Protein AF-0000000067925156 (afdb_homodimer)

Organism: Mesorhizobium plurifarium (NCBI:txid69974)

Radius of gyration: 29.64 Å; Cα contacts (8 Å, |Δi|>4): 1744; chains: 2; bounding box: 59×95×61 Å

Structure (mmCIF, N/CA/C/O backbone):
data_AF-0000000067925156-model_v1
#
loop_
_entity.id
_entity.type
_entity.pdbx_description
1 polymer 'Putative Oxidoreductase domain protein'
#
loop_
_atom_site.group_PDB
_atom_site.id
_atom_site.type_symbol
_atom_site.label_atom_id
_atom_site.label_alt_id
_atom_site.label_comp_id
_atom_site.label_asym_id
_atom_site.label_entity_id
_atom_site.label_seq_id
_atom_site.pdbx_PDB_ins_code
_atom_site.Cartn_x
_atom_site.Cartn_y
_atom_site.Cartn_z
_atom_site.occupancy
_atom_site.B_iso_or_equiv
_atom_site.auth_seq_id
_atom_site.auth_comp_id
_atom_site.auth_asym_id
_atom_site.auth_atom_id
_atom_site.pdbx_PDB_model_num
ATOM 1 N N . MET A 1 1 ? -15.758 -47.75 -10.289 1 57.78 1 MET A N 1
ATOM 2 C CA . MET A 1 1 ? -15.742 -46.688 -11.273 1 57.78 1 MET A CA 1
ATOM 3 C C . MET A 1 1 ? -14.352 -46.531 -11.883 1 57.78 1 MET A C 1
ATOM 5 O O . MET A 1 1 ? -13.352 -46.844 -11.25 1 57.78 1 MET A O 1
ATOM 9 N N . LYS A 1 2 ? -14.164 -46.344 -13.141 1 86 2 LYS A N 1
ATOM 10 C CA . LYS A 1 2 ? -12.875 -46.281 -13.828 1 86 2 LYS A CA 1
ATOM 11 C C . LYS A 1 2 ? -12.062 -45.094 -13.367 1 86 2 LYS A C 1
ATOM 13 O O . LYS A 1 2 ? -12.578 -43.969 -13.297 1 86 2 LYS A O 1
ATOM 18 N N . LYS A 1 3 ? -10.859 -45.344 -12.914 1 93.25 3 LYS A N 1
ATOM 19 C CA . LYS A 1 3 ? -9.984 -44.281 -12.398 1 93.25 3 LYS A CA 1
ATOM 20 C C . LYS A 1 3 ? -9.531 -43.344 -13.516 1 93.25 3 LYS A C 1
ATOM 22 O O . LYS A 1 3 ? -9.375 -43.781 -14.664 1 93.25 3 LYS A O 1
ATOM 27 N N . LEU A 1 4 ? -9.43 -42.125 -13.188 1 96 4 LEU A N 1
ATOM 28 C CA . LEU A 1 4 ? -8.805 -41.188 -14.094 1 96 4 LEU A CA 1
ATOM 29 C C . LEU A 1 4 ? -7.301 -41.438 -14.188 1 96 4 LEU A C 1
ATOM 31 O O . LEU A 1 4 ? -6.613 -41.5 -13.164 1 96 4 LEU A O 1
ATOM 35 N N . LYS A 1 5 ? -6.848 -41.625 -15.375 1 97.88 5 LYS A N 1
ATOM 36 C CA . LYS A 1 5 ? -5.414 -41.781 -15.602 1 97.88 5 LYS A CA 1
ATOM 37 C C . LYS A 1 5 ? -4.766 -40.438 -15.922 1 97.88 5 LYS A C 1
ATOM 39 O O . LYS A 1 5 ? -5.199 -39.719 -16.844 1 97.88 5 LYS A O 1
ATOM 44 N N . VAL A 1 6 ? -3.717 -40.094 -15.148 1 98.62 6 VAL A N 1
ATOM 45 C CA . VAL A 1 6 ? -3.109 -38.75 -15.258 1 98.62 6 VAL A CA 1
ATOM 46 C C . VAL A 1 6 ? -1.61 -38.906 -15.508 1 98.62 6 VAL A C 1
ATOM 48 O O . VAL A 1 6 ? -0.948 -39.75 -14.906 1 98.62 6 VAL A O 1
ATOM 51 N N . ALA A 1 7 ? -1.086 -38.125 -16.406 1 98.81 7 ALA A N 1
ATOM 52 C CA . ALA A 1 7 ? 0.358 -37.938 -16.547 1 98.81 7 ALA A CA 1
ATOM 53 C C . ALA A 1 7 ? 0.836 -36.688 -15.852 1 98.81 7 ALA A C 1
ATOM 55 O O . ALA A 1 7 ? 0.1 -35.688 -15.773 1 98.81 7 ALA A O 1
ATOM 56 N N . VAL A 1 8 ? 2.098 -36.719 -15.359 1 98.81 8 VAL A N 1
ATOM 57 C CA . VAL A 1 8 ? 2.693 -35.562 -14.695 1 98.81 8 VAL A CA 1
ATOM 58 C C . VAL A 1 8 ? 3.961 -35.125 -15.438 1 98.81 8 VAL A C 1
ATOM 60 O O . VAL A 1 8 ? 4.871 -35.938 -15.641 1 98.81 8 VAL A O 1
ATOM 63 N N . LEU A 1 9 ? 3.969 -33.906 -15.906 1 98.81 9 LEU A N 1
ATOM 64 C CA . LEU A 1 9 ? 5.137 -33.312 -16.562 1 98.81 9 LEU A CA 1
ATOM 65 C C . LEU A 1 9 ? 5.879 -32.375 -15.633 1 98.81 9 LEU A C 1
ATOM 67 O O . LEU A 1 9 ? 5.406 -31.266 -15.359 1 98.81 9 LEU A O 1
ATOM 71 N N . GLY A 1 10 ? 7.07 -32.75 -15.25 1 98.19 10 GLY A N 1
ATOM 72 C CA . GLY A 1 10 ? 7.867 -32 -14.297 1 98.19 10 GLY A CA 1
ATOM 73 C C . GLY A 1 10 ? 8.297 -32.812 -13.094 1 98.19 10 GLY A C 1
ATOM 74 O O . GLY A 1 10 ? 7.625 -33.781 -12.719 1 98.19 10 GLY A O 1
ATOM 75 N N . THR A 1 11 ? 9.406 -32.406 -12.508 1 96.56 11 THR A N 1
ATOM 76 C CA . THR A 1 11 ? 9.945 -33.156 -11.359 1 96.56 11 THR A CA 1
ATOM 77 C C . THR A 1 11 ? 10.359 -32.188 -10.25 1 96.56 11 THR A C 1
ATOM 79 O O . THR A 1 11 ? 11.133 -32.531 -9.359 1 96.56 11 THR A O 1
ATOM 82 N N . GLY A 1 12 ? 9.906 -30.953 -10.32 1 93.19 12 GLY A N 1
ATOM 83 C CA . GLY A 1 12 ? 10.297 -29.938 -9.359 1 93.19 12 GLY A CA 1
ATOM 84 C C . GLY A 1 12 ? 9.594 -30.078 -8.023 1 93.19 12 GLY A C 1
ATOM 85 O O . GLY A 1 12 ? 8.867 -31.047 -7.793 1 93.19 12 GLY A O 1
ATOM 86 N N . MET A 1 13 ? 9.805 -29.172 -7.184 1 90.75 13 MET A N 1
ATOM 87 C CA . MET A 1 13 ? 9.336 -29.188 -5.801 1 90.75 13 MET A CA 1
ATOM 88 C C . MET A 1 13 ? 7.816 -29.297 -5.746 1 90.75 13 MET A C 1
ATOM 90 O O . MET A 1 13 ? 7.277 -30.062 -4.938 1 90.75 13 MET A O 1
ATOM 94 N N . ILE A 1 14 ? 7.117 -28.562 -6.582 1 94.62 14 ILE A N 1
ATOM 95 C CA . ILE A 1 14 ? 5.66 -28.531 -6.535 1 94.62 14 ILE A CA 1
ATOM 96 C C . ILE A 1 14 ? 5.102 -29.891 -6.914 1 94.62 14 ILE A C 1
ATOM 98 O O . ILE A 1 14 ? 4.035 -30.297 -6.434 1 94.62 14 ILE A O 1
ATOM 102 N N . VAL A 1 15 ? 5.805 -30.594 -7.785 1 97.12 15 VAL A N 1
ATOM 103 C CA . VAL A 1 15 ? 5.391 -31.938 -8.172 1 97.12 15 VAL A CA 1
ATOM 104 C C . VAL A 1 15 ? 5.57 -32.906 -6.992 1 97.12 15 VAL A C 1
ATOM 106 O O . VAL A 1 15 ? 4.648 -33.625 -6.637 1 97.12 15 VAL A O 1
ATOM 109 N N . ARG A 1 16 ? 6.703 -32.781 -6.395 1 94.81 16 ARG A N 1
ATOM 110 C CA . ARG A 1 16 ? 7.051 -33.656 -5.293 1 94.81 16 ARG A CA 1
ATOM 111 C C . ARG A 1 16 ? 6.168 -33.406 -4.078 1 94.81 16 ARG A C 1
ATOM 113 O O . ARG A 1 16 ? 5.746 -34.344 -3.398 1 94.81 16 ARG A O 1
ATOM 120 N N . ARG A 1 17 ? 5.852 -32.156 -3.885 1 94.31 17 ARG A N 1
ATOM 121 C CA . ARG A 1 17 ? 5.215 -31.812 -2.619 1 94.31 17 ARG A CA 1
ATOM 122 C C . ARG A 1 17 ? 3.701 -31.719 -2.771 1 94.31 17 ARG A C 1
ATOM 124 O O . ARG A 1 17 ? 2.965 -31.844 -1.79 1 94.31 17 ARG A O 1
ATOM 131 N N . ALA A 1 18 ? 3.23 -31.516 -4 1 96.19 18 ALA A N 1
ATOM 132 C CA . ALA A 1 18 ? 1.804 -31.234 -4.129 1 96.19 18 ALA A CA 1
ATOM 133 C C . ALA A 1 18 ? 1.153 -32.125 -5.176 1 96.19 18 ALA A C 1
ATOM 135 O O . ALA A 1 18 ? 0.299 -32.969 -4.848 1 96.19 18 ALA A O 1
ATOM 136 N N . HIS A 1 19 ? 1.65 -32.094 -6.391 1 98.12 19 HIS A N 1
ATOM 137 C CA . HIS A 1 19 ? 0.967 -32.812 -7.469 1 98.12 19 HIS A CA 1
ATOM 138 C C . HIS A 1 19 ? 0.882 -34.312 -7.184 1 98.12 19 HIS A C 1
ATOM 140 O O . HIS A 1 19 ? -0.214 -34.844 -7.074 1 98.12 19 HIS A O 1
ATOM 146 N N . LEU A 1 20 ? 2.008 -34.938 -6.938 1 98.19 20 LEU A N 1
ATOM 147 C CA . LEU A 1 20 ? 2.033 -36.375 -6.801 1 98.19 20 LEU A CA 1
ATOM 148 C C . LEU A 1 20 ? 1.308 -36.812 -5.531 1 98.19 20 LEU A C 1
ATOM 150 O O . LEU A 1 20 ? 0.43 -37.688 -5.582 1 98.19 20 LEU A O 1
ATOM 154 N N . PRO A 1 21 ? 1.577 -36.156 -4.395 1 97.44 21 PRO A N 1
ATOM 155 C CA . PRO A 1 21 ? 0.846 -36.562 -3.191 1 97.44 21 PRO A CA 1
ATOM 156 C C . PRO A 1 21 ? -0.666 -36.406 -3.336 1 97.44 21 PRO A C 1
ATOM 158 O O . PRO A 1 21 ? -1.43 -37.25 -2.879 1 97.44 21 PRO A O 1
ATOM 161 N N . ALA A 1 22 ? -1.112 -35.375 -3.943 1 97.62 22 ALA A N 1
ATOM 162 C CA . ALA A 1 22 ? -2.545 -35.125 -4.105 1 97.62 22 ALA A CA 1
ATOM 163 C C . ALA A 1 22 ? -3.168 -36.156 -5.059 1 97.62 22 ALA A C 1
ATOM 165 O O . ALA A 1 22 ? -4.23 -36.719 -4.773 1 97.62 22 ALA A O 1
ATOM 166 N N . LEU A 1 23 ? -2.533 -36.438 -6.152 1 98.06 23 LEU A N 1
ATOM 167 C CA . LEU A 1 23 ? -3.057 -37.312 -7.172 1 98.06 23 LEU A CA 1
ATOM 168 C C . LEU A 1 23 ? -3.057 -38.781 -6.672 1 98.06 23 LEU A C 1
ATOM 170 O O . LEU A 1 23 ? -4.059 -39.469 -6.797 1 98.06 23 LEU A O 1
ATOM 174 N N . LEU A 1 24 ? -1.973 -39.125 -6.074 1 97.31 24 LEU A N 1
ATOM 175 C CA . LEU A 1 24 ? -1.824 -40.531 -5.633 1 97.31 24 LEU A CA 1
ATOM 176 C C . LEU A 1 24 ? -2.662 -40.781 -4.387 1 97.31 24 LEU A C 1
ATOM 178 O O . LEU A 1 24 ? -3.021 -41.938 -4.105 1 97.31 24 LEU A O 1
ATOM 182 N N . GLY A 1 25 ? -2.941 -39.75 -3.66 1 96.25 25 GLY A N 1
ATOM 183 C CA . GLY A 1 25 ? -3.781 -39.875 -2.479 1 96.25 25 GLY A CA 1
ATOM 184 C C . GLY A 1 25 ? -5.262 -39.938 -2.803 1 96.25 25 GLY A C 1
ATOM 185 O O . GLY A 1 25 ? -6.082 -40.219 -1.926 1 96.25 25 GLY A O 1
ATOM 186 N N . ASP A 1 26 ? -5.594 -39.656 -4.008 1 96.44 26 ASP A N 1
ATOM 187 C CA . ASP A 1 26 ? -6.98 -39.688 -4.465 1 96.44 26 ASP A CA 1
ATOM 188 C C . ASP A 1 26 ? -7.324 -41.062 -5.062 1 96.44 26 ASP A C 1
ATOM 190 O O . ASP A 1 26 ? -6.746 -41.469 -6.074 1 96.44 26 ASP A O 1
ATOM 194 N N . ALA A 1 27 ? -8.344 -41.688 -4.535 1 94.88 27 ALA A N 1
ATOM 195 C CA . ALA A 1 27 ? -8.703 -43.031 -4.949 1 94.88 27 ALA A CA 1
ATOM 196 C C . ALA A 1 27 ? -9.25 -43.062 -6.371 1 94.88 27 ALA A C 1
ATOM 198 O O . ALA A 1 27 ? -9.305 -44.094 -7.02 1 94.88 27 ALA A O 1
ATOM 199 N N . ARG A 1 28 ? -9.609 -41.969 -6.812 1 94.56 28 ARG A N 1
ATOM 200 C CA . ARG A 1 28 ? -10.203 -41.875 -8.141 1 94.56 28 ARG A CA 1
ATOM 201 C C . ARG A 1 28 ? -9.133 -41.75 -9.219 1 94.56 28 ARG A C 1
ATOM 203 O O . ARG A 1 28 ? -9.438 -41.75 -10.406 1 94.56 28 ARG A O 1
ATOM 210 N N . VAL A 1 29 ? -7.789 -41.75 -8.852 1 97.5 29 VAL A N 1
ATOM 211 C CA . VAL A 1 29 ? -6.77 -41.344 -9.812 1 97.5 29 VAL A CA 1
ATOM 212 C C . VAL A 1 29 ? -5.66 -42.375 -9.844 1 97.5 29 VAL A C 1
ATOM 214 O O . VAL A 1 29 ? -5.285 -42.938 -8.812 1 97.5 29 VAL A O 1
ATOM 217 N N . ASP A 1 30 ? -5.184 -42.625 -11.023 1 97.31 30 ASP A N 1
ATOM 218 C CA . ASP A 1 30 ? -3.934 -43.344 -11.258 1 97.31 30 ASP A CA 1
ATOM 219 C C . ASP A 1 30 ? -2.936 -42.469 -12.008 1 97.31 30 ASP A C 1
ATOM 221 O O . ASP A 1 30 ? -3.266 -41.875 -13.055 1 97.31 30 ASP A O 1
ATOM 225 N N . VAL A 1 31 ? -1.711 -42.375 -11.492 1 98.56 31 VAL A N 1
ATOM 226 C CA . VAL A 1 31 ? -0.661 -41.688 -12.227 1 98.56 31 VAL A CA 1
ATOM 227 C C . VAL A 1 31 ? 0.074 -42.656 -13.133 1 98.56 31 VAL A C 1
ATOM 229 O O . VAL A 1 31 ? 0.767 -43.562 -12.656 1 98.56 31 VAL A O 1
ATOM 232 N N . ALA A 1 32 ? 0.016 -42.375 -14.398 1 98.38 32 ALA A N 1
ATOM 233 C CA . ALA A 1 32 ? 0.432 -43.406 -15.359 1 98.38 32 ALA A CA 1
ATOM 234 C C . ALA A 1 32 ? 1.836 -43.125 -15.883 1 98.38 32 ALA A C 1
ATOM 236 O O . ALA A 1 32 ? 2.531 -44.031 -16.328 1 98.38 32 ALA A O 1
ATOM 237 N N . ALA A 1 33 ? 2.17 -41.875 -15.844 1 98.62 33 ALA A N 1
ATOM 238 C CA . ALA A 1 33 ? 3.457 -41.5 -16.438 1 98.62 33 ALA A CA 1
ATOM 239 C C . ALA A 1 33 ? 4 -40.219 -15.82 1 98.62 33 ALA A C 1
ATOM 241 O O . ALA A 1 33 ? 3.24 -39.406 -15.297 1 98.62 33 ALA A O 1
ATOM 242 N N . ILE A 1 34 ? 5.336 -40.125 -15.883 1 98.69 34 ILE A N 1
ATOM 243 C CA . ILE A 1 34 ? 6.02 -38.906 -15.469 1 98.69 34 ILE A CA 1
ATOM 244 C C . ILE A 1 34 ? 7.105 -38.531 -16.484 1 98.69 34 ILE A C 1
ATOM 246 O O . ILE A 1 34 ? 7.719 -39.438 -17.078 1 98.69 34 ILE A O 1
ATOM 250 N N . TYR A 1 35 ? 7.254 -37.281 -16.719 1 98.5 35 TYR A N 1
ATOM 251 C CA . TYR A 1 35 ? 8.328 -36.75 -17.562 1 98.5 35 TYR A CA 1
ATOM 252 C C . TYR A 1 35 ? 9.086 -35.625 -16.828 1 98.5 35 TYR A C 1
ATOM 254 O O . TYR A 1 35 ? 8.484 -34.812 -16.141 1 98.5 35 TYR A O 1
ATOM 262 N N . GLY A 1 36 ? 10.391 -35.656 -16.969 1 97.19 36 GLY A N 1
ATOM 263 C CA . GLY A 1 36 ? 11.266 -34.562 -16.547 1 97.19 36 GLY A CA 1
ATOM 264 C C . GLY A 1 36 ? 12.445 -34.375 -17.484 1 97.19 36 GLY A C 1
ATOM 265 O O . GLY A 1 36 ? 12.898 -35.312 -18.141 1 97.19 36 GLY A O 1
ATOM 266 N N . ARG A 1 37 ? 12.906 -33.156 -17.516 1 92 37 ARG A N 1
ATOM 267 C CA . ARG A 1 37 ? 14.031 -32.844 -18.406 1 92 37 ARG A CA 1
ATOM 268 C C . ARG A 1 37 ? 15.25 -33.688 -18.031 1 92 37 ARG A C 1
ATOM 270 O O . ARG A 1 37 ? 16.047 -34.062 -18.906 1 92 37 ARG A O 1
ATOM 277 N N . ASN A 1 38 ? 15.359 -33.906 -16.75 1 93.44 38 ASN A N 1
ATOM 278 C CA . ASN A 1 38 ? 16.391 -34.812 -16.25 1 93.44 38 ASN A CA 1
ATOM 279 C C . ASN A 1 38 ? 15.852 -36.219 -16 1 93.44 38 ASN A C 1
ATOM 281 O O . ASN A 1 38 ? 15.125 -36.438 -15.039 1 93.44 38 ASN A O 1
ATOM 285 N N . LYS A 1 39 ? 16.297 -37.125 -16.781 1 94.88 39 LYS A N 1
ATOM 286 C CA . LYS A 1 39 ? 15.758 -38.469 -16.719 1 94.88 39 LYS A CA 1
ATOM 287 C C . LYS A 1 39 ? 16.047 -39.125 -15.383 1 94.88 39 LYS A C 1
ATOM 289 O O . LYS A 1 39 ? 15.227 -39.906 -14.867 1 94.88 39 LYS A O 1
ATOM 294 N N . GLU A 1 40 ? 17.188 -38.844 -14.891 1 96.25 40 GLU A N 1
ATOM 295 C CA . GLU A 1 40 ? 17.562 -39.438 -13.609 1 96.25 40 GLU A CA 1
ATOM 296 C C . GLU A 1 40 ? 16.625 -38.969 -12.492 1 96.25 40 GLU A C 1
ATOM 298 O O . GLU A 1 40 ? 16.141 -39.812 -11.711 1 96.25 40 GLU A O 1
ATOM 303 N N . THR A 1 41 ? 16.375 -37.719 -12.5 1 95.44 41 THR A N 1
ATOM 304 C CA . THR A 1 41 ? 15.477 -37.188 -11.484 1 95.44 41 THR A CA 1
ATOM 305 C C . THR A 1 41 ? 14.07 -37.75 -11.664 1 95.44 41 THR A C 1
ATOM 307 O O . THR A 1 41 ? 13.398 -38.094 -10.688 1 95.44 41 THR A O 1
ATOM 310 N N . ALA A 1 42 ? 13.609 -37.875 -12.898 1 97.75 42 ALA A N 1
ATOM 311 C CA . ALA A 1 42 ? 12.289 -38.438 -13.188 1 97.75 42 ALA A CA 1
ATOM 312 C C . ALA A 1 42 ? 12.188 -39.875 -12.75 1 97.75 42 ALA A C 1
ATOM 314 O O . ALA A 1 42 ? 11.18 -40.312 -12.172 1 97.75 42 ALA A O 1
ATOM 315 N N . SER A 1 43 ? 13.234 -40.594 -12.961 1 97.94 43 SER A N 1
ATOM 316 C CA . SER A 1 43 ? 13.273 -42 -12.578 1 97.94 43 SER A CA 1
ATOM 317 C C . SER A 1 43 ? 13.242 -42.156 -11.07 1 97.94 43 SER A C 1
ATOM 319 O O . SER A 1 43 ? 12.57 -43.062 -10.555 1 97.94 43 SER A O 1
ATOM 321 N N . GLU A 1 44 ? 13.953 -41.344 -10.43 1 97.44 44 GLU A N 1
ATOM 322 C CA . GLU A 1 44 ? 13.969 -41.375 -8.977 1 97.44 44 GLU A CA 1
ATOM 323 C C . GLU A 1 44 ? 12.578 -41.125 -8.398 1 97.44 44 GLU A C 1
ATOM 325 O O . GLU A 1 44 ? 12.125 -41.812 -7.5 1 97.44 44 GLU A O 1
ATOM 330 N N . LEU A 1 45 ? 11.945 -40.156 -8.969 1 97.56 45 LEU A N 1
ATOM 331 C CA . LEU A 1 45 ? 10.602 -39.812 -8.5 1 97.56 45 LEU A CA 1
ATOM 332 C C . LEU A 1 45 ? 9.609 -40.906 -8.836 1 97.56 45 LEU A C 1
ATOM 334 O O . LEU A 1 45 ? 8.734 -41.25 -8.031 1 97.56 45 LEU A O 1
ATOM 338 N N . ALA A 1 46 ? 9.734 -41.469 -9.961 1 98.12 46 ALA A N 1
ATOM 339 C CA . ALA A 1 46 ? 8.867 -42.562 -10.375 1 98.12 46 ALA A CA 1
ATOM 340 C C . ALA A 1 46 ? 8.992 -43.75 -9.422 1 98.12 46 ALA A C 1
ATOM 342 O O . ALA A 1 46 ? 7.988 -44.344 -9.023 1 98.12 46 ALA A O 1
ATOM 343 N N . ALA A 1 47 ? 10.195 -44.031 -9.055 1 97.88 47 ALA A N 1
ATOM 344 C CA . ALA A 1 47 ? 10.445 -45.125 -8.133 1 97.88 47 ALA A CA 1
ATOM 345 C C . ALA A 1 47 ? 9.875 -44.844 -6.75 1 97.88 47 ALA A C 1
ATOM 347 O O . ALA A 1 47 ? 9.234 -45.688 -6.137 1 97.88 47 ALA A O 1
ATOM 348 N N . GLU A 1 48 ? 10.133 -43.688 -6.332 1 97.69 48 GLU A N 1
ATOM 349 C CA . GLU A 1 48 ? 9.688 -43.281 -5.012 1 97.69 48 GLU A CA 1
ATOM 350 C C . GLU A 1 48 ? 8.164 -43.312 -4.902 1 97.69 48 GLU A C 1
ATOM 352 O O . GLU A 1 48 ? 7.625 -43.719 -3.867 1 97.69 48 GLU A O 1
ATOM 357 N N . PHE A 1 49 ? 7.461 -43 -6.027 1 98 49 PHE A N 1
ATOM 358 C CA . PHE A 1 49 ? 6.016 -42.812 -5.945 1 98 49 PHE A CA 1
ATOM 359 C C . PHE A 1 49 ? 5.293 -43.938 -6.668 1 98 49 PHE A C 1
ATOM 361 O O . PHE A 1 49 ? 4.062 -43.938 -6.75 1 98 49 PHE A O 1
ATOM 368 N N . GLY A 1 50 ? 5.992 -44.844 -7.203 1 97.56 50 GLY A N 1
ATOM 369 C CA . GLY A 1 50 ? 5.41 -46 -7.852 1 97.56 50 GLY A CA 1
ATOM 370 C C . GLY A 1 50 ? 4.742 -45.688 -9.172 1 97.56 50 GLY A C 1
ATOM 371 O O . GLY A 1 50 ? 3.65 -46.156 -9.469 1 97.56 50 GLY A O 1
ATOM 372 N N . ILE A 1 51 ? 5.344 -44.844 -9.984 1 98.31 51 ILE A N 1
ATOM 373 C CA . ILE A 1 51 ? 4.816 -44.5 -11.297 1 98.31 51 ILE A CA 1
ATOM 374 C C . ILE A 1 51 ? 5.387 -45.438 -12.359 1 98.31 51 ILE A C 1
ATOM 376 O O . ILE A 1 51 ? 6.605 -45.562 -12.508 1 98.31 51 ILE A O 1
ATOM 380 N N . PRO A 1 52 ? 4.602 -46.062 -13.094 1 97.69 52 PRO A N 1
ATOM 381 C CA . PRO A 1 52 ? 5.051 -47.156 -13.922 1 97.69 52 PRO A CA 1
ATOM 382 C C . PRO A 1 52 ? 5.855 -46.719 -15.141 1 97.69 52 PRO A C 1
ATOM 384 O O . PRO A 1 52 ? 6.66 -47.469 -15.672 1 97.69 52 PRO A O 1
ATOM 387 N N . THR A 1 53 ? 5.637 -45.469 -15.68 1 98 53 THR A N 1
ATOM 388 C CA . THR A 1 53 ? 6.262 -45.062 -16.938 1 98 53 THR A CA 1
ATOM 389 C C . THR A 1 53 ? 7.035 -43.781 -16.766 1 98 53 THR A C 1
ATOM 391 O O . THR A 1 53 ? 6.48 -42.75 -16.312 1 98 53 THR A O 1
ATOM 394 N N . VAL A 1 54 ? 8.312 -43.844 -17.062 1 98.5 54 VAL A N 1
ATOM 395 C CA . VAL A 1 54 ? 9.125 -42.625 -17.203 1 98.5 54 VAL A CA 1
ATOM 396 C C . VAL A 1 54 ? 9.297 -42.281 -18.688 1 98.5 54 VAL A C 1
ATOM 398 O O . VAL A 1 54 ? 9.992 -43 -19.406 1 98.5 54 VAL A O 1
ATOM 401 N N . ALA A 1 55 ? 8.641 -41.281 -19.125 1 98.31 55 ALA A N 1
ATOM 402 C CA . ALA A 1 55 ? 8.656 -40.906 -20.531 1 98.31 55 ALA A CA 1
ATOM 403 C C . ALA A 1 55 ? 9.938 -40.125 -20.875 1 98.31 55 ALA A C 1
ATOM 405 O O . ALA A 1 55 ? 10.5 -39.438 -20.031 1 98.31 55 ALA A O 1
ATOM 406 N N . GLY A 1 56 ? 10.305 -40.188 -22.109 1 97.62 56 GLY A N 1
ATOM 407 C CA . GLY A 1 56 ? 11.5 -39.5 -22.578 1 97.62 56 GLY A CA 1
ATOM 408 C C . GLY A 1 56 ? 11.211 -38.156 -23.156 1 97.62 56 GLY A C 1
ATOM 409 O O . GLY A 1 56 ? 12.109 -37.312 -23.266 1 97.62 56 GLY A O 1
ATOM 410 N N . THR A 1 57 ? 9.977 -38 -23.594 1 98 57 THR A N 1
ATOM 411 C CA . THR A 1 57 ? 9.547 -36.719 -24.156 1 98 57 THR A CA 1
ATOM 412 C C . THR A 1 57 ? 8.148 -36.344 -23.641 1 98 57 THR A C 1
ATOM 414 O O . THR A 1 57 ? 7.457 -37.188 -23.062 1 98 57 THR A O 1
ATOM 417 N N . ILE A 1 58 ? 7.852 -35.094 -23.906 1 98.56 58 ILE A N 1
ATOM 418 C CA . ILE A 1 58 ? 6.52 -34.594 -23.562 1 98.56 58 ILE A CA 1
ATOM 419 C C . ILE A 1 58 ? 5.465 -35.375 -24.344 1 98.56 58 ILE A C 1
ATOM 421 O O . ILE A 1 58 ? 4.457 -35.812 -23.781 1 98.56 58 ILE A O 1
ATOM 425 N N . GLU A 1 59 ? 5.707 -35.656 -25.578 1 98 59 GLU A N 1
ATOM 426 C CA . GLU A 1 59 ? 4.781 -36.375 -26.453 1 98 59 GLU A CA 1
ATOM 427 C C . GLU A 1 59 ? 4.578 -37.812 -26.016 1 98 59 GLU A C 1
ATOM 429 O O . GLU A 1 59 ? 3.461 -38.312 -26.047 1 98 59 GLU A O 1
ATOM 434 N N . GLU A 1 60 ? 5.66 -38.406 -25.547 1 98.12 60 GLU A N 1
ATOM 435 C CA . GLU A 1 60 ? 5.551 -39.75 -25.031 1 98.12 60 GLU A CA 1
ATOM 436 C C . GLU A 1 60 ? 4.695 -39.812 -23.781 1 98.12 60 GLU A C 1
ATOM 438 O O . GLU A 1 60 ? 3.871 -40.719 -23.609 1 98.12 60 GLU A O 1
ATOM 443 N N . ALA A 1 61 ? 4.895 -38.875 -22.953 1 98.56 61 ALA A N 1
ATOM 444 C CA . ALA A 1 61 ? 4.145 -38.812 -21.688 1 98.56 61 ALA A CA 1
ATOM 445 C C . ALA A 1 61 ? 2.656 -38.625 -21.953 1 98.56 61 ALA A C 1
ATOM 447 O O . ALA A 1 61 ? 1.812 -39.25 -21.312 1 98.56 61 ALA A O 1
ATOM 448 N N . THR A 1 62 ? 2.309 -37.75 -22.906 1 98.38 62 THR A N 1
ATOM 449 C CA . THR A 1 62 ? 0.917 -37.406 -23.188 1 98.38 62 THR A CA 1
ATOM 450 C C . THR A 1 62 ? 0.286 -38.438 -24.109 1 98.38 62 THR A C 1
ATOM 452 O O . THR A 1 62 ? -0.933 -38.469 -24.297 1 98.38 62 THR A O 1
ATOM 455 N N . GLY A 1 63 ? 1.084 -39.344 -24.609 1 97.56 63 GLY A N 1
ATOM 456 C CA . GLY A 1 63 ? 0.604 -40.344 -25.547 1 97.56 63 GLY A CA 1
ATOM 457 C C . GLY A 1 63 ? 0.317 -41.688 -24.891 1 97.56 63 GLY A C 1
ATOM 458 O O . GLY A 1 63 ? -0.069 -42.656 -25.562 1 97.56 63 GLY A O 1
ATOM 459 N N . VAL A 1 64 ? 0.546 -41.719 -23.609 1 97.31 64 VAL A N 1
ATOM 460 C CA . VAL A 1 64 ? 0.258 -42.938 -22.891 1 97.31 64 VAL A CA 1
ATOM 461 C C . VAL A 1 64 ? -1.209 -43.344 -23.094 1 97.31 64 VAL A C 1
ATOM 463 O O . VAL A 1 64 ? -2.092 -42.469 -23.031 1 97.31 64 VAL A O 1
ATOM 466 N N . ASP A 1 65 ? -1.512 -44.594 -23.219 1 96 65 ASP A N 1
ATOM 467 C CA . ASP A 1 65 ? -2.85 -45.094 -23.531 1 96 65 ASP A CA 1
ATOM 468 C C . ASP A 1 65 ? -3.799 -44.906 -22.344 1 96 65 ASP A C 1
ATOM 470 O O . ASP A 1 65 ? -3.443 -45.188 -21.203 1 96 65 ASP A O 1
ATOM 474 N N . GLY A 1 66 ? -4.938 -44.312 -22.719 1 96.12 66 GLY A N 1
ATOM 475 C CA . GLY A 1 66 ? -6.016 -44.219 -21.734 1 96.12 66 GLY A CA 1
ATOM 476 C C . GLY A 1 66 ? -5.91 -43.031 -20.828 1 96.12 66 GLY A C 1
ATOM 477 O O . GLY A 1 66 ? -6.68 -42.906 -19.859 1 96.12 66 GLY A O 1
ATOM 478 N N . LEU A 1 67 ? -5.051 -42.125 -21.141 1 97.62 67 LEU A N 1
ATOM 479 C CA . LEU A 1 67 ? -4.895 -40.938 -20.312 1 97.62 67 LEU A CA 1
ATOM 480 C C . LEU A 1 67 ? -6.137 -40.031 -20.391 1 97.62 67 LEU A C 1
ATOM 482 O O . LEU A 1 67 ? -6.738 -39.906 -21.453 1 97.62 67 LEU A O 1
ATOM 486 N N . ASN A 1 68 ? -6.438 -39.438 -19.266 1 97.19 68 ASN A N 1
ATOM 487 C CA . ASN A 1 68 ? -7.562 -38.5 -19.203 1 97.19 68 ASN A CA 1
ATOM 488 C C . ASN A 1 68 ? -7.098 -37.062 -19 1 97.19 68 ASN A C 1
ATOM 490 O O . ASN A 1 68 ? -7.785 -36.125 -19.406 1 97.19 68 ASN A O 1
ATOM 494 N N . ALA A 1 69 ? -5.961 -36.906 -18.375 1 98.44 69 ALA A N 1
ATOM 495 C CA . ALA A 1 69 ? -5.512 -35.562 -18 1 98.44 69 ALA A CA 1
ATOM 496 C C . ALA A 1 69 ? -3.99 -35.531 -17.875 1 98.44 69 ALA A C 1
ATOM 498 O O . ALA A 1 69 ? -3.326 -36.562 -17.859 1 98.44 69 ALA A O 1
ATOM 499 N N . VAL A 1 70 ? -3.504 -34.312 -17.828 1 98.81 70 VAL A N 1
ATOM 500 C CA . VAL A 1 70 ? -2.078 -34.094 -17.625 1 98.81 70 VAL A CA 1
ATOM 501 C C . VAL A 1 70 ? -1.875 -32.906 -16.688 1 98.81 70 VAL A C 1
ATOM 503 O O . VAL A 1 70 ? -2.598 -31.906 -16.766 1 98.81 70 VAL A O 1
ATOM 506 N N . ALA A 1 71 ? -0.991 -33.062 -15.734 1 98.81 71 ALA A N 1
ATOM 507 C CA . ALA A 1 71 ? -0.51 -31.969 -14.898 1 98.81 71 ALA A CA 1
ATOM 508 C C . ALA A 1 71 ? 0.848 -31.453 -15.375 1 98.81 71 ALA A C 1
ATOM 510 O O . ALA A 1 71 ? 1.806 -32.219 -15.469 1 98.81 71 ALA A O 1
ATOM 511 N N . VAL A 1 72 ? 0.906 -30.188 -15.641 1 98.75 72 VAL A N 1
ATOM 512 C CA . VAL A 1 72 ? 2.098 -29.641 -16.281 1 98.75 72 VAL A CA 1
ATOM 513 C C . VAL A 1 72 ? 2.799 -28.688 -15.305 1 98.75 72 VAL A C 1
ATOM 515 O O . VAL A 1 72 ? 2.279 -27.609 -14.992 1 98.75 72 VAL A O 1
ATOM 518 N N . ALA A 1 73 ? 3.982 -29.047 -14.875 1 98.19 73 ALA A N 1
ATOM 519 C CA . ALA A 1 73 ? 4.852 -28.25 -14.016 1 98.19 73 ALA A CA 1
ATOM 520 C C . ALA A 1 73 ? 6.27 -28.188 -14.57 1 98.19 73 ALA A C 1
ATOM 522 O O . ALA A 1 73 ? 7.23 -28.531 -13.891 1 98.19 73 ALA A O 1
ATOM 523 N N . LEU A 1 74 ? 6.398 -27.688 -15.773 1 97.94 74 LEU A N 1
ATOM 524 C CA . LEU A 1 74 ? 7.656 -27.547 -16.5 1 97.94 74 LEU A CA 1
ATOM 525 C C . LEU A 1 74 ? 8.133 -26.094 -16.484 1 97.94 74 LEU A C 1
ATOM 527 O O . LEU A 1 74 ? 7.391 -25.203 -16.094 1 97.94 74 LEU A O 1
ATOM 531 N N . PRO A 1 75 ? 9.422 -25.922 -16.891 1 97.12 75 PRO A N 1
ATOM 532 C CA . PRO A 1 75 ? 9.805 -24.516 -17.125 1 97.12 75 PRO A CA 1
ATOM 533 C C . PRO A 1 75 ? 8.852 -23.781 -18.047 1 97.12 75 PRO A C 1
ATOM 535 O O . PRO A 1 75 ? 8.32 -24.375 -19 1 97.12 75 PRO A O 1
ATOM 538 N N . ASN A 1 76 ? 8.703 -22.5 -17.859 1 98 76 ASN A N 1
ATOM 539 C CA . ASN A 1 76 ? 7.66 -21.719 -18.516 1 98 76 ASN A CA 1
ATOM 540 C C . ASN A 1 76 ? 7.734 -21.828 -20.031 1 98 76 ASN A C 1
ATOM 542 O O . ASN A 1 76 ? 6.707 -21.906 -20.703 1 98 76 ASN A O 1
ATOM 546 N N . PHE A 1 77 ? 8.906 -21.891 -20.531 1 97.62 77 PHE A N 1
ATOM 547 C CA . PHE A 1 77 ? 9.102 -21.859 -21.969 1 97.62 77 PHE A CA 1
ATOM 548 C C . PHE A 1 77 ? 8.633 -23.156 -22.625 1 97.62 77 PHE A C 1
ATOM 550 O O . PHE A 1 77 ? 8.508 -23.25 -23.844 1 97.62 77 PHE A O 1
ATOM 557 N N . LEU A 1 78 ? 8.289 -24.156 -21.828 1 98.19 78 LEU A N 1
ATOM 558 C CA . LEU A 1 78 ? 7.848 -25.438 -22.359 1 98.19 78 LEU A CA 1
ATOM 559 C C . LEU A 1 78 ? 6.336 -25.578 -22.234 1 98.19 78 LEU A C 1
ATOM 561 O O . LEU A 1 78 ? 5.766 -26.578 -22.703 1 98.19 78 LEU A O 1
ATOM 565 N N . HIS A 1 79 ? 5.652 -24.609 -21.656 1 98.62 79 HIS A N 1
ATOM 566 C CA . HIS A 1 79 ? 4.223 -24.719 -21.391 1 98.62 79 HIS A CA 1
ATOM 567 C C . HIS A 1 79 ? 3.432 -24.844 -22.688 1 98.62 79 HIS A C 1
ATOM 569 O O . HIS A 1 79 ? 2.512 -25.656 -22.797 1 98.62 79 HIS A O 1
ATOM 575 N N . ARG A 1 80 ? 3.824 -24.078 -23.625 1 98.56 80 ARG A N 1
ATOM 576 C CA . ARG A 1 80 ? 3.117 -24.109 -24.906 1 98.56 80 ARG A CA 1
ATOM 577 C C . ARG A 1 80 ? 3.23 -25.484 -25.547 1 98.56 80 ARG A C 1
ATOM 579 O O . ARG A 1 80 ? 2.234 -26.047 -26.016 1 98.56 80 ARG A O 1
ATOM 586 N N . GLN A 1 81 ? 4.402 -26.016 -25.562 1 98.5 81 GLN A N 1
ATOM 587 C CA . GLN A 1 81 ? 4.633 -27.344 -26.125 1 98.5 81 GLN A CA 1
ATOM 588 C C . GLN A 1 81 ? 3.809 -28.406 -25.406 1 98.5 81 GLN A C 1
ATOM 590 O O . GLN A 1 81 ? 3.191 -29.25 -26.047 1 98.5 81 GLN A O 1
ATOM 595 N N . ALA A 1 82 ? 3.83 -28.328 -24.141 1 98.81 82 ALA A N 1
ATOM 596 C CA . ALA A 1 82 ? 3.072 -29.281 -23.344 1 98.81 82 ALA A CA 1
ATOM 597 C C . ALA A 1 82 ? 1.576 -29.172 -23.625 1 98.81 82 ALA A C 1
ATOM 599 O O . ALA A 1 82 ? 0.888 -30.188 -23.75 1 98.81 82 ALA A O 1
ATOM 600 N N . ALA A 1 83 ? 1.095 -27.969 -23.688 1 98.69 83 ALA A N 1
ATOM 601 C CA . ALA A 1 83 ? -0.323 -27.75 -23.953 1 98.69 83 ALA A CA 1
ATOM 602 C C . ALA A 1 83 ? -0.714 -28.297 -25.328 1 98.69 83 ALA A C 1
ATOM 604 O O . ALA A 1 83 ? -1.749 -28.953 -25.469 1 98.69 83 ALA A O 1
ATOM 605 N N . GLU A 1 84 ? 0.096 -28.031 -26.281 1 98.56 84 GLU A N 1
ATOM 606 C CA . GLU A 1 84 ? -0.179 -28.5 -27.625 1 98.56 84 GLU A CA 1
ATOM 607 C C . GLU A 1 84 ? -0.268 -30.031 -27.672 1 98.56 84 GLU A C 1
ATOM 609 O O . GLU A 1 84 ? -1.191 -30.594 -28.266 1 98.56 84 GLU A O 1
ATOM 614 N N . ALA A 1 85 ? 0.679 -30.656 -27.016 1 98.69 85 ALA A N 1
ATOM 615 C CA . ALA A 1 85 ? 0.689 -32.125 -26.969 1 98.69 85 ALA A CA 1
ATOM 616 C C . ALA A 1 85 ? -0.56 -32.656 -26.266 1 98.69 85 ALA A C 1
ATOM 618 O O . ALA A 1 85 ? -1.171 -33.625 -26.734 1 98.69 85 ALA A O 1
ATOM 619 N N . ALA A 1 86 ? -0.936 -32.062 -25.203 1 98.75 86 ALA A N 1
ATOM 620 C CA . ALA A 1 86 ? -2.105 -32.469 -24.422 1 98.75 86 ALA A CA 1
ATOM 621 C C . ALA A 1 86 ? -3.389 -32.25 -25.234 1 98.75 86 ALA A C 1
ATOM 623 O O . ALA A 1 86 ? -4.277 -33.125 -25.219 1 98.75 86 ALA A O 1
ATOM 624 N N . ILE A 1 87 ? -3.525 -31.172 -25.922 1 98.38 87 ILE A N 1
ATOM 625 C CA . ILE A 1 87 ? -4.707 -30.844 -26.703 1 98.38 87 ILE A CA 1
ATOM 626 C C . ILE A 1 87 ? -4.863 -31.844 -27.844 1 98.38 87 ILE A C 1
ATOM 628 O O . ILE A 1 87 ? -5.965 -32.344 -28.109 1 98.38 87 ILE A O 1
ATOM 632 N N . LYS A 1 88 ? -3.754 -32.125 -28.453 1 97.94 88 LYS A N 1
ATOM 633 C CA . LYS A 1 88 ? -3.773 -33.094 -29.531 1 97.94 88 LYS A CA 1
ATOM 634 C C . LYS A 1 88 ? -4.281 -34.469 -29.016 1 97.94 88 LYS A C 1
ATOM 636 O O . LYS A 1 88 ? -5.012 -35.156 -29.719 1 97.94 88 LYS A O 1
ATOM 641 N N . ALA A 1 89 ? -3.955 -34.75 -27.797 1 98.19 89 ALA A N 1
ATOM 642 C CA . ALA A 1 89 ? -4.34 -36.031 -27.188 1 98.19 89 ALA A CA 1
ATOM 643 C C . ALA A 1 89 ? -5.688 -35.938 -26.484 1 98.19 89 ALA A C 1
ATOM 645 O O . ALA A 1 89 ? -6.176 -36.906 -25.906 1 98.19 89 ALA A O 1
ATOM 646 N N . ARG A 1 90 ? -6.289 -34.719 -26.516 1 97.75 90 ARG A N 1
ATOM 647 C CA . ARG A 1 90 ? -7.586 -34.406 -25.906 1 97.75 90 ARG A CA 1
ATOM 648 C C . ARG A 1 90 ? -7.57 -34.688 -24.406 1 97.75 90 ARG A C 1
ATOM 650 O O . ARG A 1 90 ? -8.5 -35.281 -23.875 1 97.75 90 ARG A O 1
ATOM 657 N N . LEU A 1 91 ? -6.543 -34.312 -23.766 1 98.44 91 LEU A N 1
ATOM 658 C CA . LEU A 1 91 ? -6.387 -34.469 -22.312 1 98.44 91 LEU A CA 1
ATOM 659 C C . LEU A 1 91 ? -6.805 -33.188 -21.594 1 98.44 91 LEU A C 1
ATOM 661 O O . LEU A 1 91 ? -6.508 -32.062 -22.062 1 98.44 91 LEU A O 1
ATOM 665 N N . HIS A 1 92 ? -7.516 -33.281 -20.438 1 98.06 92 HIS A N 1
ATOM 666 C CA . HIS A 1 92 ? -7.668 -32.156 -19.547 1 98.06 92 HIS A CA 1
ATOM 667 C C . HIS A 1 92 ? -6.32 -31.672 -19.016 1 98.06 92 HIS A C 1
ATOM 669 O O . HIS A 1 92 ? -5.41 -32.5 -18.812 1 98.06 92 HIS A O 1
ATOM 675 N N . ILE A 1 93 ? -6.199 -30.391 -18.781 1 98.69 93 ILE A N 1
ATOM 676 C CA . ILE A 1 93 ? -4.887 -29.859 -18.453 1 98.69 93 ILE A CA 1
ATOM 677 C C . ILE A 1 93 ? -4.957 -29.109 -17.125 1 98.69 93 ILE A C 1
ATOM 679 O O . ILE A 1 93 ? -5.816 -28.25 -16.922 1 98.69 93 ILE A O 1
ATOM 683 N N . LEU A 1 94 ? -4.09 -29.453 -16.188 1 98.5 94 LEU A N 1
ATOM 684 C CA . LEU A 1 94 ? -3.713 -28.609 -15.062 1 98.5 94 LEU A CA 1
ATOM 685 C C . LEU A 1 94 ? -2.346 -27.969 -15.289 1 98.5 94 LEU A C 1
ATOM 687 O O . LEU A 1 94 ? -1.319 -28.656 -15.219 1 98.5 94 LEU A O 1
ATOM 691 N N . MET A 1 95 ? -2.344 -26.703 -15.531 1 98.38 95 MET A N 1
ATOM 692 C CA . MET A 1 95 ? -1.135 -25.969 -15.898 1 98.38 95 MET A CA 1
ATOM 693 C C . MET A 1 95 ? -0.611 -25.156 -14.711 1 98.38 95 MET A C 1
ATOM 695 O O . MET A 1 95 ? -1.382 -24.5 -14.023 1 98.38 95 MET A O 1
ATOM 699 N N . GLU A 1 96 ? 0.649 -25.25 -14.445 1 97.94 96 GLU A N 1
ATOM 700 C CA . GLU A 1 96 ? 1.248 -24.328 -13.484 1 97.94 96 GLU A CA 1
ATOM 701 C C . GLU A 1 96 ? 1.259 -22.906 -14.016 1 97.94 96 GLU A C 1
ATOM 703 O O . GLU A 1 96 ? 1.26 -22.688 -15.227 1 97.94 96 GLU A O 1
ATOM 708 N N . LYS A 1 97 ? 1.24 -22.016 -13.109 1 97.5 97 LYS A N 1
ATOM 709 C CA . LYS A 1 97 ? 1.394 -20.609 -13.469 1 97.5 97 LYS A CA 1
ATOM 710 C C . LYS A 1 97 ? 2.859 -20.266 -13.719 1 97.5 97 LYS A C 1
ATOM 712 O O . LYS A 1 97 ? 3.756 -20.906 -13.164 1 97.5 97 LYS A O 1
ATOM 717 N N . PRO A 1 98 ? 3.15 -19.281 -14.516 1 97.44 98 PRO A N 1
ATOM 718 C CA . PRO A 1 98 ? 2.219 -18.594 -15.406 1 97.44 98 PRO A CA 1
ATOM 719 C C . PRO A 1 98 ? 1.806 -19.453 -16.609 1 97.44 98 PRO A C 1
ATOM 721 O O . PRO A 1 98 ? 2.387 -20.516 -16.828 1 97.44 98 PRO A O 1
ATOM 724 N N . LEU A 1 99 ? 0.811 -18.984 -17.359 1 97.75 99 LEU A N 1
ATOM 725 C CA . LEU A 1 99 ? 0.294 -19.766 -18.484 1 97.75 99 LEU A CA 1
ATOM 726 C C . LEU A 1 99 ? 1.387 -20.031 -19.516 1 97.75 99 LEU A C 1
ATOM 728 O O . LEU A 1 99 ? 1.546 -21.156 -19.984 1 97.75 99 LEU A O 1
ATOM 732 N N . ALA A 1 100 ? 2.074 -18.984 -19.891 1 97.69 100 ALA A N 1
ATOM 733 C CA . ALA A 1 100 ? 3.117 -19.047 -20.906 1 97.69 100 ALA A CA 1
ATOM 734 C C . ALA A 1 100 ? 4.07 -17.859 -20.781 1 97.69 100 ALA A C 1
ATOM 736 O O . ALA A 1 100 ? 3.896 -17 -19.906 1 97.69 100 ALA A O 1
ATOM 737 N N . THR A 1 101 ? 5.109 -17.844 -21.672 1 97.38 101 THR A N 1
ATOM 738 C CA . THR A 1 101 ? 6.07 -16.75 -21.625 1 97.38 101 THR A CA 1
ATOM 739 C C . THR A 1 101 ? 5.57 -15.562 -22.438 1 97.38 101 THR A C 1
ATOM 741 O O . THR A 1 101 ? 6.137 -14.469 -22.375 1 97.38 101 THR A O 1
ATOM 744 N N . SER A 1 102 ? 4.438 -15.781 -23.203 1 97.12 102 SER A N 1
ATOM 745 C CA . SER A 1 102 ? 3.852 -14.703 -23.984 1 97.12 102 SER A CA 1
ATOM 746 C C . SER A 1 102 ? 2.328 -14.734 -23.922 1 97.12 102 SER A C 1
ATOM 748 O O . SER A 1 102 ? 1.731 -15.797 -23.734 1 97.12 102 SER A O 1
ATOM 750 N N . LEU A 1 103 ? 1.796 -13.555 -24.141 1 97.94 103 LEU A N 1
ATOM 751 C CA . LEU A 1 103 ? 0.34 -13.461 -24.125 1 97.94 103 LEU A CA 1
ATOM 752 C C . LEU A 1 103 ? -0.265 -14.219 -25.297 1 97.94 103 LEU A C 1
ATOM 754 O O . LEU A 1 103 ? -1.317 -14.844 -25.172 1 97.94 103 LEU A O 1
ATOM 758 N N . ASP A 1 104 ? 0.352 -14.156 -26.438 1 98.19 104 ASP A N 1
ATOM 759 C CA . ASP A 1 104 ? -0.14 -14.867 -27.625 1 98.19 104 ASP A CA 1
ATOM 760 C C . ASP A 1 104 ? -0.226 -16.375 -27.359 1 98.19 104 ASP A C 1
ATOM 762 O O . ASP A 1 104 ? -1.238 -17 -27.672 1 98.19 104 ASP A O 1
ATOM 766 N N . ASP A 1 105 ? 0.793 -16.906 -26.781 1 98.44 105 ASP A N 1
ATOM 767 C CA . ASP A 1 105 ? 0.789 -18.328 -26.453 1 98.44 105 ASP A CA 1
ATOM 768 C C . ASP A 1 105 ? -0.283 -18.656 -25.422 1 98.44 105 ASP A C 1
ATOM 770 O O . ASP A 1 105 ? -0.993 -19.656 -25.547 1 98.44 105 ASP A O 1
ATOM 774 N N . ALA A 1 106 ? -0.375 -17.812 -24.422 1 98.56 106 ALA A N 1
ATOM 775 C CA . ALA A 1 106 ? -1.385 -18.016 -23.391 1 98.56 106 ALA A CA 1
ATOM 776 C C . ALA A 1 106 ? -2.787 -18.062 -23.984 1 98.56 106 ALA A C 1
ATOM 778 O O . ALA A 1 106 ? -3.572 -18.953 -23.688 1 98.56 106 ALA A O 1
ATOM 779 N N . ARG A 1 107 ? -3.057 -17.109 -24.828 1 98.5 107 ARG A N 1
ATOM 780 C CA . ARG A 1 107 ? -4.355 -17.047 -25.5 1 98.5 107 ARG A CA 1
ATOM 781 C C . ARG A 1 107 ? -4.605 -18.281 -26.344 1 98.5 107 ARG A C 1
ATOM 783 O O . ARG A 1 107 ? -5.695 -18.859 -26.297 1 98.5 107 ARG A O 1
ATOM 790 N N . ALA A 1 108 ? -3.639 -18.641 -27.078 1 98.5 108 ALA A N 1
ATOM 791 C CA . ALA A 1 108 ? -3.77 -19.812 -27.953 1 98.5 108 ALA A CA 1
ATOM 792 C C . ALA A 1 108 ? -4.062 -21.062 -27.141 1 98.5 108 ALA A C 1
ATOM 794 O O . ALA A 1 108 ? -4.941 -21.859 -27.5 1 98.5 108 ALA A O 1
ATOM 795 N N . MET A 1 109 ? -3.355 -21.266 -26.078 1 98.5 109 MET A N 1
ATOM 796 C CA . MET A 1 109 ? -3.516 -22.453 -25.234 1 98.5 109 MET A CA 1
ATOM 797 C C . MET A 1 109 ? -4.941 -22.547 -24.703 1 98.5 109 MET A C 1
ATOM 799 O O . MET A 1 109 ? -5.578 -23.594 -24.812 1 98.5 109 MET A O 1
ATOM 803 N N . VAL A 1 110 ? -5.449 -21.469 -24.172 1 98.31 110 VAL A N 1
ATOM 804 C CA . VAL A 1 110 ? -6.777 -21.453 -23.562 1 98.31 110 VAL A CA 1
ATOM 805 C C . VAL A 1 110 ? -7.844 -21.641 -24.641 1 98.31 110 VAL A C 1
ATOM 807 O O . VAL A 1 110 ? -8.758 -22.438 -24.5 1 98.31 110 VAL A O 1
ATOM 810 N N . ASN A 1 111 ? -7.68 -20.938 -25.75 1 98.06 111 ASN A N 1
ATOM 811 C CA . ASN A 1 111 ? -8.656 -20.984 -26.828 1 98.06 111 ASN A CA 1
ATOM 812 C C . ASN A 1 111 ? -8.695 -22.359 -27.484 1 98.06 111 ASN A C 1
ATOM 814 O O . ASN A 1 111 ? -9.773 -22.891 -27.781 1 98.06 111 ASN A O 1
ATOM 818 N N . GLU A 1 112 ? -7.562 -22.922 -27.719 1 98.38 112 GLU A N 1
ATOM 819 C CA . GLU A 1 112 ? -7.488 -24.234 -28.359 1 98.38 112 GLU A CA 1
ATOM 820 C C . GLU A 1 112 ? -8.062 -25.328 -27.469 1 98.38 112 GLU A C 1
ATOM 822 O O . GLU A 1 112 ? -8.727 -26.25 -27.953 1 98.38 112 GLU A O 1
ATOM 827 N N . ALA A 1 113 ? -7.789 -25.234 -26.172 1 98.19 113 ALA A N 1
ATOM 828 C CA . ALA A 1 113 ? -8.375 -26.188 -25.234 1 98.19 113 ALA A CA 1
ATOM 829 C C . ALA A 1 113 ? -9.898 -26.094 -25.234 1 98.19 113 ALA A C 1
ATOM 831 O O . ALA A 1 113 ? -10.586 -27.125 -25.281 1 98.19 113 ALA A O 1
ATOM 832 N N . SER A 1 114 ? -10.367 -24.891 -25.203 1 97 114 SER A N 1
ATOM 833 C CA . SER A 1 114 ? -11.805 -24.672 -25.25 1 97 114 SER A CA 1
ATOM 834 C C . SER A 1 114 ? -12.414 -25.234 -26.531 1 97 114 SER A C 1
ATOM 836 O O . SER A 1 114 ? -13.43 -25.938 -26.484 1 97 114 SER A O 1
ATOM 838 N N . ALA A 1 115 ? -11.805 -25.016 -27.625 1 97.19 115 ALA A N 1
ATOM 839 C CA . ALA A 1 115 ? -12.281 -25.5 -28.922 1 97.19 115 ALA A CA 1
ATOM 840 C C . ALA A 1 115 ? -12.289 -27.016 -28.969 1 97.19 115 ALA A C 1
ATOM 842 O O . ALA A 1 115 ? -13.156 -27.625 -29.609 1 97.19 115 ALA A O 1
ATOM 843 N N . ALA A 1 116 ? -11.367 -27.641 -28.281 1 97.31 116 ALA A N 1
ATOM 844 C CA . ALA A 1 116 ? -11.242 -29.094 -28.25 1 97.31 116 ALA A CA 1
ATOM 845 C C . ALA A 1 116 ? -12.195 -29.719 -27.234 1 97.31 116 ALA A C 1
ATOM 847 O O . ALA A 1 116 ? -12.305 -30.938 -27.141 1 97.31 116 ALA A O 1
ATOM 848 N N . GLY A 1 117 ? -12.836 -28.859 -26.422 1 95.25 117 GLY A N 1
ATOM 849 C CA . GLY A 1 117 ? -13.781 -29.344 -25.422 1 95.25 117 GLY A CA 1
ATOM 850 C C . GLY A 1 117 ? -13.109 -29.984 -24.219 1 95.25 117 GLY A C 1
ATOM 851 O O . GLY A 1 117 ? -13.68 -30.875 -23.594 1 95.25 117 GLY A O 1
ATOM 852 N N . ILE A 1 118 ? -11.922 -29.656 -23.938 1 95.69 118 ILE A N 1
ATOM 853 C CA . ILE A 1 118 ? -11.234 -30.234 -22.781 1 95.69 118 ILE A CA 1
ATOM 854 C C . ILE A 1 118 ? -11.133 -29.188 -21.672 1 95.69 118 ILE A C 1
ATOM 856 O O . ILE A 1 118 ? -11.195 -27.984 -21.938 1 95.69 118 ILE A O 1
ATOM 860 N N . GLY A 1 119 ? -10.984 -29.641 -20.422 1 96.75 119 GLY A N 1
ATOM 861 C CA . GLY A 1 119 ? -10.797 -28.766 -19.281 1 96.75 119 GLY A CA 1
ATOM 862 C C . GLY A 1 119 ? -9.398 -28.188 -19.203 1 96.75 119 GLY A C 1
ATOM 863 O O . GLY A 1 119 ? -8.414 -28.875 -19.5 1 96.75 119 GLY A O 1
ATOM 864 N N . PHE A 1 120 ? -9.344 -26.938 -18.844 1 98.06 120 PHE A N 1
ATOM 865 C CA . PHE A 1 120 ? -8.078 -26.234 -18.672 1 98.06 120 PHE A CA 1
ATOM 866 C C . PHE A 1 120 ? -8.07 -25.453 -17.359 1 98.06 120 PHE A C 1
ATOM 868 O O . PHE A 1 120 ? -8.797 -24.453 -17.219 1 98.06 120 PHE A O 1
ATOM 875 N N . ALA A 1 121 ? -7.238 -25.906 -16.438 1 97.19 121 ALA A N 1
ATOM 876 C CA . ALA A 1 121 ? -7.102 -25.219 -15.156 1 97.19 121 ALA A CA 1
ATOM 877 C C . ALA A 1 121 ? -5.668 -24.75 -14.938 1 97.19 121 ALA A C 1
ATOM 879 O O . ALA A 1 121 ? -4.727 -25.328 -15.492 1 97.19 121 ALA A O 1
ATOM 880 N N . VAL A 1 122 ? -5.543 -23.688 -14.227 1 97.12 122 VAL A N 1
ATOM 881 C CA . VAL A 1 122 ? -4.234 -23.203 -13.805 1 97.12 122 VAL A CA 1
ATOM 882 C C . VAL A 1 122 ? -4.094 -23.328 -12.289 1 97.12 122 VAL A C 1
ATOM 884 O O . VAL A 1 122 ? -5.039 -23.047 -11.547 1 97.12 122 VAL A O 1
ATOM 887 N N . ASN A 1 123 ? -2.965 -23.766 -11.867 1 96 123 ASN A N 1
ATOM 888 C CA . ASN A 1 123 ? -2.719 -24 -10.445 1 96 123 ASN A CA 1
ATOM 889 C C . ASN A 1 123 ? -2.502 -22.688 -9.703 1 96 123 ASN A C 1
ATOM 891 O O . ASN A 1 123 ? -1.381 -22.172 -9.641 1 96 123 ASN A O 1
ATOM 895 N N . LEU A 1 124 ? -3.529 -22.203 -9.109 1 96.19 124 LEU A N 1
ATOM 896 C CA . LEU A 1 124 ? -3.549 -21 -8.281 1 96.19 124 LEU A CA 1
ATOM 897 C C . LEU A 1 124 ? -4.035 -21.328 -6.871 1 96.19 124 LEU A C 1
ATOM 899 O O . LEU A 1 124 ? -5.188 -21.062 -6.531 1 96.19 124 LEU A O 1
ATOM 903 N N . PRO A 1 125 ? -3.154 -21.766 -6.055 1 95.69 125 PRO A N 1
ATOM 904 C CA . PRO A 1 125 ? -3.549 -22.422 -4.812 1 95.69 125 PRO A CA 1
ATOM 905 C C . PRO A 1 125 ? -3.918 -21.438 -3.707 1 95.69 125 PRO A C 1
ATOM 907 O O . PRO A 1 125 ? -4.477 -21.828 -2.68 1 95.69 125 PRO A O 1
ATOM 910 N N . GLN A 1 126 ? -3.695 -20.156 -3.934 1 96.19 126 GLN A N 1
ATOM 911 C CA . GLN A 1 126 ? -3.908 -19.188 -2.863 1 96.19 126 GLN A CA 1
ATOM 912 C C . GLN A 1 126 ? -5.375 -19.141 -2.449 1 96.19 126 GLN A C 1
ATOM 914 O O . GLN A 1 126 ? -5.688 -18.906 -1.279 1 96.19 126 GLN A O 1
ATOM 919 N N . ARG A 1 127 ? -6.273 -19.406 -3.367 1 95.75 127 ARG A N 1
ATOM 920 C CA . ARG A 1 127 ? -7.707 -19.375 -3.102 1 95.75 127 ARG A CA 1
ATOM 921 C C . ARG A 1 127 ? -8.117 -20.453 -2.111 1 95.75 127 ARG A C 1
ATOM 923 O O . ARG A 1 127 ? -9.18 -20.375 -1.5 1 95.75 127 ARG A O 1
ATOM 930 N N . HIS A 1 128 ? -7.266 -21.453 -2.006 1 95 128 HIS A N 1
ATOM 931 C CA . HIS A 1 128 ? -7.633 -22.609 -1.194 1 95 128 HIS A CA 1
ATOM 932 C C . HIS A 1 128 ? -7.086 -22.484 0.224 1 95 128 HIS A C 1
ATOM 934 O O . HIS A 1 128 ? -7.344 -23.344 1.071 1 95 128 HIS A O 1
ATOM 940 N N . ARG A 1 129 ? -6.344 -21.453 0.505 1 95.06 129 ARG A N 1
ATOM 941 C CA . ARG A 1 129 ? -5.879 -21.219 1.867 1 95.06 129 ARG A CA 1
ATOM 942 C C . ARG A 1 129 ? -7.043 -20.906 2.803 1 95.06 129 ARG A C 1
ATOM 944 O O . ARG A 1 129 ? -7.922 -20.109 2.469 1 95.06 129 ARG A O 1
ATOM 951 N N . PRO A 1 130 ? -7.031 -21.469 3.969 1 92.88 130 PRO A N 1
ATOM 952 C CA . PRO A 1 130 ? -8.164 -21.281 4.883 1 92.88 130 PRO A CA 1
ATOM 953 C C . PRO A 1 130 ? -8.461 -19.812 5.16 1 92.88 130 PRO A C 1
ATOM 955 O O . PRO A 1 130 ? -9.625 -19.406 5.18 1 92.88 130 PRO A O 1
ATOM 958 N N . ALA A 1 131 ? -7.473 -19 5.359 1 93.44 131 ALA A N 1
ATOM 959 C CA . ALA A 1 131 ? -7.676 -17.578 5.648 1 93.44 131 ALA A CA 1
ATOM 960 C C . ALA A 1 131 ? -8.312 -16.859 4.461 1 93.44 131 ALA A C 1
ATOM 962 O O . ALA A 1 131 ? -9.172 -15.992 4.641 1 93.44 131 ALA A O 1
ATOM 963 N N . MET A 1 132 ? -7.891 -17.219 3.23 1 96.25 132 MET A N 1
ATOM 964 C CA . MET A 1 132 ? -8.453 -16.594 2.035 1 96.25 132 MET A CA 1
ATOM 965 C C . MET A 1 132 ? -9.906 -17.016 1.835 1 96.25 132 MET A C 1
ATOM 967 O O . MET A 1 132 ? -10.742 -16.203 1.454 1 96.25 132 MET A O 1
ATOM 971 N N . ARG A 1 133 ? -10.195 -18.25 2.107 1 95 133 ARG A N 1
ATOM 972 C CA . ARG A 1 133 ? -11.57 -18.719 2.031 1 95 133 ARG A CA 1
ATOM 973 C C . ARG A 1 133 ? -12.453 -18 3.043 1 95 133 ARG A C 1
ATOM 975 O O . ARG A 1 133 ? -13.594 -17.625 2.732 1 95 133 ARG A O 1
ATOM 982 N N . PHE A 1 134 ? -11.914 -17.828 4.203 1 94.31 134 PHE A N 1
ATOM 983 C CA . PHE A 1 134 ? -12.664 -17.109 5.223 1 94.31 134 PHE A CA 1
ATOM 984 C C . PHE A 1 134 ? -12.977 -15.688 4.758 1 94.31 134 PHE A C 1
ATOM 986 O O . PHE A 1 134 ? -14.109 -15.219 4.902 1 94.31 134 PHE A O 1
ATOM 993 N N . ILE A 1 135 ? -12.016 -15.031 4.23 1 97.25 135 ILE A N 1
ATOM 994 C CA . ILE A 1 135 ? -12.203 -13.672 3.727 1 97.25 135 ILE A CA 1
ATOM 995 C C . ILE A 1 135 ? -13.281 -13.672 2.648 1 97.25 135 ILE A C 1
ATOM 997 O O . ILE A 1 135 ? -14.195 -12.844 2.68 1 97.25 135 ILE A O 1
ATOM 1001 N N . ARG A 1 136 ? -13.172 -14.602 1.732 1 97.62 136 ARG A N 1
ATOM 1002 C CA . ARG A 1 136 ? -14.148 -14.695 0.656 1 97.62 136 ARG A CA 1
ATOM 1003 C C . ARG A 1 136 ? -15.547 -14.93 1.212 1 97.62 136 ARG A C 1
ATOM 1005 O O . ARG A 1 136 ? -16.5 -14.281 0.791 1 97.62 136 ARG A O 1
ATOM 1012 N N . ASP A 1 137 ? -15.68 -15.805 2.174 1 96.44 137 ASP A N 1
ATOM 1013 C CA . ASP A 1 137 ? -16.969 -16.109 2.791 1 96.44 137 ASP A CA 1
ATOM 1014 C C . ASP A 1 137 ? -17.547 -14.875 3.48 1 96.44 137 ASP A C 1
ATOM 1016 O O . ASP A 1 137 ? -18.75 -14.617 3.398 1 96.44 137 ASP A O 1
ATOM 1020 N N . ALA A 1 138 ? -16.703 -14.141 4.156 1 96.12 138 ALA A N 1
ATOM 1021 C CA . ALA A 1 138 ? -17.141 -12.922 4.828 1 96.12 138 ALA A CA 1
ATOM 1022 C C . ALA A 1 138 ? -17.672 -11.906 3.826 1 96.12 138 ALA A C 1
ATOM 1024 O O . ALA A 1 138 ? -18.688 -11.234 4.082 1 96.12 138 ALA A O 1
ATOM 1025 N N . ILE A 1 139 ? -17.047 -11.75 2.705 1 97.75 139 ILE A N 1
ATOM 1026 C CA . ILE A 1 139 ? -17.469 -10.844 1.645 1 97.75 139 ILE A CA 1
ATOM 1027 C C . ILE A 1 139 ? -18.828 -11.281 1.103 1 97.75 139 ILE A C 1
ATOM 1029 O O . ILE A 1 139 ? -19.75 -10.477 0.989 1 97.75 139 ILE A O 1
ATOM 1033 N N . GLU A 1 140 ? -18.953 -12.547 0.814 1 97.44 140 GLU A N 1
ATOM 1034 C CA . GLU A 1 140 ? -20.172 -13.086 0.234 1 97.44 140 GLU A CA 1
ATOM 1035 C C . GLU A 1 140 ? -21.344 -12.984 1.211 1 97.44 140 GLU A C 1
ATOM 1037 O O . GLU A 1 140 ? -22.484 -12.805 0.796 1 97.44 140 GLU A O 1
ATOM 1042 N N . ALA A 1 141 ? -21.031 -13.031 2.465 1 97.06 141 ALA A N 1
ATOM 1043 C CA . ALA A 1 141 ? -22.047 -12.938 3.508 1 97.06 141 ALA A CA 1
ATOM 1044 C C . ALA A 1 141 ? -22.453 -11.484 3.754 1 97.06 141 ALA A C 1
ATOM 1046 O O . ALA A 1 141 ? -23.344 -11.211 4.566 1 97.06 141 ALA A O 1
ATOM 1047 N N . GLY A 1 142 ? -21.766 -10.555 3.145 1 96.44 142 GLY A N 1
ATOM 1048 C CA . GLY A 1 142 ? -22.109 -9.148 3.268 1 96.44 142 GLY A CA 1
ATOM 1049 C C . GLY A 1 142 ? -21.5 -8.492 4.492 1 96.44 142 GLY A C 1
ATOM 1050 O O . GLY A 1 142 ? -21.812 -7.34 4.801 1 96.44 142 GLY A O 1
ATOM 1051 N N . ARG A 1 143 ? -20.594 -9.164 5.16 1 95.12 143 ARG A N 1
ATOM 1052 C CA . ARG A 1 143 ? -20.016 -8.656 6.402 1 95.12 143 ARG A CA 1
ATOM 1053 C C . ARG A 1 143 ? -19.094 -7.469 6.133 1 95.12 143 ARG A C 1
ATOM 1055 O O . ARG A 1 143 ? -18.844 -6.66 7.027 1 95.12 143 ARG A O 1
ATOM 1062 N N . ILE A 1 144 ? -18.641 -7.332 4.934 1 95.69 144 ILE A N 1
ATOM 1063 C CA . ILE A 1 144 ? -17.672 -6.297 4.582 1 95.69 144 ILE A CA 1
ATOM 1064 C C . ILE A 1 144 ? -18.375 -5.164 3.84 1 95.69 144 ILE A C 1
ATOM 1066 O O . ILE A 1 144 ? -17.797 -4.09 3.641 1 95.69 144 ILE A O 1
ATOM 1070 N N . GLY A 1 145 ? -19.656 -5.301 3.451 1 96.69 145 GLY A N 1
ATOM 1071 C CA . GLY A 1 145 ? -20.328 -4.336 2.602 1 96.69 145 GLY A CA 1
ATOM 1072 C C . GLY A 1 145 ? -19.75 -4.254 1.205 1 96.69 145 GLY A C 1
ATOM 1073 O O . GLY A 1 145 ? -19.375 -5.277 0.622 1 96.69 145 GLY A O 1
ATOM 1074 N N . ASN A 1 146 ? -19.781 -3.037 0.681 1 96.5 146 ASN A N 1
ATOM 1075 C CA . ASN A 1 146 ? -19.125 -2.82 -0.608 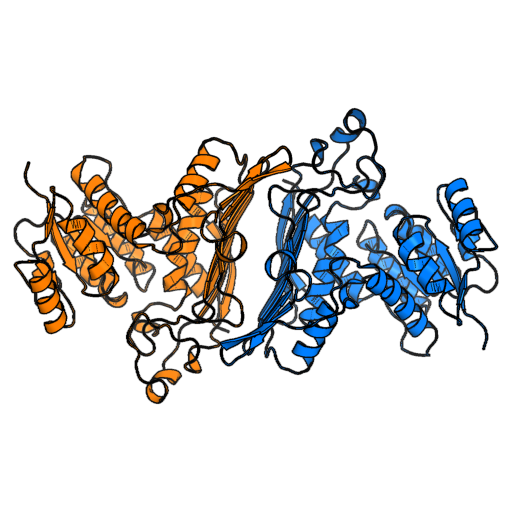1 96.5 146 ASN A CA 1
ATOM 1076 C C . ASN A 1 146 ? -17.609 -2.807 -0.475 1 96.5 146 ASN A C 1
ATOM 1078 O O . ASN A 1 146 ? -17.047 -1.979 0.247 1 96.5 146 ASN A O 1
ATOM 1082 N N . VAL A 1 147 ? -16.938 -3.711 -1.175 1 97.94 147 VAL A N 1
ATOM 1083 C CA . VAL A 1 147 ? -15.477 -3.756 -1.149 1 97.94 147 VAL A CA 1
ATOM 1084 C C . VAL A 1 147 ? -14.906 -2.496 -1.8 1 97.94 147 VAL A C 1
ATOM 1086 O O . VAL A 1 147 ? -15.258 -2.162 -2.934 1 97.94 147 VAL A O 1
ATOM 1089 N N . GLN A 1 148 ? -14.047 -1.839 -1.078 1 97.5 148 GLN A N 1
ATOM 1090 C CA . GLN A 1 148 ? -13.461 -0.589 -1.555 1 97.5 148 GLN A CA 1
ATOM 1091 C C . GLN A 1 148 ? -12.031 -0.798 -2.043 1 97.5 148 GLN A C 1
ATOM 1093 O O . GLN A 1 148 ? -11.672 -0.35 -3.133 1 97.5 148 GLN A O 1
ATOM 1098 N N . THR A 1 149 ? -11.25 -1.463 -1.252 1 98.31 149 THR A N 1
ATOM 1099 C CA . THR A 1 149 ? -9.859 -1.696 -1.616 1 98.31 149 THR A CA 1
ATOM 1100 C C . THR A 1 149 ? -9.453 -3.133 -1.304 1 98.31 149 THR A C 1
ATOM 1102 O O . THR A 1 149 ? -9.922 -3.719 -0.327 1 98.31 149 THR A O 1
ATOM 1105 N N . VAL A 1 150 ? -8.633 -3.701 -2.115 1 98.81 150 VAL A N 1
ATOM 1106 C CA . VAL A 1 150 ? -7.938 -4.961 -1.877 1 98.81 150 VAL A CA 1
ATOM 1107 C C . VAL A 1 150 ? -6.434 -4.762 -2.049 1 98.81 150 VAL A C 1
ATOM 1109 O O . VAL A 1 150 ? -5.98 -4.25 -3.076 1 98.81 150 VAL A O 1
ATOM 1112 N N . GLU A 1 151 ? -5.707 -5.07 -1.064 1 98.62 151 GLU A N 1
ATOM 1113 C CA . GLU A 1 151 ? -4.25 -5.039 -1.102 1 98.62 151 GLU A CA 1
ATOM 1114 C C . GLU A 1 151 ? -3.66 -6.43 -0.885 1 98.62 151 GLU A C 1
ATOM 1116 O O . GLU A 1 151 ? -4.008 -7.113 0.079 1 98.62 151 GLU A O 1
ATOM 1121 N N . VAL A 1 152 ? -2.83 -6.828 -1.754 1 98.75 152 VAL A N 1
ATOM 1122 C CA . VAL A 1 152 ? -2.146 -8.109 -1.625 1 98.75 152 VAL A CA 1
ATOM 1123 C C . VAL A 1 152 ? -0.642 -7.914 -1.792 1 98.75 152 VAL A C 1
ATOM 1125 O O . VAL A 1 152 ? -0.188 -7.395 -2.814 1 98.75 152 VAL A O 1
ATOM 1128 N N . ARG A 1 153 ? 0.101 -8.344 -0.814 1 98.25 153 ARG A N 1
ATOM 1129 C CA . ARG A 1 153 ? 1.557 -8.242 -0.842 1 98.25 153 ARG A CA 1
ATOM 1130 C C . ARG A 1 153 ? 2.201 -9.609 -0.637 1 98.25 153 ARG A C 1
ATOM 1132 O O . ARG A 1 153 ? 1.795 -10.367 0.246 1 98.25 153 ARG A O 1
ATOM 1139 N N . MET A 1 154 ? 3.051 -9.961 -1.444 1 97.94 154 MET A N 1
ATOM 1140 C CA . MET A 1 154 ? 3.967 -11.094 -1.293 1 97.94 154 MET A CA 1
ATOM 1141 C C . MET A 1 154 ? 5.41 -10.656 -1.522 1 97.94 154 MET A C 1
ATOM 1143 O O . MET A 1 154 ? 5.941 -10.812 -2.623 1 97.94 154 MET A O 1
ATOM 1147 N N . SER A 1 155 ? 6.023 -10.148 -0.519 1 97.56 155 SER A N 1
ATOM 1148 C CA . SER A 1 155 ? 7.363 -9.578 -0.613 1 97.56 155 SER A CA 1
ATOM 1149 C C . SER A 1 155 ? 8.328 -10.273 0.333 1 97.56 155 SER A C 1
ATOM 1151 O O . SER A 1 155 ? 8.047 -10.43 1.521 1 97.56 155 SER A O 1
ATOM 1153 N N . ARG A 1 156 ? 9.398 -10.695 -0.232 1 96.44 156 ARG A N 1
ATOM 1154 C CA . ARG A 1 156 ? 10.469 -11.32 0.543 1 96.44 156 ARG A CA 1
ATOM 1155 C C . ARG A 1 156 ? 11.688 -10.406 0.621 1 96.44 156 ARG A C 1
ATOM 1157 O O . ARG A 1 156 ? 12.047 -9.758 -0.364 1 96.44 156 ARG A O 1
ATOM 1164 N N . ARG A 1 157 ? 12.25 -10.391 1.758 1 96.06 157 ARG A N 1
ATOM 1165 C CA . ARG A 1 157 ? 13.523 -9.695 1.889 1 96.06 157 ARG A CA 1
ATOM 1166 C C . ARG A 1 157 ? 14.602 -10.367 1.037 1 96.06 157 ARG A C 1
ATOM 1168 O O . ARG A 1 157 ? 15.383 -9.688 0.375 1 96.06 157 ARG A O 1
ATOM 1175 N N . ALA A 1 158 ? 14.617 -11.648 1.104 1 95.75 158 ALA A N 1
ATOM 1176 C CA . ALA A 1 158 ? 15.516 -12.492 0.327 1 95.75 158 ALA A CA 1
ATOM 1177 C C . ALA A 1 158 ? 14.852 -13.82 -0.03 1 95.75 158 ALA A C 1
ATOM 1179 O O . ALA A 1 158 ? 14.32 -14.508 0.843 1 95.75 158 ALA A O 1
ATOM 1180 N N . GLY A 1 159 ? 14.891 -14.117 -1.332 1 96.88 159 GLY A N 1
ATOM 1181 C CA . GLY A 1 159 ? 14.289 -15.367 -1.758 1 96.88 159 GLY A CA 1
ATOM 1182 C C . GLY A 1 159 ? 14.227 -15.516 -3.266 1 96.88 159 GLY A C 1
ATOM 1183 O O . GLY A 1 159 ? 13.234 -16.016 -3.805 1 96.88 159 GLY A O 1
ATOM 1184 N N . ILE A 1 160 ? 15.211 -15.039 -3.994 1 96.88 160 ILE A N 1
ATOM 1185 C CA . ILE A 1 160 ? 15.281 -15.227 -5.438 1 96.88 160 ILE A CA 1
ATOM 1186 C C . ILE A 1 160 ? 15.414 -16.719 -5.762 1 96.88 160 ILE A C 1
ATOM 1188 O O . ILE A 1 160 ? 16.344 -17.375 -5.301 1 96.88 160 ILE A O 1
ATOM 1192 N N . PRO A 1 161 ? 14.555 -17.188 -6.551 1 96.12 161 PRO A N 1
ATOM 1193 C CA . PRO A 1 161 ? 14.617 -18.609 -6.863 1 96.12 161 PRO A CA 1
ATOM 1194 C C . PRO A 1 161 ? 15.477 -18.922 -8.086 1 96.12 161 PRO A C 1
ATOM 1196 O O . PRO A 1 161 ? 15.508 -18.125 -9.031 1 96.12 161 PRO A O 1
ATOM 1199 N N . GLY A 1 162 ? 16.156 -20.062 -8.055 1 94.75 162 GLY A N 1
ATOM 1200 C CA . GLY A 1 162 ? 16.797 -20.609 -9.234 1 94.75 162 GLY A CA 1
ATOM 1201 C C . GLY A 1 162 ? 17.75 -19.641 -9.914 1 94.75 162 GLY A C 1
ATOM 1202 O O . GLY A 1 162 ? 17.688 -19.453 -11.133 1 94.75 162 GLY A O 1
ATOM 1203 N N . PHE A 1 163 ? 18.531 -19 -9.148 1 95.81 163 PHE A N 1
ATOM 1204 C CA . PHE A 1 163 ? 19.453 -17.984 -9.672 1 95.81 163 PHE A CA 1
ATOM 1205 C C . PHE A 1 163 ? 20.359 -18.594 -10.727 1 95.81 163 PHE A C 1
ATOM 1207 O O . PHE A 1 163 ? 21 -19.625 -10.492 1 95.81 163 PHE A O 1
ATOM 1214 N N . GLY A 1 164 ? 20.375 -17.938 -11.844 1 95.25 164 GLY A N 1
ATOM 1215 C CA . GLY A 1 164 ? 21.25 -18.359 -12.922 1 95.25 164 GLY A CA 1
ATOM 1216 C C . GLY A 1 164 ? 20.656 -19.469 -13.773 1 95.25 164 GLY A C 1
ATOM 1217 O O . GLY A 1 164 ? 21.266 -19.875 -14.766 1 95.25 164 GLY A O 1
ATOM 1218 N N . THR A 1 165 ? 19.5 -19.906 -13.453 1 94.44 165 THR A N 1
ATOM 1219 C CA . THR A 1 165 ? 18.812 -20.922 -14.227 1 94.44 165 THR A CA 1
ATOM 1220 C C . THR A 1 165 ? 17.781 -20.312 -15.164 1 94.44 165 THR A C 1
ATOM 1222 O O . THR A 1 165 ? 17.766 -19.094 -15.352 1 94.44 165 THR A O 1
ATOM 1225 N N . TRP A 1 166 ? 16.938 -21.125 -15.75 1 94.06 166 TRP A N 1
ATOM 1226 C CA . TRP A 1 166 ? 15.898 -20.656 -16.656 1 94.06 166 TRP A CA 1
ATOM 1227 C C . TRP A 1 166 ? 14.977 -19.656 -15.961 1 94.06 166 TRP A C 1
ATOM 1229 O O . TRP A 1 166 ? 14.352 -18.812 -16.609 1 94.06 166 TRP A O 1
ATOM 1239 N N . PHE A 1 167 ? 14.961 -19.734 -14.648 1 95.31 167 PHE A N 1
ATOM 1240 C CA . PHE A 1 167 ? 13.977 -19.062 -13.812 1 95.31 167 PHE A CA 1
ATOM 1241 C C . PHE A 1 167 ? 14.266 -17.562 -13.742 1 95.31 167 PHE A C 1
ATOM 1243 O O . PHE A 1 167 ? 13.375 -16.766 -13.461 1 95.31 167 PHE A O 1
ATOM 1250 N N . THR A 1 168 ? 15.539 -17.188 -13.984 1 96.88 168 THR A N 1
ATOM 1251 C CA . THR A 1 168 ? 15.906 -15.781 -13.805 1 96.88 168 THR A CA 1
ATOM 1252 C C . THR A 1 168 ? 16.391 -15.18 -15.117 1 96.88 168 THR A C 1
ATOM 1254 O O . THR A 1 168 ? 17.219 -14.266 -15.125 1 96.88 168 THR A O 1
ATOM 1257 N N . ARG A 1 169 ? 15.852 -15.773 -16.219 1 95.69 169 ARG A N 1
ATOM 1258 C CA . ARG A 1 169 ? 16.125 -15.273 -17.562 1 95.69 169 ARG A CA 1
ATOM 1259 C C . ARG A 1 169 ? 14.828 -14.93 -18.297 1 95.69 169 ARG A C 1
ATOM 1261 O O . ARG A 1 169 ? 13.898 -15.734 -18.344 1 95.69 169 ARG A O 1
ATOM 1268 N N . LYS A 1 170 ? 14.875 -13.766 -18.906 1 95.38 170 LYS A N 1
ATOM 1269 C CA . LYS A 1 170 ? 13.664 -13.281 -19.562 1 95.38 170 LYS A CA 1
ATOM 1270 C C . LYS A 1 170 ? 13.234 -14.203 -20.703 1 95.38 170 LYS A C 1
ATOM 1272 O O . LYS A 1 170 ? 12.055 -14.516 -20.844 1 95.38 170 LYS A O 1
ATOM 1277 N N . GLN A 1 171 ? 14.102 -14.703 -21.406 1 94.94 171 GLN A N 1
ATOM 1278 C CA . GLN A 1 171 ? 13.828 -15.531 -22.594 1 94.94 171 GLN A CA 1
ATOM 1279 C C . GLN A 1 171 ? 13.125 -16.828 -22.203 1 94.94 171 GLN A C 1
ATOM 1281 O O . GLN A 1 171 ? 12.258 -17.312 -22.922 1 94.94 171 GLN A O 1
ATOM 1286 N N . THR A 1 172 ? 13.461 -17.328 -21.062 1 96.31 172 THR A N 1
ATOM 1287 C CA . THR A 1 172 ? 12.953 -18.641 -20.703 1 96.31 172 THR A CA 1
ATOM 1288 C C . THR A 1 172 ? 11.836 -18.531 -19.672 1 96.31 172 THR A C 1
A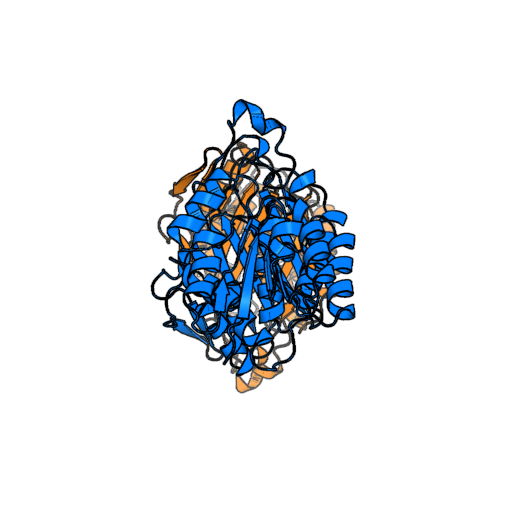TOM 1290 O O . THR A 1 172 ? 10.906 -19.328 -19.656 1 96.31 172 THR A O 1
ATOM 1293 N N . ALA A 1 173 ? 11.914 -17.5 -18.859 1 96.81 173 ALA A N 1
ATOM 1294 C CA . ALA A 1 173 ? 10.93 -17.375 -17.781 1 96.81 173 ALA A CA 1
ATOM 1295 C C . ALA A 1 173 ? 9.781 -16.453 -18.188 1 96.81 173 ALA A C 1
ATOM 1297 O O . ALA A 1 173 ? 8.695 -16.531 -17.625 1 96.81 173 ALA A O 1
ATOM 1298 N N . GLY A 1 174 ? 10.016 -15.586 -19.109 1 96.38 174 GLY A N 1
ATOM 1299 C CA . GLY A 1 174 ? 9.016 -14.617 -19.516 1 96.38 174 GLY A CA 1
ATOM 1300 C C . GLY A 1 174 ? 8.992 -13.375 -18.641 1 96.38 174 GLY A C 1
ATOM 1301 O O . GLY A 1 174 ? 8.352 -12.383 -18.984 1 96.38 174 GLY A O 1
ATOM 1302 N N . GLY A 1 175 ? 9.672 -13.391 -17.531 1 96.88 175 GLY A N 1
ATOM 1303 C CA . GLY A 1 175 ? 9.75 -12.305 -16.578 1 96.88 175 GLY A CA 1
ATOM 1304 C C . GLY A 1 175 ? 10.344 -12.719 -15.25 1 96.88 175 GLY A C 1
ATOM 1305 O O . GLY A 1 175 ? 10.836 -13.844 -15.102 1 96.88 175 GLY A O 1
ATOM 1306 N N . GLY A 1 176 ? 10.398 -11.797 -14.352 1 97.62 176 GLY A N 1
ATOM 1307 C CA . GLY A 1 176 ? 10.938 -12.062 -13.031 1 97.62 176 GLY A CA 1
ATOM 1308 C C . GLY A 1 176 ? 9.859 -12.328 -11.992 1 97.62 176 GLY A C 1
ATOM 1309 O O . GLY A 1 176 ? 9.008 -13.195 -12.188 1 97.62 176 GLY A O 1
ATOM 1310 N N . VAL A 1 177 ? 9.953 -11.594 -10.93 1 98.44 177 VAL A N 1
ATOM 1311 C CA . VAL A 1 177 ? 9.062 -11.828 -9.797 1 98.44 177 VAL A CA 1
ATOM 1312 C C . VAL A 1 177 ? 7.617 -11.578 -10.211 1 98.44 177 VAL A C 1
ATOM 1314 O O . VAL A 1 177 ? 6.703 -12.25 -9.742 1 98.44 177 VAL A O 1
ATOM 1317 N N . LEU A 1 178 ? 7.348 -10.633 -11.07 1 98.38 178 LEU A N 1
ATOM 1318 C CA . LEU A 1 178 ? 5.984 -10.344 -11.508 1 98.38 178 LEU A CA 1
ATOM 1319 C C . LEU A 1 178 ? 5.398 -11.539 -12.258 1 98.38 178 LEU A C 1
ATOM 1321 O O . LEU A 1 178 ? 4.242 -11.906 -12.039 1 98.38 178 LEU A O 1
ATOM 1325 N N . ALA A 1 179 ? 6.18 -12.141 -13.086 1 97.88 179 ALA A N 1
ATOM 1326 C CA . ALA A 1 179 ? 5.719 -13.328 -13.789 1 97.88 179 ALA A CA 1
ATOM 1327 C C . ALA A 1 179 ? 5.539 -14.5 -12.82 1 97.88 179 ALA A C 1
ATOM 1329 O O . ALA A 1 179 ? 4.664 -15.352 -13.023 1 97.88 179 ALA A O 1
ATOM 1330 N N . ASP A 1 180 ? 6.309 -14.508 -11.836 1 98 180 ASP A N 1
ATOM 1331 C CA . ASP A 1 180 ? 6.328 -15.625 -10.898 1 98 180 ASP A CA 1
ATOM 1332 C C . ASP A 1 180 ? 5.254 -15.461 -9.828 1 98 180 ASP A C 1
ATOM 1334 O O . ASP A 1 180 ? 4.375 -16.312 -9.688 1 98 180 ASP A O 1
ATOM 1338 N N . LEU A 1 181 ? 5.285 -14.359 -9.141 1 98.44 181 LEU A N 1
ATOM 1339 C CA . LEU A 1 181 ? 4.391 -14.164 -8.008 1 98.44 181 LEU A CA 1
ATOM 1340 C C . LEU A 1 181 ? 3.182 -13.328 -8.414 1 98.44 181 LEU A C 1
ATOM 1342 O O . LEU A 1 181 ? 2.152 -13.344 -7.734 1 98.44 181 LEU A O 1
ATOM 1346 N N . GLY A 1 182 ? 3.25 -12.625 -9.469 1 98.5 182 GLY A N 1
ATOM 1347 C CA . GLY A 1 182 ? 2.162 -11.789 -9.953 1 98.5 182 GLY A CA 1
ATOM 1348 C C . GLY A 1 182 ? 0.861 -12.547 -10.133 1 98.5 182 GLY A C 1
ATOM 1349 O O . GLY A 1 182 ? -0.189 -12.109 -9.656 1 98.5 182 GLY A O 1
ATOM 1350 N N . PRO A 1 183 ? 0.932 -13.672 -10.781 1 98.62 183 PRO A N 1
ATOM 1351 C CA . PRO A 1 183 ? -0.303 -14.438 -10.961 1 98.62 183 PRO A CA 1
ATOM 1352 C C . PRO A 1 183 ? -0.999 -14.742 -9.633 1 98.62 183 PRO A C 1
ATOM 1354 O O . PRO A 1 183 ? -2.23 -14.734 -9.562 1 98.62 183 PRO A O 1
ATOM 1357 N N . HIS A 1 184 ? -0.246 -14.992 -8.594 1 98.25 184 HIS A N 1
ATOM 1358 C CA . HIS A 1 184 ? -0.831 -15.305 -7.297 1 98.25 184 HIS A CA 1
ATOM 1359 C C . HIS A 1 184 ? -1.562 -14.102 -6.719 1 98.25 184 HIS A C 1
ATOM 1361 O O . HIS A 1 184 ? -2.73 -14.203 -6.332 1 98.25 184 HIS A O 1
ATOM 1367 N N . VAL A 1 185 ? -0.942 -12.984 -6.742 1 98.75 185 VAL A N 1
ATOM 1368 C CA . VAL A 1 185 ? -1.484 -11.844 -6.008 1 98.75 185 VAL A CA 1
ATOM 1369 C C . VAL A 1 185 ? -2.598 -11.188 -6.824 1 98.75 185 VAL A C 1
ATOM 1371 O O . VAL A 1 185 ? -3.598 -10.734 -6.266 1 98.75 185 VAL A O 1
ATOM 1374 N N . ILE A 1 186 ? -2.451 -11.141 -8.117 1 98.81 186 ILE A N 1
ATOM 1375 C CA . ILE A 1 186 ? -3.465 -10.516 -8.961 1 98.81 186 ILE A CA 1
ATOM 1376 C C . ILE A 1 186 ? -4.707 -11.406 -9.023 1 98.81 186 ILE A C 1
ATOM 1378 O O . ILE A 1 186 ? -5.832 -10.914 -8.938 1 98.81 186 ILE A O 1
ATOM 1382 N N . ASP A 1 187 ? -4.504 -12.672 -9.125 1 98.62 187 ASP A N 1
ATOM 1383 C CA . ASP A 1 187 ? -5.633 -13.602 -9.102 1 98.62 187 ASP A CA 1
ATOM 1384 C C . ASP A 1 187 ? -6.418 -13.469 -7.797 1 98.62 187 ASP A C 1
ATOM 1386 O O . ASP A 1 187 ? -7.645 -13.383 -7.812 1 98.62 187 ASP A O 1
ATOM 1390 N N . LEU A 1 188 ? -5.664 -13.492 -6.742 1 98.56 188 LEU A N 1
ATOM 1391 C CA . LEU A 1 188 ? -6.297 -13.398 -5.434 1 98.56 188 LEU A CA 1
ATOM 1392 C C . LEU A 1 188 ? -7.074 -12.086 -5.297 1 98.56 188 LEU A C 1
ATOM 1394 O O . LEU A 1 188 ? -8.203 -12.078 -4.801 1 98.56 188 LEU A O 1
ATOM 1398 N N . ALA A 1 189 ? -6.508 -11.055 -5.73 1 98.81 189 ALA A N 1
ATOM 1399 C CA . ALA A 1 189 ? -7.145 -9.75 -5.633 1 98.81 189 ALA A CA 1
ATOM 1400 C C . ALA A 1 189 ? -8.438 -9.703 -6.449 1 98.81 189 ALA A C 1
ATOM 1402 O O . ALA A 1 189 ? -9.453 -9.195 -5.977 1 98.81 189 ALA A O 1
ATOM 1403 N N . LEU A 1 190 ? -8.383 -10.18 -7.664 1 98.62 190 LEU A N 1
ATOM 1404 C CA . LEU A 1 190 ? -9.578 -10.211 -8.5 1 98.62 190 LEU A CA 1
ATOM 1405 C C . LEU A 1 190 ? -10.656 -11.086 -7.883 1 98.62 190 LEU A C 1
ATOM 1407 O O . LEU A 1 190 ? -11.828 -10.711 -7.848 1 98.62 190 LEU A O 1
ATOM 1411 N N . TRP A 1 191 ? -10.234 -12.195 -7.367 1 98.38 191 TRP A N 1
ATOM 1412 C CA . TRP A 1 191 ? -11.156 -13.148 -6.754 1 98.38 191 TRP A CA 1
ATOM 1413 C C . TRP A 1 191 ? -11.836 -12.539 -5.535 1 98.38 191 TRP A C 1
ATOM 1415 O O . TRP A 1 191 ? -13.055 -12.633 -5.383 1 98.38 191 TRP A O 1
ATOM 1425 N N . LEU A 1 192 ? -11.086 -11.859 -4.719 1 98.5 192 LEU A N 1
ATOM 1426 C CA . LEU A 1 192 ? -11.609 -11.273 -3.494 1 98.5 192 LEU A CA 1
ATOM 1427 C C . LEU A 1 192 ? -12.484 -10.062 -3.811 1 98.5 192 LEU A C 1
ATOM 1429 O O . LEU A 1 192 ? -13.453 -9.789 -3.098 1 98.5 192 LEU A O 1
ATOM 1433 N N . SER A 1 193 ? -12.195 -9.383 -4.863 1 97.56 193 SER A N 1
ATOM 1434 C CA . SER A 1 193 ? -12.984 -8.211 -5.238 1 97.56 193 SER A CA 1
ATOM 1435 C C . SER A 1 193 ? -14.203 -8.609 -6.059 1 97.56 193 SER A C 1
ATOM 1437 O O . SER A 1 193 ? -15.023 -7.758 -6.41 1 97.56 193 SER A O 1
ATOM 1439 N N . GLY A 1 194 ? -14.305 -9.891 -6.391 1 96.69 194 GLY A N 1
ATOM 1440 C CA . GLY A 1 194 ? -15.398 -10.352 -7.23 1 96.69 194 GLY A CA 1
ATOM 1441 C C . GLY A 1 194 ? -15.32 -9.828 -8.648 1 96.69 194 GLY A C 1
ATOM 1442 O O . GLY A 1 194 ? -16.344 -9.586 -9.281 1 96.69 194 GLY A O 1
ATOM 1443 N N . SER A 1 195 ? -14.141 -9.609 -9.109 1 97.56 195 SER A N 1
ATOM 1444 C CA . SER A 1 195 ? -13.93 -8.969 -10.406 1 97.56 195 SER A CA 1
ATOM 1445 C C . SER A 1 195 ? -13.391 -9.961 -11.43 1 97.56 195 SER A C 1
ATOM 1447 O O . SER A 1 195 ? -12.742 -10.945 -11.07 1 97.56 195 SER A O 1
ATOM 1449 N N . ALA A 1 196 ? -13.648 -9.68 -12.711 1 97 196 ALA A N 1
ATOM 1450 C CA . ALA A 1 196 ? -13.203 -10.547 -13.805 1 97 196 ALA A CA 1
ATOM 1451 C C . ALA A 1 196 ? -11.953 -9.984 -14.469 1 97 196 ALA A C 1
ATOM 1453 O O . ALA A 1 196 ? -11.203 -10.719 -15.117 1 97 196 ALA A O 1
ATOM 1454 N N . SER A 1 197 ? -11.789 -8.703 -14.367 1 97.81 197 SER A N 1
ATOM 1455 C CA . SER A 1 197 ? -10.672 -8.008 -14.992 1 97.81 197 SER A CA 1
ATOM 1456 C C . SER A 1 197 ? -10.336 -6.723 -14.242 1 97.81 197 SER A C 1
ATOM 1458 O O . SER A 1 197 ? -11 -6.371 -13.273 1 97.81 197 SER A O 1
ATOM 1460 N N . ALA A 1 198 ? -9.242 -6.113 -14.688 1 98.44 198 ALA A N 1
ATOM 1461 C CA . ALA A 1 198 ? -8.844 -4.832 -14.109 1 98.44 198 ALA A CA 1
ATOM 1462 C C . ALA A 1 198 ? -7.973 -4.043 -15.086 1 98.44 198 ALA A C 1
ATOM 1464 O O . ALA A 1 198 ? -7.262 -4.625 -15.906 1 98.44 198 ALA A O 1
ATOM 1465 N N . ALA A 1 199 ? -8.07 -2.771 -15.008 1 97.94 199 ALA A N 1
ATOM 1466 C CA . ALA A 1 199 ? -7.18 -1.882 -15.75 1 97.94 199 ALA A CA 1
ATOM 1467 C C . ALA A 1 199 ? -5.926 -1.559 -14.945 1 97.94 199 ALA A C 1
ATOM 1469 O O . ALA A 1 199 ? -5.996 -1.354 -13.727 1 97.94 199 ALA A O 1
ATOM 1470 N N . VAL A 1 200 ? -4.793 -1.568 -15.633 1 97.81 200 VAL A N 1
ATOM 1471 C CA . VAL A 1 200 ? -3.551 -1.153 -14.992 1 97.81 200 VAL A CA 1
ATOM 1472 C C . VAL A 1 200 ? -3.504 0.37 -14.891 1 97.81 200 VAL A C 1
ATOM 1474 O O . VAL A 1 200 ? -3.506 1.066 -15.906 1 97.81 200 VAL A O 1
ATOM 1477 N N . ILE A 1 201 ? -3.43 0.854 -13.695 1 96 201 ILE A N 1
ATOM 1478 C CA . ILE A 1 201 ? -3.408 2.295 -13.469 1 96 201 ILE A CA 1
ATOM 1479 C C . ILE A 1 201 ? -1.964 2.783 -13.383 1 96 201 ILE A C 1
ATOM 1481 O O . ILE A 1 201 ? -1.612 3.811 -13.969 1 96 201 ILE A O 1
ATOM 1485 N N . GLU A 1 202 ? -1.182 2.068 -12.633 1 94 202 GLU A N 1
ATOM 1486 C CA . GLU A 1 202 ? 0.25 2.318 -12.484 1 94 202 GLU A CA 1
ATOM 1487 C C . GLU A 1 202 ? 1.009 1.028 -12.188 1 94 202 GLU A C 1
ATOM 1489 O O . GLU A 1 202 ? 0.458 0.102 -11.594 1 94 202 GLU A O 1
ATOM 1494 N N . SER A 1 203 ? 2.203 1.015 -12.68 1 95.62 203 SER A N 1
ATOM 1495 C CA . SER A 1 203 ? 3.07 -0.122 -12.383 1 95.62 203 SER A CA 1
ATOM 1496 C C . SER A 1 203 ? 4.539 0.279 -12.43 1 95.62 203 SER A C 1
ATOM 1498 O O . SER A 1 203 ? 4.918 1.188 -13.172 1 95.62 203 SER A O 1
ATOM 1500 N N . ARG A 1 204 ? 5.281 -0.359 -11.562 1 95.56 204 ARG A N 1
ATOM 1501 C CA . ARG A 1 204 ? 6.73 -0.202 -11.539 1 95.56 204 ARG A CA 1
ATOM 1502 C C . ARG A 1 204 ? 7.422 -1.541 -11.312 1 95.56 204 ARG A C 1
ATOM 1504 O O . ARG A 1 204 ? 6.941 -2.369 -10.539 1 95.56 204 ARG A O 1
ATOM 1511 N N . ILE A 1 205 ? 8.523 -1.681 -11.977 1 97.19 205 ILE A N 1
ATOM 1512 C CA . ILE A 1 205 ? 9.344 -2.875 -11.828 1 97.19 205 ILE A CA 1
ATOM 1513 C C . ILE A 1 205 ? 10.797 -2.473 -11.57 1 97.19 205 ILE A C 1
ATOM 1515 O O . ILE A 1 205 ? 11.289 -1.506 -12.156 1 97.19 205 ILE A O 1
ATOM 1519 N N . TRP A 1 206 ? 11.445 -3.186 -10.648 1 97.31 206 TRP A N 1
ATOM 1520 C CA . TRP A 1 206 ? 12.82 -2.875 -10.289 1 97.31 206 TRP A CA 1
ATOM 1521 C C . TRP A 1 206 ? 13.695 -4.125 -10.352 1 97.31 206 TRP A C 1
ATOM 1523 O O . TRP A 1 206 ? 13.203 -5.242 -10.172 1 97.31 206 TRP A O 1
ATOM 1533 N N . ARG A 1 207 ? 14.914 -3.945 -10.664 1 96.38 207 ARG A N 1
ATOM 1534 C CA . ARG A 1 207 ? 15.992 -4.926 -10.609 1 96.38 207 ARG A CA 1
ATOM 1535 C C . ARG A 1 207 ? 17.172 -4.391 -9.812 1 96.38 207 ARG A C 1
ATOM 1537 O O . ARG A 1 207 ? 18 -3.637 -10.336 1 96.38 207 ARG A O 1
ATOM 1544 N N . SER A 1 208 ? 17.234 -4.816 -8.555 1 94.94 208 SER A N 1
ATOM 1545 C CA . SER A 1 208 ? 18.203 -4.168 -7.688 1 94.94 208 SER A CA 1
ATOM 1546 C C . SER A 1 208 ? 19.188 -5.18 -7.105 1 94.94 208 SER A C 1
ATOM 1548 O O . SER A 1 208 ? 20.391 -4.957 -7.117 1 94.94 208 SER A O 1
ATOM 1550 N N . PHE A 1 209 ? 18.719 -6.336 -6.727 1 95.25 209 PHE A N 1
ATOM 1551 C CA . PHE A 1 209 ? 19.547 -7.254 -5.949 1 95.25 209 PHE A CA 1
ATOM 1552 C C . PHE A 1 209 ? 20 -8.43 -6.801 1 95.25 209 PHE A C 1
ATOM 1554 O O . PHE A 1 209 ? 21.109 -8.93 -6.637 1 95.25 209 PHE A O 1
ATOM 1561 N N . GLY A 1 210 ? 19.188 -8.797 -7.711 1 94.56 210 GLY A N 1
ATOM 1562 C CA . GLY A 1 210 ? 19.469 -9.93 -8.57 1 94.56 210 GLY A CA 1
ATOM 1563 C C . GLY A 1 210 ? 20.781 -9.805 -9.312 1 94.56 210 GLY A C 1
ATOM 1564 O O . GLY A 1 210 ? 21.641 -10.688 -9.219 1 94.56 210 GLY A O 1
ATOM 1565 N N . PRO A 1 211 ? 21 -8.703 -9.945 1 94.56 211 PRO A N 1
ATOM 1566 C CA . PRO A 1 211 ? 22.234 -8.547 -10.711 1 94.56 211 PRO A CA 1
ATOM 1567 C C . PRO A 1 211 ? 23.5 -8.586 -9.844 1 94.56 211 PRO A C 1
ATOM 1569 O O . PRO A 1 211 ? 24.609 -8.742 -10.352 1 94.56 211 PRO A O 1
ATOM 1572 N N . LEU A 1 212 ? 23.297 -8.453 -8.523 1 93.12 212 LEU A N 1
ATOM 1573 C CA . LEU A 1 212 ? 24.422 -8.453 -7.594 1 93.12 212 LEU A CA 1
ATOM 1574 C C . LEU A 1 212 ? 24.594 -9.828 -6.957 1 93.12 212 LEU A C 1
ATOM 1576 O O . LEU A 1 212 ? 25.5 -10.023 -6.145 1 93.12 212 LEU A O 1
ATOM 1580 N N . GLY A 1 213 ? 23.75 -10.711 -7.312 1 93.94 213 GLY A N 1
ATOM 1581 C CA . GLY A 1 213 ? 23.797 -12.031 -6.703 1 93.94 213 GLY A CA 1
ATOM 1582 C C . GLY A 1 213 ? 23.391 -12.023 -5.242 1 93.94 213 GLY A C 1
ATOM 1583 O O . GLY A 1 213 ? 23.875 -12.844 -4.457 1 93.94 213 GLY A O 1
ATOM 1584 N N . LYS A 1 214 ? 22.594 -11.078 -4.828 1 93.94 214 LYS A N 1
ATOM 1585 C CA . LYS A 1 214 ? 22.156 -10.945 -3.441 1 93.94 214 LYS A CA 1
ATOM 1586 C C . LYS A 1 214 ? 20.672 -11.32 -3.297 1 93.94 214 LYS A C 1
ATOM 1588 O O . LYS A 1 214 ? 19.891 -11.109 -4.219 1 93.94 214 LYS A O 1
ATOM 1593 N N . GLY A 1 215 ? 20.328 -11.82 -2.17 1 95 215 GLY A N 1
ATOM 1594 C CA . GLY A 1 215 ? 18.938 -12.125 -1.863 1 95 215 GLY A CA 1
ATOM 1595 C C . GLY A 1 215 ? 18.484 -13.461 -2.404 1 95 215 GLY A C 1
ATOM 1596 O O . GLY A 1 215 ? 17.312 -13.641 -2.738 1 95 215 GLY A O 1
ATOM 1597 N N . LEU A 1 216 ? 19.312 -14.398 -2.486 1 95.12 216 LEU A N 1
ATOM 1598 C CA . LEU A 1 216 ? 19.016 -15.719 -3.041 1 95.12 216 LEU A CA 1
ATOM 1599 C C . LEU A 1 216 ? 18.203 -16.547 -2.055 1 95.12 216 LEU A C 1
ATOM 1601 O O . LEU A 1 216 ? 18.453 -16.516 -0.848 1 95.12 216 LEU A O 1
ATOM 1605 N N . GLY A 1 217 ? 17.219 -17.25 -2.611 1 92.19 217 GLY A N 1
ATOM 1606 C CA . GLY A 1 217 ? 16.438 -18.172 -1.794 1 92.19 217 GLY A CA 1
ATOM 1607 C C . GLY A 1 217 ? 17.141 -19.5 -1.57 1 92.19 217 GLY A C 1
ATOM 1608 O O . GLY A 1 217 ? 18.125 -19.812 -2.234 1 92.19 217 GLY A O 1
ATOM 1609 N N . ASP A 1 218 ? 16.531 -20.312 -0.647 1 88.06 218 ASP A N 1
ATOM 1610 C CA . ASP A 1 218 ? 17.203 -21.562 -0.301 1 88.06 218 ASP A CA 1
ATOM 1611 C C . ASP A 1 218 ? 16.359 -22.766 -0.719 1 88.06 218 ASP A C 1
ATOM 1613 O O . ASP A 1 218 ? 16.641 -23.891 -0.315 1 88.06 218 ASP A O 1
ATOM 1617 N N . TRP A 1 219 ? 15.445 -22.641 -1.522 1 81.81 219 TRP A N 1
ATOM 1618 C CA . TRP A 1 219 ? 14.523 -23.734 -1.786 1 81.81 219 TRP A CA 1
ATOM 1619 C C . TRP A 1 219 ? 14.742 -24.312 -3.178 1 81.81 219 TRP A C 1
ATOM 1621 O O . TRP A 1 219 ? 14.07 -25.266 -3.578 1 81.81 219 TRP A O 1
ATOM 1631 N N . SER A 1 220 ? 15.656 -23.719 -3.963 1 82.56 220 SER A N 1
ATOM 1632 C CA . SER A 1 220 ? 16 -24.219 -5.289 1 82.56 220 SER A CA 1
ATOM 1633 C C . SER A 1 220 ? 17.484 -24.094 -5.562 1 82.56 220 SER A C 1
ATOM 1635 O O . SER A 1 220 ? 18.156 -23.234 -4.973 1 82.56 220 SER A O 1
ATOM 1637 N N . PRO A 1 221 ? 17.969 -24.906 -6.402 1 86.12 221 PRO A N 1
ATOM 1638 C CA . PRO A 1 221 ? 19.391 -24.797 -6.727 1 86.12 221 PRO A CA 1
ATOM 1639 C C . PRO A 1 221 ? 19.719 -23.531 -7.512 1 86.12 221 PRO A C 1
ATOM 1641 O O . PRO A 1 221 ? 18.875 -23.031 -8.273 1 86.12 221 PRO A O 1
ATOM 1644 N N . HIS A 1 222 ? 20.984 -23.062 -7.262 1 91.19 222 HIS A N 1
ATOM 1645 C CA . HIS A 1 222 ? 21.469 -21.875 -7.957 1 91.19 222 HIS A CA 1
ATOM 1646 C C . HIS A 1 222 ? 22.719 -22.188 -8.766 1 91.19 222 HIS A C 1
ATOM 1648 O O . HIS A 1 222 ? 23.484 -23.109 -8.414 1 91.19 222 HIS A O 1
ATOM 1654 N N . GLN A 1 223 ? 22.828 -21.422 -9.758 1 91.88 223 GLN A N 1
ATOM 1655 C CA . GLN A 1 223 ? 24.141 -21.391 -10.406 1 91.88 223 GLN A CA 1
ATOM 1656 C C . GLN A 1 223 ? 25.094 -20.453 -9.68 1 91.88 223 GLN A C 1
ATOM 1658 O O . GLN A 1 223 ? 24.672 -19.594 -8.914 1 91.88 223 GLN A O 1
ATOM 1663 N N . PRO A 1 224 ? 26.391 -20.688 -9.922 1 92.38 224 PRO A N 1
ATOM 1664 C CA . PRO A 1 224 ? 27.359 -19.812 -9.242 1 92.38 224 PRO A CA 1
ATOM 1665 C C . PRO A 1 224 ? 27.141 -18.328 -9.555 1 92.38 224 PRO A C 1
ATOM 1667 O O . PRO A 1 224 ? 26.938 -17.969 -10.719 1 92.38 224 PRO A O 1
ATOM 1670 N N . VAL A 1 225 ? 27.234 -17.594 -8.578 1 89.12 225 VAL A N 1
ATOM 1671 C CA . VAL A 1 225 ? 26.922 -16.172 -8.672 1 89.12 225 VAL A CA 1
ATOM 1672 C C . VAL A 1 225 ? 27.875 -15.492 -9.656 1 89.12 225 VAL A C 1
ATOM 1674 O O . VAL A 1 225 ? 27.453 -14.727 -10.523 1 89.12 225 VAL A O 1
ATOM 1677 N N . GLU A 1 226 ? 29.109 -15.688 -9.539 1 87.81 226 GLU A N 1
ATOM 1678 C CA . GLU A 1 226 ? 30.141 -15.039 -10.352 1 87.81 226 GLU A CA 1
ATOM 1679 C C . GLU A 1 226 ? 29.891 -15.266 -11.836 1 87.81 226 GLU A C 1
ATOM 1681 O O . GLU A 1 226 ? 30.125 -14.383 -12.656 1 87.81 226 GLU A O 1
ATOM 1686 N N . ALA A 1 227 ? 29.266 -16.312 -12.148 1 83.31 227 ALA A N 1
ATOM 1687 C CA . ALA A 1 227 ? 29.109 -16.703 -13.547 1 83.31 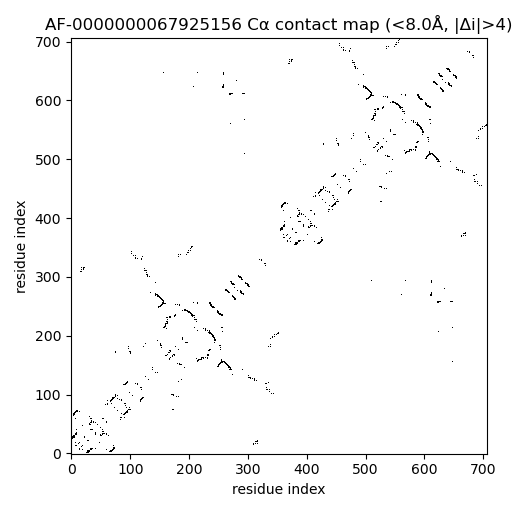227 ALA A CA 1
ATOM 1688 C C . ALA A 1 227 ? 27.75 -16.234 -14.086 1 83.31 227 ALA A C 1
ATOM 1690 O O . ALA A 1 227 ? 27.562 -16.141 -15.305 1 83.31 227 ALA A O 1
ATOM 1691 N N . SER A 1 228 ? 26.906 -15.906 -13.148 1 85.81 228 SER A N 1
ATOM 1692 C CA . SER A 1 228 ? 25.516 -15.812 -13.617 1 85.81 228 SER A CA 1
ATOM 1693 C C . SER A 1 228 ? 24.922 -14.438 -13.328 1 85.81 228 SER A C 1
ATOM 1695 O O . SER A 1 228 ? 23.891 -14.078 -13.883 1 85.81 228 SER A O 1
ATOM 1697 N N . ALA A 1 229 ? 25.625 -13.695 -12.555 1 82.25 229 ALA A N 1
ATOM 1698 C CA . ALA A 1 229 ? 25.047 -12.43 -12.109 1 82.25 229 ALA A CA 1
ATOM 1699 C C . ALA A 1 229 ? 24.781 -11.508 -13.297 1 82.25 229 ALA A C 1
ATOM 1701 O O . ALA A 1 229 ? 23.734 -10.852 -13.352 1 82.25 229 ALA A O 1
ATOM 1702 N N . THR A 1 230 ? 25.578 -11.578 -14.25 1 82.06 230 THR A N 1
ATOM 1703 C CA . THR A 1 230 ? 25.469 -10.68 -15.391 1 82.06 230 THR A CA 1
ATOM 1704 C C . THR A 1 230 ? 24.328 -11.117 -16.312 1 82.06 230 THR A C 1
ATOM 1706 O O . THR A 1 230 ? 23.906 -10.352 -17.188 1 82.06 230 THR A O 1
ATOM 1709 N N . GLN A 1 231 ? 23.891 -12.305 -16.016 1 89.75 231 GLN A N 1
ATOM 1710 C CA . GLN A 1 231 ? 22.844 -12.828 -16.891 1 89.75 231 GLN A CA 1
ATOM 1711 C C . GLN A 1 231 ? 21.469 -12.648 -16.266 1 89.75 231 GLN A C 1
ATOM 1713 O O . GLN A 1 231 ? 20.453 -12.961 -16.891 1 89.75 231 GLN A O 1
ATOM 1718 N N . PHE A 1 232 ? 21.422 -12.164 -15.102 1 95.62 232 PHE A N 1
ATOM 1719 C CA . PHE A 1 232 ? 20.141 -11.867 -14.461 1 95.62 232 PHE A CA 1
ATOM 1720 C C . PHE A 1 232 ? 19.469 -10.672 -15.125 1 95.62 232 PHE A C 1
ATOM 1722 O O . PHE A 1 232 ? 19.828 -9.523 -14.867 1 95.62 232 PHE A O 1
ATOM 1729 N N . ASP A 1 233 ? 18.406 -10.914 -15.992 1 95.75 233 ASP A N 1
ATOM 1730 C CA . ASP A 1 233 ? 17.875 -9.812 -16.781 1 95.75 233 ASP A CA 1
ATOM 1731 C C . ASP A 1 233 ? 16.375 -9.641 -16.531 1 95.75 233 ASP A C 1
ATOM 1733 O O . ASP A 1 233 ? 15.656 -9.109 -17.391 1 95.75 233 ASP A O 1
ATOM 1737 N N . VAL A 1 234 ? 15.898 -10.102 -15.398 1 97 234 VAL A N 1
ATOM 1738 C CA . VAL A 1 234 ? 14.5 -9.938 -15.008 1 97 234 VAL A CA 1
ATOM 1739 C C . VAL A 1 234 ? 14.414 -9.086 -13.75 1 97 234 VAL A C 1
ATOM 1741 O O . VAL A 1 234 ? 15.43 -8.742 -13.148 1 97 234 VAL A O 1
ATOM 1744 N N . GLU A 1 235 ? 13.227 -8.711 -13.391 1 97.62 235 GLU A N 1
ATOM 1745 C CA . GLU A 1 235 ? 13.031 -7.859 -12.227 1 97.62 235 GLU A CA 1
ATOM 1746 C C . GLU A 1 235 ? 12.938 -8.688 -10.945 1 97.62 235 GLU A C 1
ATOM 1748 O O . GLU A 1 235 ? 12.516 -9.844 -10.977 1 97.62 235 GLU A O 1
ATOM 1753 N N . ASP A 1 236 ? 13.281 -8.07 -9.82 1 97.31 236 ASP A N 1
ATOM 1754 C CA . ASP A 1 236 ? 13.172 -8.773 -8.539 1 97.31 236 ASP A CA 1
ATOM 1755 C C . ASP A 1 236 ? 12.125 -8.125 -7.641 1 97.31 236 ASP A C 1
ATOM 1757 O O . ASP A 1 236 ? 11.836 -8.625 -6.555 1 97.31 236 ASP A O 1
ATOM 1761 N N . ARG A 1 237 ? 11.531 -7.023 -8.125 1 98 237 ARG A N 1
ATOM 1762 C CA . ARG A 1 237 ? 10.445 -6.367 -7.406 1 98 237 ARG A CA 1
ATOM 1763 C C . ARG A 1 237 ? 9.477 -5.695 -8.375 1 98 237 ARG A C 1
ATOM 1765 O O . ARG A 1 237 ? 9.883 -5.199 -9.43 1 98 237 ARG A O 1
ATOM 1772 N N . ALA A 1 238 ? 8.219 -5.676 -8.008 1 98.38 238 ALA A N 1
ATOM 1773 C CA . ALA A 1 238 ? 7.207 -4.996 -8.812 1 98.38 238 ALA A CA 1
ATOM 1774 C C . ALA A 1 238 ? 6.082 -4.457 -7.938 1 98.38 238 ALA A C 1
ATOM 1776 O O . ALA A 1 238 ? 5.742 -5.051 -6.914 1 98.38 238 ALA A O 1
ATOM 1777 N N . SER A 1 239 ? 5.59 -3.342 -8.281 1 97.62 239 SER A N 1
ATOM 1778 C CA . SER A 1 239 ? 4.398 -2.725 -7.711 1 97.62 239 SER A CA 1
ATOM 1779 C C . SER A 1 239 ? 3.357 -2.434 -8.789 1 97.62 239 SER A C 1
ATOM 1781 O O . SER A 1 239 ? 3.682 -1.868 -9.836 1 97.62 239 SER A O 1
ATOM 1783 N N . VAL A 1 240 ? 2.107 -2.84 -8.516 1 97.88 240 VAL A N 1
ATOM 1784 C CA . VAL A 1 240 ? 1.061 -2.695 -9.523 1 97.88 240 VAL A CA 1
ATOM 1785 C C . VAL A 1 240 ? -0.204 -2.133 -8.875 1 97.88 240 VAL A C 1
ATOM 1787 O O . VAL A 1 240 ? -0.674 -2.654 -7.863 1 97.88 240 VAL A O 1
ATOM 1790 N N . SER A 1 241 ? -0.722 -1.084 -9.406 1 97 241 SER A N 1
ATOM 1791 C CA . SER A 1 241 ? -2.02 -0.521 -9.039 1 97 241 SER A CA 1
ATOM 1792 C C . SER A 1 241 ? -3.057 -0.774 -10.133 1 97 241 SER A C 1
ATOM 1794 O O . SER A 1 241 ? -2.834 -0.445 -11.297 1 97 241 SER A O 1
ATOM 1796 N N . LEU A 1 242 ? -4.141 -1.35 -9.672 1 98.19 242 LEU A N 1
ATOM 1797 C CA . LEU A 1 242 ? -5.195 -1.716 -10.609 1 98.19 242 LEU A CA 1
ATOM 1798 C C . LEU A 1 242 ? -6.527 -1.101 -10.195 1 98.19 242 LEU A C 1
ATOM 1800 O O . LEU A 1 242 ? -6.73 -0.775 -9.023 1 98.19 242 LEU A O 1
ATOM 1804 N N . ARG A 1 243 ? -7.383 -0.996 -11.164 1 97.12 243 ARG A N 1
ATOM 1805 C CA . ARG A 1 243 ? -8.805 -0.748 -10.969 1 97.12 243 ARG A CA 1
ATOM 1806 C C . ARG A 1 243 ? -9.648 -1.87 -11.562 1 97.12 243 ARG A C 1
ATOM 1808 O O . ARG A 1 243 ? -9.641 -2.076 -12.781 1 97.12 243 ARG A O 1
ATOM 1815 N N . SER A 1 244 ? -10.328 -2.531 -10.695 1 97.75 244 SER A N 1
ATOM 1816 C CA . SER A 1 244 ? -11.094 -3.674 -11.18 1 97.75 244 SER A CA 1
ATOM 1817 C C . SER A 1 244 ? -12.281 -3.223 -12.023 1 97.75 244 SER A C 1
ATOM 1819 O O . SER A 1 244 ? -12.641 -2.043 -12.023 1 97.75 244 SER A O 1
ATOM 1821 N N . ASP A 1 245 ? -12.867 -4.133 -12.734 1 97.62 245 ASP A N 1
ATOM 1822 C CA . ASP A 1 245 ? -14.039 -3.83 -13.555 1 97.62 245 ASP A CA 1
ATOM 1823 C C . ASP A 1 245 ? -15.242 -3.486 -12.688 1 97.62 245 ASP A C 1
ATOM 1825 O O . ASP A 1 245 ? -16.234 -2.951 -13.18 1 97.62 245 ASP A O 1
ATOM 1829 N N . LYS A 1 246 ? -15.172 -3.754 -11.383 1 96 246 LYS A N 1
ATOM 1830 C CA . LYS A 1 246 ? -16.234 -3.408 -10.445 1 96 246 LYS A CA 1
ATOM 1831 C C . LYS A 1 246 ? -15.914 -2.119 -9.695 1 96 246 LYS A C 1
ATOM 1833 O O . LYS A 1 246 ? -16.609 -1.757 -8.742 1 96 246 LYS A O 1
ATOM 1838 N N . GLY A 1 247 ? -14.812 -1.538 -10.047 1 94.5 247 GLY A N 1
ATOM 1839 C CA . GLY A 1 247 ? -14.461 -0.245 -9.484 1 94.5 247 GLY A CA 1
ATOM 1840 C C . GLY A 1 247 ? -13.633 -0.352 -8.219 1 94.5 247 GLY A C 1
ATOM 1841 O O . GLY A 1 247 ? -13.344 0.657 -7.566 1 94.5 247 GLY A O 1
ATOM 1842 N N . VAL A 1 248 ? -13.18 -1.521 -7.824 1 97.25 248 VAL A N 1
ATOM 1843 C CA . VAL A 1 248 ? -12.391 -1.736 -6.621 1 97.25 248 VAL A CA 1
ATOM 1844 C C . VAL A 1 248 ? -10.938 -1.33 -6.879 1 97.25 248 VAL A C 1
ATOM 1846 O O . VAL A 1 248 ? -10.383 -1.636 -7.938 1 97.25 248 VAL A O 1
ATOM 1849 N N . GLU A 1 249 ? -10.375 -0.557 -5.938 1 96.88 249 GLU A N 1
ATOM 1850 C CA . GLU A 1 249 ? -8.945 -0.269 -6 1 96.88 249 GLU A CA 1
ATOM 1851 C C . GLU A 1 249 ? -8.117 -1.468 -5.543 1 96.88 249 GLU A C 1
ATOM 1853 O O . GLU A 1 249 ? -8.289 -1.96 -4.426 1 96.88 249 GLU A O 1
ATOM 1858 N N . ILE A 1 250 ? -7.207 -1.904 -6.391 1 98.44 250 ILE A N 1
ATOM 1859 C CA . ILE A 1 250 ? -6.379 -3.062 -6.082 1 98.44 250 ILE A CA 1
ATOM 1860 C C . ILE A 1 250 ? -4.906 -2.66 -6.094 1 98.44 250 ILE A C 1
ATOM 1862 O O . ILE A 1 250 ? -4.449 -1.976 -7.012 1 98.44 250 ILE A O 1
ATOM 1866 N N . ARG A 1 251 ? -4.238 -3.055 -5.082 1 98.31 251 ARG A N 1
ATOM 1867 C CA . ARG A 1 251 ? -2.795 -2.867 -5.004 1 98.31 251 ARG A CA 1
ATOM 1868 C C . ARG A 1 251 ? -2.08 -4.195 -4.793 1 98.31 251 ARG A C 1
ATOM 1870 O O . ARG A 1 251 ? -2.414 -4.945 -3.871 1 98.31 251 ARG A O 1
ATOM 1877 N N . CYS A 1 252 ? -1.087 -4.422 -5.602 1 98.62 252 CYS A N 1
ATOM 1878 C CA . CYS A 1 252 ? -0.296 -5.645 -5.512 1 98.62 252 CYS A CA 1
ATOM 1879 C C . CYS A 1 252 ? 1.194 -5.328 -5.473 1 98.62 252 CYS A C 1
ATOM 1881 O O . CYS A 1 252 ? 1.698 -4.59 -6.324 1 98.62 252 CYS A O 1
ATOM 1883 N N . ASP A 1 253 ? 1.877 -5.895 -4.52 1 98.56 253 ASP A N 1
ATOM 1884 C CA . ASP A 1 253 ? 3.328 -5.77 -4.41 1 98.56 253 ASP A CA 1
ATOM 1885 C C . ASP A 1 253 ? 3.988 -7.141 -4.285 1 98.56 253 ASP A C 1
ATOM 1887 O O . ASP A 1 253 ? 3.572 -7.965 -3.469 1 98.56 253 ASP A O 1
ATOM 1891 N N . VAL A 1 254 ? 4.977 -7.324 -5.105 1 98.75 254 VAL A N 1
ATOM 1892 C CA . VAL A 1 254 ? 5.73 -8.57 -5.043 1 98.75 254 VAL A CA 1
ATOM 1893 C C . VAL A 1 254 ? 7.227 -8.273 -5.059 1 98.75 254 VAL A C 1
ATOM 1895 O O . VAL A 1 254 ? 7.672 -7.332 -5.715 1 98.75 254 VAL A O 1
ATOM 1898 N N . ALA A 1 255 ? 7.988 -9.117 -4.355 1 98.56 255 ALA A N 1
ATOM 1899 C CA . ALA A 1 255 ? 9.445 -9.008 -4.352 1 98.56 255 ALA A CA 1
ATOM 1900 C C . ALA A 1 255 ? 10.094 -10.352 -4.043 1 98.56 255 ALA A C 1
ATOM 1902 O O . ALA A 1 255 ? 9.672 -11.055 -3.123 1 98.56 255 ALA A O 1
ATOM 1903 N N . TRP A 1 256 ? 11.086 -10.688 -4.832 1 98 256 TRP A N 1
ATOM 1904 C CA . TRP A 1 256 ? 11.984 -11.781 -4.469 1 98 256 TRP A CA 1
ATOM 1905 C C . TRP A 1 256 ? 13.023 -11.32 -3.453 1 98 256 TRP A C 1
ATOM 1907 O O . TRP A 1 256 ? 13.477 -12.102 -2.615 1 98 256 TRP A O 1
ATOM 1917 N N . ALA A 1 257 ? 13.375 -10.086 -3.678 1 97.25 257 ALA A N 1
ATOM 1918 C CA . ALA A 1 257 ? 14.383 -9.438 -2.84 1 97.25 257 ALA A CA 1
ATOM 1919 C C . ALA A 1 257 ? 14.227 -7.922 -2.871 1 97.25 257 ALA A C 1
ATOM 1921 O O . ALA A 1 257 ? 14.008 -7.336 -3.934 1 97.25 257 ALA A O 1
ATOM 1922 N N . TYR A 1 258 ? 14.258 -7.324 -1.742 1 96.94 258 TYR A N 1
ATOM 1923 C CA . TYR A 1 258 ? 14.219 -5.871 -1.644 1 96.94 258 TYR A CA 1
ATOM 1924 C C . TYR A 1 258 ? 14.672 -5.406 -0.262 1 96.94 258 TYR A C 1
ATOM 1926 O O . TYR A 1 258 ? 14.906 -6.227 0.629 1 96.94 258 TYR A O 1
ATOM 1934 N N . ALA A 1 259 ? 14.836 -4.176 -0.087 1 96.88 259 ALA A N 1
ATOM 1935 C CA . ALA A 1 259 ? 15.328 -3.602 1.162 1 96.88 259 ALA A CA 1
ATOM 1936 C C . ALA A 1 259 ? 14.172 -3.293 2.113 1 96.88 259 ALA A C 1
ATOM 1938 O O . ALA A 1 259 ? 14 -2.148 2.543 1 96.88 259 ALA A O 1
ATOM 1939 N N . GLY A 1 260 ? 13.422 -4.285 2.48 1 96.19 260 GLY A N 1
ATOM 1940 C CA . GLY A 1 260 ? 12.305 -4.211 3.408 1 96.19 260 GLY A CA 1
ATOM 1941 C C . GLY A 1 260 ? 11.992 -5.535 4.078 1 96.19 260 GLY A C 1
ATOM 1942 O O . GLY A 1 260 ? 12.703 -6.523 3.871 1 96.19 260 GLY A O 1
ATOM 1943 N N . PRO A 1 261 ? 11.023 -5.527 4.918 1 94.19 261 PRO A N 1
ATOM 1944 C CA . PRO A 1 261 ? 10.672 -6.758 5.637 1 94.19 261 PRO A CA 1
ATOM 1945 C C . PRO A 1 261 ? 9.938 -7.766 4.754 1 94.19 261 PRO A C 1
ATOM 1947 O O . PRO A 1 261 ? 9.367 -7.395 3.727 1 94.19 261 PRO A O 1
ATOM 1950 N N . ASP A 1 262 ? 10.023 -9.023 5.188 1 93.88 262 ASP A N 1
ATOM 1951 C CA . ASP A 1 262 ? 9.07 -9.984 4.633 1 93.88 262 ASP A CA 1
ATOM 1952 C C . ASP A 1 262 ? 7.637 -9.555 4.922 1 93.88 262 ASP A C 1
ATOM 1954 O O . ASP A 1 262 ? 7.301 -9.227 6.062 1 93.88 262 ASP A O 1
ATOM 1958 N N . GLU A 1 263 ? 6.871 -9.547 3.91 1 94.75 263 GLU A N 1
ATOM 1959 C CA . GLU A 1 263 ? 5.473 -9.172 4.094 1 94.75 263 GLU A CA 1
ATOM 1960 C C . GLU A 1 263 ? 4.555 -10.016 3.215 1 94.75 263 GLU A C 1
ATOM 1962 O O . GLU A 1 263 ? 4.566 -9.883 1.989 1 94.75 263 GLU A O 1
ATOM 1967 N N . ASN A 1 264 ? 3.865 -10.867 3.789 1 95 264 ASN A N 1
ATOM 1968 C CA . ASN A 1 264 ? 2.736 -11.578 3.195 1 95 264 ASN A CA 1
ATOM 1969 C C . ASN A 1 264 ? 1.407 -11.102 3.771 1 95 264 ASN A C 1
ATOM 1971 O O . ASN A 1 264 ? 0.97 -11.578 4.82 1 95 264 ASN A O 1
ATOM 1975 N N . ARG A 1 265 ? 0.79 -10.203 3.061 1 96.38 265 ARG A N 1
ATOM 1976 C CA . ARG A 1 265 ? -0.384 -9.523 3.604 1 96.38 265 ARG A CA 1
ATOM 1977 C C . ARG A 1 265 ? -1.523 -9.508 2.592 1 96.38 265 ARG A C 1
ATOM 1979 O O . ARG A 1 265 ? -1.304 -9.266 1.403 1 96.38 265 ARG A O 1
ATOM 1986 N N . VAL A 1 266 ? -2.686 -9.797 3.051 1 97.75 266 VAL A N 1
ATOM 1987 C CA . VAL A 1 266 ? -3.922 -9.617 2.295 1 97.75 266 VAL A CA 1
ATOM 1988 C C . VAL A 1 266 ? -4.91 -8.781 3.107 1 97.75 266 VAL A C 1
ATOM 1990 O O . VAL A 1 266 ? -5.305 -9.18 4.207 1 97.75 266 VAL A O 1
ATOM 1993 N N . ARG A 1 267 ? -5.289 -7.676 2.576 1 98.31 267 ARG A N 1
ATOM 1994 C CA . ARG A 1 267 ? -6.207 -6.777 3.266 1 98.31 267 ARG A CA 1
ATOM 1995 C C . ARG A 1 267 ? -7.387 -6.406 2.371 1 98.31 267 ARG A C 1
ATOM 1997 O O . ARG A 1 267 ? -7.195 -5.992 1.227 1 98.31 267 ARG A O 1
ATOM 2004 N N . VAL A 1 268 ? -8.547 -6.57 2.873 1 98.56 268 VAL A N 1
ATOM 2005 C CA . VAL A 1 268 ? -9.781 -6.152 2.205 1 98.56 268 VAL A CA 1
ATOM 2006 C C . VAL A 1 268 ? -10.547 -5.172 3.094 1 98.56 268 VAL A C 1
ATOM 2008 O O . VAL A 1 268 ? -10.875 -5.488 4.238 1 98.56 268 VAL A O 1
ATOM 2011 N N . ILE A 1 269 ? -10.789 -4.027 2.562 1 98.38 269 ILE A N 1
ATOM 2012 C CA . ILE A 1 269 ? -11.523 -3 3.293 1 98.38 269 ILE A CA 1
ATOM 2013 C C . ILE A 1 269 ? -12.828 -2.678 2.561 1 98.38 269 ILE A C 1
ATOM 2015 O O . ILE A 1 269 ? -12.82 -2.42 1.355 1 98.38 269 ILE A O 1
ATOM 2019 N N . GLY A 1 270 ? -13.906 -2.701 3.256 1 97.62 270 GLY A N 1
ATOM 2020 C CA . GLY A 1 270 ? -15.203 -2.277 2.754 1 97.62 270 GLY A CA 1
ATOM 2021 C C . GLY A 1 270 ? -15.836 -1.183 3.588 1 97.62 270 GLY A C 1
ATOM 2022 O O . GLY A 1 270 ? -15.195 -0.62 4.477 1 97.62 270 GLY A O 1
ATOM 2023 N N . ASP A 1 271 ? -17.094 -0.833 3.26 1 96 271 ASP A N 1
ATOM 2024 C CA . ASP A 1 271 ? -17.766 0.279 3.924 1 96 271 ASP A CA 1
ATOM 2025 C C . ASP A 1 271 ? -18.453 -0.185 5.203 1 96 271 ASP A C 1
ATOM 2027 O O . ASP A 1 271 ? -18.875 0.637 6.016 1 96 271 ASP A O 1
ATOM 2031 N N . LYS A 1 272 ? -18.484 -1.545 5.48 1 95.56 272 LYS A N 1
ATOM 2032 C CA . LYS A 1 272 ? -19.125 -2.045 6.691 1 95.56 272 LYS A CA 1
ATOM 2033 C C . LYS A 1 272 ? -18.156 -2.861 7.535 1 95.56 272 LYS A C 1
ATOM 2035 O O . LYS A 1 272 ? -18.438 -3.166 8.695 1 95.56 272 LYS A O 1
ATOM 2040 N N . GLY A 1 273 ? -17.078 -3.219 6.906 1 97 273 GLY A N 1
ATOM 2041 C CA . GLY A 1 273 ? -16.094 -4.047 7.598 1 97 273 GLY A CA 1
ATOM 2042 C C . GLY A 1 273 ? -14.82 -4.254 6.801 1 97 273 GLY A C 1
ATOM 2043 O O . GLY A 1 273 ? -14.703 -3.781 5.668 1 97 273 GLY A O 1
ATOM 2044 N N . GLY A 1 274 ? -13.844 -4.871 7.457 1 98 274 GLY A N 1
ATOM 2045 C CA . GLY A 1 274 ? -12.57 -5.172 6.82 1 98 274 GLY A CA 1
ATOM 2046 C C . GLY A 1 274 ? -11.875 -6.379 7.422 1 98 274 GLY A C 1
ATOM 2047 O O . GLY A 1 274 ? -12.188 -6.789 8.539 1 98 274 GLY A O 1
ATOM 2048 N N . LEU A 1 275 ? -11.047 -6.973 6.641 1 97.38 275 LEU A N 1
ATOM 2049 C CA . LEU A 1 275 ? -10.227 -8.109 7.059 1 97.38 275 LEU A CA 1
ATOM 2050 C C . LEU A 1 275 ? -8.766 -7.887 6.691 1 97.38 275 LEU A C 1
ATOM 2052 O O . LEU A 1 275 ? -8.461 -7.371 5.609 1 97.38 275 LEU A O 1
ATOM 2056 N N . ASP A 1 276 ? -7.906 -8.25 7.633 1 96.75 276 ASP A N 1
ATOM 2057 C CA . ASP A 1 276 ? -6.469 -8.055 7.473 1 96.75 276 ASP A CA 1
ATOM 2058 C C . ASP A 1 276 ? -5.691 -9.305 7.867 1 96.75 276 ASP A C 1
ATOM 2060 O O . ASP A 1 276 ? -5.477 -9.562 9.055 1 96.75 276 ASP A O 1
ATOM 2064 N N . TYR A 1 277 ? -5.301 -10.07 6.848 1 96.19 277 TYR A N 1
ATOM 2065 C CA . TYR A 1 277 ? -4.406 -11.203 7.047 1 96.19 277 TYR A CA 1
ATOM 2066 C C . TYR A 1 277 ? -2.947 -10.766 6.988 1 96.19 277 TYR A C 1
ATOM 2068 O O . TYR A 1 277 ? -2.461 -10.344 5.934 1 96.19 277 TYR A O 1
ATOM 2076 N N . TRP A 1 278 ? -2.266 -10.938 8.094 1 93.81 278 TRP A N 1
ATOM 2077 C CA . TRP A 1 278 ? -0.882 -10.484 8.195 1 93.81 278 TRP A CA 1
ATOM 2078 C C . TRP A 1 278 ? -0.148 -11.227 9.312 1 93.81 278 TRP A C 1
ATOM 2080 O O . TRP A 1 278 ? 0.096 -10.656 10.383 1 93.81 278 TRP A O 1
ATOM 2090 N N . PRO A 1 279 ? 0.366 -12.344 8.984 1 91.5 279 PRO A N 1
ATOM 2091 C CA . PRO A 1 279 ? 0.972 -13.164 10.031 1 91.5 279 PRO A CA 1
ATOM 2092 C C . PRO A 1 279 ? 2.172 -12.492 10.688 1 91.5 279 PRO A C 1
ATOM 2094 O O . PRO A 1 279 ? 2.4 -12.672 11.891 1 91.5 279 PRO A O 1
ATOM 2097 N N . GLU A 1 280 ? 2.932 -11.75 9.984 1 87.75 280 GLU A N 1
ATOM 2098 C CA . GLU A 1 280 ? 4.133 -11.117 10.516 1 87.75 280 GLU A CA 1
ATOM 2099 C C . GLU A 1 280 ? 3.789 -10.102 11.602 1 87.75 280 GLU A C 1
ATOM 2101 O O . GLU A 1 280 ? 4.562 -9.898 12.539 1 87.75 280 GLU A O 1
ATOM 2106 N N . ALA A 1 281 ? 2.615 -9.5 11.508 1 85.88 281 ALA A N 1
ATOM 2107 C CA . ALA A 1 281 ? 2.217 -8.484 12.469 1 85.88 281 ALA A CA 1
ATOM 2108 C C . ALA A 1 281 ? 1.216 -9.039 13.484 1 85.88 281 ALA A C 1
ATOM 2110 O O . ALA A 1 281 ? 1.28 -8.719 14.672 1 85.88 281 ALA A O 1
ATOM 2111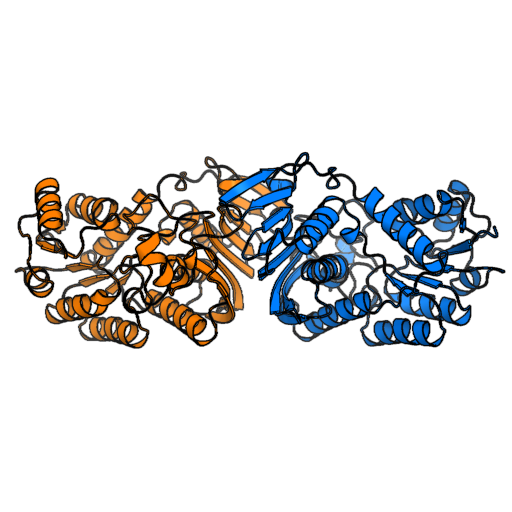 N N . ASN A 1 282 ? 0.259 -9.875 12.961 1 87.56 282 ASN A N 1
ATOM 2112 C CA . ASN A 1 282 ? -0.833 -10.359 13.797 1 87.56 282 ASN A CA 1
ATOM 2113 C C . ASN A 1 282 ? -0.435 -11.617 14.57 1 87.56 282 ASN A C 1
ATOM 2115 O O . ASN A 1 282 ? -1.091 -11.992 15.547 1 87.56 282 ASN A O 1
ATOM 2119 N N . GLY A 1 283 ? 0.598 -12.266 14.094 1 85.25 283 GLY A N 1
ATOM 2120 C CA . GLY A 1 283 ? 1.017 -13.523 14.688 1 85.25 283 GLY A CA 1
ATOM 2121 C C . GLY A 1 283 ? 0.604 -14.742 13.875 1 85.25 283 GLY A C 1
ATOM 2122 O O . GLY A 1 283 ? -0.398 -14.703 13.164 1 85.25 283 GLY A O 1
ATOM 2123 N N . ASP A 1 284 ? 1.229 -15.797 14.055 1 81.19 284 ASP A N 1
ATOM 2124 C CA . ASP A 1 284 ? 1.029 -17.016 13.266 1 81.19 284 ASP A CA 1
ATOM 2125 C C . ASP A 1 284 ? -0.233 -17.75 13.703 1 81.19 284 ASP A C 1
ATOM 2127 O O . ASP A 1 284 ? -0.872 -18.422 12.898 1 81.19 284 ASP A O 1
ATOM 2131 N N . ARG A 1 285 ? -0.653 -17.625 14.953 1 82.19 285 ARG A N 1
ATOM 2132 C CA . ARG A 1 285 ? -1.777 -18.391 15.5 1 82.19 285 ARG A CA 1
ATOM 2133 C C . ARG A 1 285 ? -3.105 -17.75 15.102 1 82.19 285 ARG A C 1
ATOM 2135 O O . ARG A 1 285 ? -4.078 -18.453 14.828 1 82.19 285 ARG A O 1
ATOM 2142 N N . GLN A 1 286 ? -3.078 -16.422 15.008 1 86.94 286 GLN A N 1
ATOM 2143 C CA . GLN A 1 286 ? -4.254 -15.656 14.602 1 86.94 286 GLN A CA 1
ATOM 2144 C C . GLN A 1 286 ? -3.883 -14.586 13.586 1 86.94 286 GLN A C 1
ATOM 2146 O O . GLN A 1 286 ? -3.969 -13.391 13.875 1 86.94 286 GLN A O 1
ATOM 2151 N N . PRO A 1 287 ? -3.59 -15.094 12.438 1 91.69 287 PRO A N 1
ATOM 2152 C CA . PRO A 1 287 ? -3.025 -14.164 11.453 1 91.69 287 PRO A CA 1
ATOM 2153 C C . PRO A 1 287 ? -4.074 -13.234 10.852 1 91.69 287 PRO A C 1
ATOM 2155 O O . PRO A 1 287 ? -3.727 -12.281 10.148 1 91.69 287 PRO A O 1
ATOM 2158 N N . LEU A 1 288 ? -5.348 -13.484 11.062 1 94.25 288 LEU A N 1
ATOM 2159 C CA . LEU A 1 288 ? -6.434 -12.734 10.438 1 94.25 288 LEU A CA 1
ATOM 2160 C C . LEU A 1 288 ? -7.184 -11.898 11.469 1 94.25 288 LEU A C 1
ATOM 2162 O O . LEU A 1 288 ? -7.605 -12.414 12.508 1 94.25 288 LEU A O 1
ATOM 2166 N N . ARG A 1 289 ? -7.32 -10.617 11.203 1 95.19 289 ARG A N 1
ATOM 2167 C CA . ARG A 1 289 ? -8.102 -9.711 12.031 1 95.19 289 ARG A CA 1
ATOM 2168 C C . ARG A 1 289 ? -9.352 -9.227 11.289 1 95.19 289 ARG A C 1
ATOM 2170 O O . ARG A 1 289 ? -9.289 -8.945 10.094 1 95.19 289 ARG A O 1
ATOM 2177 N N . TYR A 1 290 ? -10.445 -9.227 12.016 1 95.81 290 TYR A N 1
ATOM 2178 C CA . TYR A 1 290 ? -11.703 -8.711 11.492 1 95.81 290 TYR A CA 1
ATOM 2179 C C . TYR A 1 290 ? -12.086 -7.402 12.172 1 95.81 290 TYR A C 1
ATOM 2181 O O . TYR A 1 290 ? -12.031 -7.293 13.398 1 95.81 290 TYR A O 1
ATOM 2189 N N . PHE A 1 291 ? -12.414 -6.398 11.359 1 96.81 291 PHE A N 1
ATOM 2190 C CA . PHE A 1 291 ? -12.875 -5.094 11.812 1 96.81 291 PHE A CA 1
ATOM 2191 C C . PHE A 1 291 ? -14.312 -4.848 11.359 1 96.81 291 PHE A C 1
ATOM 2193 O O . PHE A 1 291 ? -14.586 -4.73 10.164 1 96.81 291 PHE A O 1
ATOM 2200 N N . ASP A 1 292 ? -15.172 -4.613 12.305 1 93.81 292 ASP A N 1
ATOM 2201 C CA . ASP A 1 292 ? -16.578 -4.57 11.906 1 93.81 292 ASP A CA 1
ATOM 2202 C C . ASP A 1 292 ? -17.109 -3.139 11.906 1 93.81 292 ASP A C 1
ATOM 2204 O O . ASP A 1 292 ? -16.344 -2.193 12.148 1 93.81 292 ASP A O 1
ATOM 2208 N N . ALA A 1 293 ? -18.344 -3.018 11.664 1 87.19 293 ALA A N 1
ATOM 2209 C CA . ALA A 1 293 ? -18.984 -1.716 11.461 1 87.19 293 ALA A CA 1
ATOM 2210 C C . ALA A 1 293 ? -19.172 -0.993 12.789 1 87.19 293 ALA A C 1
ATOM 2212 O O . ALA A 1 293 ? -19.406 0.219 12.82 1 87.19 293 ALA A O 1
ATOM 2213 N N . ASP A 1 294 ? -19.125 -1.682 13.828 1 87.62 294 ASP A N 1
ATOM 2214 C CA . ASP A 1 294 ? -19.312 -1.091 15.148 1 87.62 294 ASP A CA 1
ATOM 2215 C C . ASP A 1 294 ? -17.984 -0.797 15.828 1 87.62 294 ASP A C 1
ATOM 2217 O O . ASP A 1 294 ? -17.922 -0.643 17.047 1 87.62 294 ASP A O 1
ATOM 2221 N N . LEU A 1 295 ? -16.953 -0.851 15.039 1 84.31 295 LEU A N 1
ATOM 2222 C CA . LEU A 1 295 ? -15.617 -0.435 15.422 1 84.31 295 LEU A CA 1
ATOM 2223 C C . LEU A 1 295 ? -14.977 -1.457 16.359 1 84.31 295 LEU A C 1
ATOM 2225 O O . LEU A 1 295 ? -14.055 -1.129 17.109 1 84.31 295 LEU A O 1
ATOM 2229 N N . ASN A 1 296 ? -15.555 -2.623 16.297 1 88.81 296 ASN A N 1
ATOM 2230 C CA . ASN A 1 296 ? -14.891 -3.721 17 1 88.81 296 ASN A CA 1
ATOM 2231 C C . ASN A 1 296 ? -13.883 -4.426 16.109 1 88.81 296 ASN A C 1
ATOM 2233 O O . ASN A 1 296 ? -13.992 -4.379 14.883 1 88.81 296 ASN A O 1
ATOM 2237 N N . SER A 1 297 ? -12.859 -4.891 16.828 1 89.12 297 SER A N 1
ATOM 2238 C CA . SER A 1 297 ? -11.891 -5.75 16.156 1 89.12 297 SER A CA 1
ATOM 2239 C C . SER A 1 297 ? -11.758 -7.09 16.859 1 89.12 297 SER A C 1
ATOM 2241 O O . SER A 1 297 ? -11.828 -7.156 18.094 1 89.12 297 SER A O 1
ATOM 2243 N N . ARG A 1 298 ? -11.68 -8.156 16.062 1 88.75 298 ARG A N 1
ATOM 2244 C CA . ARG A 1 298 ? -11.508 -9.477 16.656 1 88.75 298 ARG A CA 1
ATOM 2245 C C . ARG A 1 298 ? -10.477 -10.297 15.883 1 88.75 298 ARG A C 1
ATOM 2247 O O . ARG A 1 298 ? -10.336 -10.141 14.664 1 88.75 298 ARG A O 1
ATOM 2254 N N . CYS A 1 299 ? -9.758 -11.031 16.641 1 83.38 299 CYS A N 1
ATOM 2255 C CA . CYS A 1 299 ? -8.883 -12.047 16.047 1 83.38 299 CYS A CA 1
ATOM 2256 C C . CYS A 1 299 ? -9.688 -13.258 15.602 1 83.38 299 CYS A C 1
ATOM 2258 O O . CYS A 1 299 ? -10.531 -13.758 16.344 1 83.38 299 CYS A O 1
ATOM 2260 N N . MET A 1 300 ? -9.398 -13.602 14.375 1 82.75 300 MET A N 1
ATOM 2261 C CA . MET A 1 300 ? -10.117 -14.766 13.883 1 82.75 300 MET A CA 1
ATOM 2262 C C . MET A 1 300 ? -9.25 -16.016 13.961 1 82.75 300 MET A C 1
ATOM 2264 O O . MET A 1 300 ? -8.078 -15.992 13.562 1 82.75 300 MET A O 1
ATOM 2268 N N . ALA A 1 301 ? -9.875 -17.047 14.547 1 74.56 301 ALA A N 1
ATOM 2269 C CA . ALA A 1 301 ? -9.188 -18.344 14.602 1 74.56 301 ALA A CA 1
ATOM 2270 C C . ALA A 1 301 ? -9.305 -19.078 13.273 1 74.56 301 ALA A C 1
ATOM 2272 O O . ALA A 1 301 ? -10.375 -19.562 12.914 1 74.56 301 ALA A O 1
ATOM 2273 N N . VAL A 1 302 ? -8.414 -18.859 12.484 1 76.5 302 VAL A N 1
ATOM 2274 C CA . VAL A 1 302 ? -8.359 -19.609 11.227 1 76.5 302 VAL A CA 1
ATOM 2275 C C . VAL A 1 302 ? -7.145 -20.531 11.234 1 76.5 302 VAL A C 1
ATOM 2277 O O . VAL A 1 302 ? -6.129 -20.234 11.859 1 76.5 302 VAL A O 1
ATOM 2280 N N . ALA A 1 303 ? -7.406 -21.781 10.797 1 64.88 303 ALA A N 1
ATOM 2281 C CA . ALA A 1 303 ? -6.242 -22.656 10.75 1 64.88 303 ALA A CA 1
ATOM 2282 C C . ALA A 1 303 ? -5.047 -21.953 10.109 1 64.88 303 ALA A C 1
ATOM 2284 O O . ALA A 1 303 ? -5.191 -21.281 9.086 1 64.88 303 ALA A O 1
ATOM 2285 N N . GLY A 1 304 ? -4.023 -21.875 10.922 1 62.09 304 GLY A N 1
ATOM 2286 C CA . GLY A 1 304 ? -2.812 -21.234 10.43 1 62.09 304 GLY A CA 1
ATOM 2287 C C . GLY A 1 304 ? -2.178 -21.953 9.258 1 62.09 304 GLY A C 1
ATOM 2288 O O . GLY A 1 304 ? -2.055 -23.172 9.273 1 62.09 304 GLY A O 1
ATOM 2289 N N . ASP A 1 305 ? -2.141 -21.281 8.023 1 65.06 305 ASP A N 1
ATOM 2290 C CA . ASP A 1 305 ? -1.517 -21.891 6.852 1 65.06 305 ASP A CA 1
ATOM 2291 C C . ASP A 1 305 ? -0.223 -21.156 6.488 1 65.06 305 ASP A C 1
ATOM 2293 O O . ASP A 1 305 ? 0.344 -21.391 5.418 1 65.06 305 ASP A O 1
ATOM 2297 N N . HIS A 1 306 ? 0.234 -20.281 7.398 1 67.81 306 HIS A N 1
ATOM 2298 C CA . HIS A 1 306 ? 1.41 -19.484 7.059 1 67.81 306 HIS A CA 1
ATOM 2299 C C . HIS A 1 306 ? 2.67 -20.344 7.043 1 67.81 306 HIS A C 1
ATOM 2301 O O . HIS A 1 306 ? 3.547 -20.156 6.199 1 67.81 306 HIS A O 1
ATOM 2307 N N . ALA A 1 307 ? 2.602 -21.219 7.812 1 69.75 307 ALA A N 1
ATOM 2308 C CA . ALA A 1 307 ? 3.809 -22.016 7.996 1 69.75 307 ALA A CA 1
ATOM 2309 C C . ALA A 1 307 ? 3.916 -23.109 6.93 1 69.75 307 ALA A C 1
ATOM 2311 O O . ALA A 1 307 ? 5.012 -23.578 6.625 1 69.75 307 ALA A O 1
ATOM 2312 N N . ASP A 1 308 ? 2.809 -23.469 6.402 1 83.94 308 ASP A N 1
ATOM 2313 C CA . ASP A 1 308 ? 2.816 -24.562 5.434 1 83.94 308 ASP A CA 1
ATOM 2314 C C . ASP A 1 308 ? 1.69 -24.406 4.414 1 83.94 308 ASP A C 1
ATOM 2316 O O . ASP A 1 308 ? 0.514 -24.547 4.754 1 83.94 308 ASP A O 1
ATOM 2320 N N . LEU A 1 309 ? 2.119 -24.203 3.186 1 89.75 309 LEU A N 1
ATOM 2321 C CA . LEU A 1 309 ? 1.141 -23.969 2.131 1 89.75 309 LEU A CA 1
ATOM 2322 C C . LEU A 1 309 ? 0.771 -25.281 1.432 1 89.75 309 LEU A C 1
ATOM 2324 O O . LEU A 1 309 ? -0.092 -25.281 0.55 1 89.75 309 LEU A O 1
ATOM 2328 N N . THR A 1 310 ? 1.298 -26.391 1.848 1 92.19 310 THR A N 1
ATOM 2329 C CA . THR A 1 310 ? 1.168 -27.656 1.155 1 92.19 310 THR A CA 1
ATOM 2330 C C . THR A 1 310 ? -0.292 -28.094 1.098 1 92.19 310 THR A C 1
ATOM 2332 O O . THR A 1 310 ? -0.767 -28.562 0.057 1 92.19 310 THR A O 1
ATOM 2335 N N . PRO A 1 311 ? -1.015 -27.906 2.152 1 92.56 311 PRO A N 1
ATOM 2336 C CA . PRO A 1 311 ? -2.426 -28.297 2.059 1 92.56 311 PRO A CA 1
ATOM 2337 C C . PRO A 1 311 ? -3.174 -27.531 0.967 1 92.56 311 PRO A C 1
ATOM 2339 O O . PRO A 1 311 ? -3.994 -28.109 0.255 1 92.56 311 PRO A O 1
ATOM 2342 N N . ALA A 1 312 ? -2.908 -26.281 0.799 1 93.69 312 ALA A N 1
ATOM 2343 C CA . ALA A 1 312 ? -3.559 -25.484 -0.24 1 93.69 312 ALA A CA 1
ATOM 2344 C C . ALA A 1 312 ? -3.119 -25.938 -1.631 1 93.69 312 ALA A C 1
ATOM 2346 O O . ALA A 1 312 ? -3.928 -25.969 -2.561 1 93.69 312 ALA A O 1
ATOM 2347 N N . TRP A 1 313 ? -1.859 -26.328 -1.727 1 94.56 313 TRP A N 1
ATOM 2348 C CA . TRP A 1 313 ? -1.34 -26.812 -2.998 1 94.56 313 TRP A CA 1
ATOM 2349 C C . TRP A 1 313 ? -2.033 -28.109 -3.404 1 94.56 313 TRP A C 1
ATOM 2351 O O . TRP A 1 313 ? -2.494 -28.25 -4.539 1 94.56 313 TRP A O 1
ATOM 2361 N N . LYS A 1 314 ? -2.148 -28.953 -2.469 1 95.88 314 LYS A N 1
ATOM 2362 C CA . LYS A 1 314 ? -2.791 -30.25 -2.715 1 95.88 314 LYS A CA 1
ATOM 2363 C C . LYS A 1 314 ? -4.273 -30.062 -3.033 1 95.88 314 LYS A C 1
ATOM 2365 O O . LYS A 1 314 ? -4.805 -30.734 -3.92 1 95.88 314 LYS A O 1
ATOM 2370 N N . ARG A 1 315 ? -4.836 -29.141 -2.377 1 95.12 315 ARG A N 1
ATOM 2371 C CA . ARG A 1 315 ? -6.258 -28.906 -2.59 1 95.12 315 ARG A CA 1
ATOM 2372 C C . ARG A 1 315 ? -6.523 -28.375 -3.996 1 95.12 315 ARG A C 1
ATOM 2374 O O . ARG A 1 315 ? -7.547 -28.703 -4.605 1 95.12 315 ARG A O 1
ATOM 2381 N N . CYS A 1 316 ? -5.68 -27.594 -4.445 1 95.44 316 CYS A N 1
ATOM 2382 C CA . CYS A 1 316 ? -5.84 -27.062 -5.797 1 95.44 316 CYS A CA 1
ATOM 2383 C C . CYS A 1 316 ? -5.812 -28.188 -6.824 1 95.44 316 CYS A C 1
ATOM 2385 O O . CYS A 1 316 ? -6.66 -28.234 -7.719 1 95.44 316 CYS A O 1
ATOM 2387 N N . VAL A 1 317 ? -4.926 -29.109 -6.652 1 96.81 317 VAL A N 1
ATOM 2388 C CA . VAL A 1 317 ? -4.832 -30.266 -7.531 1 96.81 317 VAL A CA 1
ATOM 2389 C C . VAL A 1 317 ? -6.09 -31.125 -7.395 1 96.81 317 VAL A C 1
ATOM 2391 O O . VAL A 1 317 ? -6.684 -31.531 -8.398 1 96.81 317 VAL A O 1
ATOM 2394 N N . ALA A 1 318 ? -6.52 -31.312 -6.199 1 95.5 318 ALA A N 1
ATOM 2395 C CA . ALA A 1 318 ? -7.723 -32.094 -5.938 1 95.5 318 ALA A CA 1
ATOM 2396 C C . ALA A 1 318 ? -8.953 -31.453 -6.57 1 95.5 318 ALA A C 1
ATOM 2398 O O . ALA A 1 318 ? -9.828 -32.156 -7.086 1 95.5 318 ALA A O 1
ATOM 2399 N N . SER A 1 319 ? -8.977 -30.172 -6.504 1 94.88 319 SER A N 1
ATOM 2400 C CA . SER A 1 319 ? -10.109 -29.453 -7.082 1 94.88 319 SER A CA 1
ATOM 2401 C C . SER A 1 319 ? -10.188 -29.672 -8.586 1 94.88 319 SER A C 1
ATOM 2403 O O . SER A 1 319 ? -11.281 -29.766 -9.148 1 94.88 319 SER A O 1
ATOM 2405 N N . PHE A 1 320 ? -9.047 -29.734 -9.211 1 96 320 PHE A N 1
ATOM 2406 C CA . PHE A 1 320 ? -9.008 -30.031 -10.641 1 96 320 PHE A CA 1
ATOM 2407 C C . PHE A 1 320 ? -9.602 -31.406 -10.93 1 96 320 PHE A C 1
ATOM 2409 O O . PHE A 1 320 ? -10.406 -31.562 -11.852 1 96 320 PHE A O 1
ATOM 2416 N N . ILE A 1 321 ? -9.281 -32.375 -10.133 1 95.88 321 ILE A N 1
ATOM 2417 C CA . ILE A 1 321 ? -9.797 -33.719 -10.289 1 95.88 321 ILE A CA 1
ATOM 2418 C C . ILE A 1 321 ? -11.305 -33.75 -10.078 1 95.88 321 ILE A C 1
ATOM 2420 O O . ILE A 1 321 ? -12.047 -34.375 -10.828 1 95.88 321 ILE A O 1
ATOM 2424 N N . ASP A 1 322 ? -11.734 -32.938 -9.07 1 94.69 322 ASP A N 1
ATOM 2425 C CA . ASP A 1 322 ? -13.172 -32.812 -8.844 1 94.69 322 ASP A CA 1
ATOM 2426 C C . ASP A 1 322 ? -13.875 -32.281 -10.094 1 94.69 322 ASP A C 1
ATOM 2428 O O . ASP A 1 322 ? -14.938 -32.75 -10.469 1 94.69 322 ASP A O 1
ATOM 2432 N N . ASP A 1 323 ? -13.328 -31.328 -10.711 1 93.56 323 ASP A N 1
ATOM 2433 C CA . ASP A 1 323 ? -13.938 -30.625 -11.844 1 93.56 323 ASP A CA 1
ATOM 2434 C C . ASP A 1 323 ? -14.031 -31.547 -13.062 1 93.56 323 ASP A C 1
ATOM 2436 O O . ASP A 1 323 ? -15.047 -31.562 -13.766 1 93.56 323 ASP A O 1
ATOM 2440 N N . ILE A 1 324 ? -13.023 -32.312 -13.312 1 92.62 324 ILE A N 1
ATOM 2441 C CA . ILE A 1 324 ? -13 -33.094 -14.547 1 92.62 324 ILE A CA 1
ATOM 2442 C C . ILE A 1 324 ? -13.695 -34.438 -14.328 1 92.62 324 ILE A C 1
ATOM 2444 O O . ILE A 1 324 ? -14.07 -35.094 -15.289 1 92.62 324 ILE A O 1
ATOM 2448 N N . GLY A 1 325 ? -13.953 -34.812 -13.031 1 88.25 325 GLY A N 1
ATOM 2449 C CA . GLY A 1 325 ? -14.602 -36.094 -12.727 1 88.25 325 GLY A CA 1
ATOM 2450 C C . GLY A 1 325 ? -16.094 -35.938 -12.461 1 88.25 325 GLY A C 1
ATOM 2451 O O . GLY A 1 325 ? -16.812 -36.938 -12.461 1 88.25 325 GLY A O 1
ATOM 2452 N N . SER A 1 326 ? -16.656 -34.906 -11.953 1 77.5 326 SER A N 1
ATOM 2453 C CA . SER A 1 326 ? -17.969 -34.75 -11.336 1 77.5 326 SER A CA 1
ATOM 2454 C C . SER A 1 326 ? -19 -34.281 -12.352 1 77.5 326 SER A C 1
ATOM 2456 O O . SER A 1 326 ? -20.172 -34.156 -12.016 1 77.5 326 SER A O 1
ATOM 2458 N N . GLY A 1 327 ? -18.688 -34.219 -13.516 1 75.69 327 GLY A N 1
ATOM 2459 C CA . GLY A 1 327 ? -19.672 -33.719 -14.445 1 75.69 327 GLY A CA 1
ATOM 2460 C C . GLY A 1 327 ? -19.875 -32.219 -14.312 1 75.69 327 GLY A C 1
ATOM 2461 O O . GLY A 1 327 ? -20.719 -31.625 -15 1 75.69 327 GLY A O 1
ATOM 2462 N N . ARG A 1 328 ? -19.297 -31.547 -13.32 1 78.38 328 ARG A N 1
ATOM 2463 C CA . ARG A 1 328 ? -19.297 -30.078 -13.242 1 78.38 328 ARG A CA 1
ATOM 2464 C C . ARG A 1 328 ? -18.719 -29.469 -14.508 1 78.38 328 ARG A C 1
ATOM 2466 O O . ARG A 1 328 ? -18.094 -30.156 -15.312 1 78.38 328 ARG A O 1
ATOM 2473 N N . PRO A 1 329 ? -19.141 -28.203 -14.648 1 85.75 329 PRO A N 1
ATOM 2474 C CA . PRO A 1 329 ? -18.547 -27.531 -15.805 1 85.75 329 PRO A CA 1
ATOM 2475 C C . PRO A 1 329 ? -17.016 -27.562 -15.773 1 85.75 329 PRO A C 1
ATOM 2477 O O . PRO A 1 329 ? -16.406 -27.406 -14.703 1 85.75 329 PRO A O 1
ATOM 2480 N N . LEU A 1 330 ? -16.469 -27.812 -16.875 1 89.62 330 LEU A N 1
ATOM 2481 C CA . LEU A 1 330 ? -15.023 -27.906 -17 1 89.62 330 LEU A CA 1
ATOM 2482 C C . LEU A 1 330 ? -14.359 -26.562 -16.75 1 89.62 330 LEU A C 1
ATOM 2484 O O . LEU A 1 330 ? -14.906 -25.516 -17.141 1 89.62 330 LEU A O 1
ATOM 2488 N N . PRO A 1 331 ? -13.227 -26.578 -16.125 1 93.56 331 PRO A N 1
ATOM 2489 C CA . PRO A 1 331 ? -12.461 -25.328 -16.047 1 93.56 331 PRO A CA 1
ATOM 2490 C C . PRO A 1 331 ? -11.992 -24.844 -17.406 1 93.56 331 PRO A C 1
ATOM 2492 O O . PRO A 1 331 ? -11.625 -25.641 -18.266 1 93.56 331 PRO A O 1
ATOM 2495 N N . ARG A 1 332 ? -12 -23.531 -17.688 1 92.88 332 ARG A N 1
ATOM 2496 C CA . ARG A 1 332 ? -11.758 -23 -19.016 1 92.88 332 ARG A CA 1
ATOM 2497 C C . ARG A 1 332 ? -10.516 -22.109 -19.031 1 92.88 332 ARG A C 1
ATOM 2499 O O . ARG A 1 332 ? -10.062 -21.688 -20.109 1 92.88 332 ARG A O 1
ATOM 2506 N N . GLY A 1 333 ? -9.953 -21.812 -17.984 1 95 333 GLY A N 1
ATOM 2507 C CA . GLY A 1 333 ? -8.703 -21.062 -17.938 1 95 333 GLY A CA 1
ATOM 2508 C C . GLY A 1 333 ? -8.891 -19.578 -18.109 1 95 333 GLY A C 1
ATOM 2509 O O . GLY A 1 333 ? -7.91 -18.828 -18.125 1 95 333 GLY A O 1
ATOM 2510 N N . ASP A 1 334 ? -10.117 -19.047 -18.266 1 94.88 334 ASP A N 1
ATOM 2511 C CA . ASP A 1 334 ? -10.414 -17.656 -18.562 1 94.88 334 ASP A CA 1
ATOM 2512 C C . ASP A 1 334 ? -9.906 -16.734 -17.453 1 94.88 334 ASP A C 1
ATOM 2514 O O . ASP A 1 334 ? -9.383 -15.648 -17.719 1 94.88 334 ASP A O 1
ATOM 2518 N N . GLY A 1 335 ? -10.07 -17.125 -16.266 1 95.81 335 GLY A N 1
ATOM 2519 C CA . GLY A 1 335 ? -9.586 -16.328 -15.148 1 95.81 335 GLY A CA 1
ATOM 2520 C C . GLY A 1 335 ? -8.078 -16.141 -15.164 1 95.81 335 GLY A C 1
ATOM 2521 O O . GLY A 1 335 ? -7.578 -15.039 -14.953 1 95.81 335 GLY A O 1
ATOM 2522 N N . ALA A 1 336 ? -7.41 -17.266 -15.43 1 97.19 336 ALA A N 1
ATOM 2523 C CA . ALA A 1 336 ? -5.953 -17.203 -15.484 1 97.19 336 ALA A CA 1
ATOM 2524 C C . ALA A 1 336 ? -5.484 -16.359 -16.672 1 97.19 336 ALA A C 1
ATOM 2526 O O . ALA A 1 336 ? -4.465 -15.672 -16.594 1 97.19 336 ALA A O 1
ATOM 2527 N N . LEU A 1 337 ? -6.203 -16.438 -17.75 1 98.25 337 LEU A N 1
ATOM 2528 C CA . LEU A 1 337 ? -5.859 -15.641 -18.922 1 98.25 337 LEU A CA 1
ATOM 2529 C C . LEU A 1 337 ? -6.008 -14.148 -18.625 1 98.25 337 LEU A C 1
ATOM 2531 O O . LEU A 1 337 ? -5.168 -13.344 -19.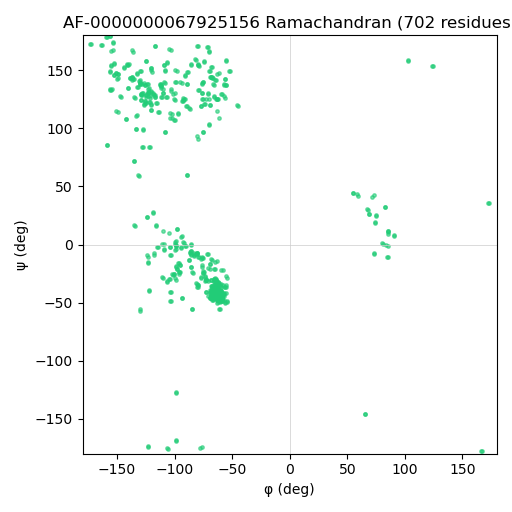016 1 98.25 337 LEU A O 1
ATOM 2535 N N . ALA A 1 338 ? -7.062 -13.797 -17.938 1 98.31 338 ALA A N 1
ATOM 2536 C CA . ALA A 1 338 ? -7.262 -12.406 -17.531 1 98.31 338 ALA A CA 1
ATOM 2537 C C . ALA A 1 338 ? -6.09 -11.898 -16.703 1 98.31 338 ALA A C 1
ATOM 2539 O O . ALA A 1 338 ? -5.621 -10.773 -16.891 1 98.31 338 ALA A O 1
ATOM 2540 N N . VAL A 1 339 ? -5.625 -12.695 -15.82 1 98.56 339 VAL A N 1
ATOM 2541 C CA . VAL A 1 339 ? -4.48 -12.367 -14.984 1 98.56 339 VAL A CA 1
ATOM 2542 C C . VAL A 1 339 ? -3.238 -12.188 -15.852 1 98.56 339 VAL A C 1
ATOM 2544 O O . VAL A 1 339 ? -2.486 -11.219 -15.68 1 98.56 339 VAL A O 1
ATOM 2547 N N . HIS A 1 340 ? -3.043 -13.094 -16.75 1 98.62 340 HIS A N 1
ATOM 2548 C CA . HIS A 1 340 ? -1.902 -13.016 -17.656 1 98.62 340 HIS A CA 1
ATOM 2549 C C . HIS A 1 340 ? -1.949 -11.742 -18.5 1 98.62 340 HIS A C 1
ATOM 2551 O O . HIS A 1 340 ? -0.917 -11.109 -18.734 1 98.62 340 HIS A O 1
ATOM 2557 N N . GLU A 1 341 ? -3.105 -11.352 -18.953 1 98.56 341 GLU A N 1
ATOM 2558 C CA . GLU A 1 341 ? -3.279 -10.125 -19.719 1 98.56 341 GLU A CA 1
ATOM 2559 C C . GLU A 1 341 ? -2.867 -8.898 -18.906 1 98.56 341 GLU A C 1
ATOM 2561 O O . GLU A 1 341 ? -2.221 -7.992 -19.438 1 98.56 341 GLU A O 1
ATOM 2566 N N . ILE A 1 342 ? -3.215 -8.852 -17.688 1 98.62 342 ILE A N 1
ATOM 2567 C CA . ILE A 1 342 ? -2.844 -7.75 -16.812 1 98.62 342 ILE A CA 1
ATOM 2568 C C . ILE A 1 342 ? -1.325 -7.691 -16.656 1 98.62 342 ILE A C 1
ATOM 2570 O O . ILE A 1 342 ? -0.724 -6.621 -16.781 1 98.62 342 ILE A O 1
ATOM 2574 N N . ILE A 1 343 ? -0.725 -8.828 -16.453 1 98.44 343 ILE A N 1
ATOM 2575 C CA . ILE A 1 343 ? 0.722 -8.898 -16.266 1 98.44 343 ILE A CA 1
ATOM 2576 C C . ILE A 1 343 ? 1.42 -8.438 -17.547 1 98.44 343 ILE A C 1
ATOM 2578 O O . ILE A 1 343 ? 2.389 -7.68 -17.5 1 98.44 343 ILE A O 1
ATOM 2582 N N . ASP A 1 344 ? 0.926 -8.898 -18.656 1 97.94 344 ASP A N 1
ATOM 2583 C CA . ASP A 1 344 ? 1.489 -8.484 -19.938 1 97.94 344 ASP A CA 1
ATOM 2584 C C . ASP A 1 344 ? 1.392 -6.969 -20.125 1 97.94 344 ASP A C 1
ATOM 2586 O O . ASP A 1 344 ? 2.334 -6.332 -20.594 1 97.94 344 ASP A O 1
ATOM 2590 N N . ARG A 1 345 ? 0.284 -6.422 -19.781 1 97.69 345 ARG A N 1
ATOM 2591 C CA . ARG A 1 345 ? 0.107 -4.977 -19.859 1 97.69 345 ARG A CA 1
ATOM 2592 C C . ARG A 1 345 ? 1.114 -4.246 -18.984 1 97.69 345 ARG A C 1
ATOM 2594 O O . ARG A 1 345 ? 1.645 -3.201 -19.375 1 97.69 345 ARG A O 1
ATOM 2601 N N . VAL A 1 346 ? 1.372 -4.746 -17.844 1 97.44 346 VAL A N 1
ATOM 2602 C CA . VAL A 1 346 ? 2.369 -4.152 -16.953 1 97.44 346 VAL A CA 1
ATOM 2603 C C . VAL A 1 346 ? 3.736 -4.168 -17.641 1 97.44 346 VAL A C 1
ATOM 2605 O O . VAL A 1 346 ? 4.441 -3.158 -17.656 1 97.44 346 VAL A O 1
ATOM 2608 N N . TYR A 1 347 ? 4.117 -5.316 -18.203 1 96.5 347 TYR A N 1
ATOM 2609 C CA . TYR A 1 347 ? 5.414 -5.426 -18.859 1 96.5 347 TYR A CA 1
ATOM 2610 C C . TYR A 1 347 ? 5.508 -4.473 -20.047 1 96.5 347 TYR A C 1
ATOM 2612 O O . TYR A 1 347 ? 6.578 -3.934 -20.344 1 96.5 347 TYR A O 1
ATOM 2620 N N . GLN A 1 348 ? 4.41 -4.195 -20.734 1 95.12 348 GLN A N 1
ATOM 2621 C CA . GLN A 1 348 ? 4.41 -3.289 -21.875 1 95.12 348 GLN A CA 1
ATOM 2622 C C . GLN A 1 348 ? 4.559 -1.838 -21.438 1 95.12 348 GLN A C 1
ATOM 2624 O O . GLN A 1 348 ? 5.133 -1.019 -22.156 1 95.12 348 GLN A O 1
ATOM 2629 N N . ARG A 1 349 ? 4.066 -1.583 -20.281 1 91.19 349 ARG A N 1
ATOM 2630 C CA . ARG A 1 349 ? 3.984 -0.198 -19.828 1 91.19 349 ARG A CA 1
ATOM 2631 C C . ARG A 1 349 ? 5.188 0.169 -18.969 1 91.19 349 ARG A C 1
ATOM 2633 O O . ARG A 1 349 ? 5.43 1.349 -18.703 1 91.19 349 ARG A O 1
ATOM 2640 N N . SER A 1 350 ? 5.828 -0.852 -18.516 1 84.44 350 SER A N 1
ATOM 2641 C CA . SER A 1 350 ? 6.875 -0.569 -17.547 1 84.44 350 SER A CA 1
ATOM 2642 C C . SER A 1 350 ? 8.258 -0.877 -18.109 1 84.44 350 SER A C 1
ATOM 2644 O O . SER A 1 350 ? 8.422 -1.825 -18.891 1 84.44 350 SER A O 1
ATOM 2646 N N . ARG A 1 351 ? 9.133 0.027 -17.797 1 79.19 351 ARG A N 1
ATOM 2647 C CA . ARG A 1 351 ? 10.547 -0.246 -18.016 1 79.19 351 ARG A CA 1
ATOM 2648 C C . ARG A 1 351 ? 11.227 -0.68 -16.719 1 79.19 351 ARG A C 1
ATOM 2650 O O . ARG A 1 351 ? 10.875 -0.202 -15.633 1 79.19 351 ARG A O 1
ATOM 2657 N N . VAL A 1 352 ? 12.078 -1.65 -16.906 1 80.19 352 VAL A N 1
ATOM 2658 C CA . VAL A 1 352 ? 12.789 -2.105 -15.711 1 80.19 352 VAL A CA 1
ATOM 2659 C C . VAL A 1 352 ? 13.766 -1.027 -15.25 1 80.19 352 VAL A C 1
ATOM 2661 O O . VAL A 1 352 ? 14.609 -0.574 -16.031 1 80.19 352 VAL A O 1
ATOM 2664 N N . ASN A 1 353 ? 13.594 -0.554 -14.047 1 75.5 353 ASN A N 1
ATOM 2665 C CA . ASN A 1 353 ? 14.484 0.428 -13.445 1 75.5 353 ASN A CA 1
ATOM 2666 C C . ASN A 1 353 ? 15.516 -0.236 -12.539 1 75.5 353 ASN A C 1
ATOM 2668 O O . ASN A 1 353 ? 15.211 -1.227 -11.867 1 75.5 353 ASN A O 1
ATOM 2672 N N . MET B 1 1 ? 19.062 42.188 22.75 1 57.5 1 MET B N 1
ATOM 2673 C CA . MET B 1 1 ? 18.5 42.188 21.406 1 57.5 1 MET B CA 1
ATOM 2674 C C . MET B 1 1 ? 16.984 42.281 21.453 1 57.5 1 MET B C 1
ATOM 2676 O O . MET B 1 1 ? 16.359 41.875 22.422 1 57.5 1 MET B O 1
ATOM 2680 N N . LYS B 1 2 ? 16.328 43.094 20.656 1 85.62 2 LYS B N 1
ATOM 2681 C CA . LYS B 1 2 ? 14.883 43.344 20.688 1 85.62 2 LYS B CA 1
ATOM 2682 C C . LYS B 1 2 ? 14.102 42.062 20.391 1 85.62 2 LYS B C 1
ATOM 2684 O O . LYS B 1 2 ? 14.406 41.375 19.422 1 85.62 2 LYS B O 1
ATOM 2689 N N . LYS B 1 3 ? 13.203 41.688 21.281 1 93.25 3 LYS B N 1
ATOM 2690 C CA . LYS B 1 3 ? 12.406 40.469 21.141 1 93.25 3 LYS B CA 1
ATOM 2691 C C . LYS B 1 3 ? 11.438 40.594 19.969 1 93.25 3 LYS B C 1
ATOM 2693 O O . LYS B 1 3 ? 10.945 41.688 19.656 1 93.25 3 LYS B O 1
ATOM 2698 N N . LEU B 1 4 ? 11.258 39.5 19.328 1 96 4 LEU B N 1
ATOM 2699 C CA . LEU B 1 4 ? 10.195 39.438 18.328 1 96 4 LEU B CA 1
ATOM 2700 C C . LEU B 1 4 ? 8.828 39.406 19 1 96 4 LEU B C 1
ATOM 2702 O O . LEU B 1 4 ? 8.578 38.625 19.906 1 96 4 LEU B O 1
ATOM 2706 N N . LYS B 1 5 ? 8.023 40.344 18.578 1 97.88 5 LYS B N 1
ATOM 2707 C CA . LYS B 1 5 ? 6.645 40.375 19.078 1 97.88 5 LYS B CA 1
ATOM 2708 C C . LYS B 1 5 ? 5.715 39.594 18.156 1 97.88 5 LYS B C 1
ATOM 2710 O O . LYS B 1 5 ? 5.664 39.844 16.953 1 97.88 5 LYS B O 1
ATOM 2715 N N . VAL B 1 6 ? 4.977 38.625 18.734 1 98.62 6 VAL B N 1
ATOM 2716 C CA . VAL B 1 6 ? 4.16 37.719 17.938 1 98.62 6 VAL B CA 1
ATOM 2717 C C . VAL B 1 6 ? 2.715 37.75 18.438 1 98.62 6 VAL B C 1
ATOM 2719 O O . VAL B 1 6 ? 2.465 37.781 19.641 1 98.62 6 VAL B O 1
ATOM 2722 N N . ALA B 1 7 ? 1.789 37.781 17.516 1 98.81 7 ALA B N 1
ATOM 2723 C CA . ALA B 1 7 ? 0.384 37.531 17.844 1 98.81 7 ALA B CA 1
ATOM 2724 C C . ALA B 1 7 ? -0.017 36.125 17.5 1 98.81 7 ALA B C 1
ATOM 2726 O O . ALA B 1 7 ? 0.519 35.5 16.562 1 98.81 7 ALA B O 1
ATOM 2727 N N . VAL B 1 8 ? -0.997 35.562 18.266 1 98.81 8 VAL B N 1
ATOM 2728 C CA . VAL B 1 8 ? -1.498 34.219 18.047 1 98.81 8 VAL B CA 1
ATOM 2729 C C . VAL B 1 8 ? -2.998 34.281 17.766 1 98.81 8 VAL B C 1
ATOM 2731 O O . VAL B 1 8 ? -3.77 34.812 18.562 1 98.81 8 VAL B O 1
ATOM 2734 N N . LEU B 1 9 ? -3.381 33.781 16.594 1 98.81 9 LEU B N 1
ATOM 2735 C CA . LEU B 1 9 ? -4.785 33.688 16.219 1 98.81 9 LEU B CA 1
ATOM 2736 C C . LEU B 1 9 ? -5.285 32.25 16.344 1 98.81 9 LEU B C 1
ATOM 2738 O O . LEU B 1 9 ? -4.941 31.375 15.531 1 98.81 9 LEU B O 1
ATOM 2742 N N . GLY B 1 10 ? -6.176 32.031 17.281 1 98.19 10 GLY B N 1
ATOM 2743 C CA . GLY B 1 10 ? -6.691 30.703 17.578 1 98.19 10 GLY B CA 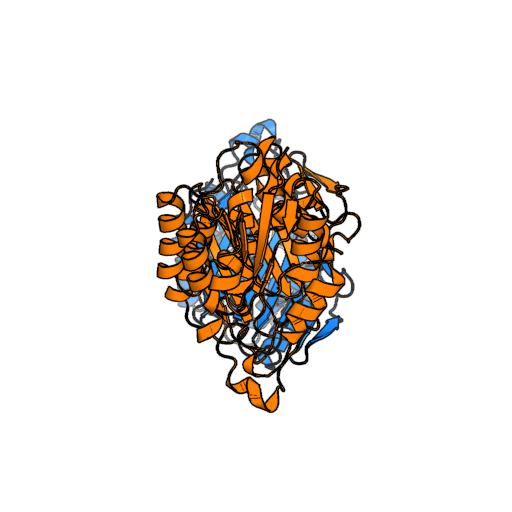1
ATOM 2744 C C . GLY B 1 10 ? -6.516 30.312 19.031 1 98.19 10 GLY B C 1
ATOM 2745 O O . GLY B 1 10 ? -5.602 30.781 19.703 1 98.19 10 GLY B O 1
ATOM 2746 N N . THR B 1 11 ? -7.398 29.422 19.484 1 96.5 11 THR B N 1
ATOM 2747 C CA . THR B 1 11 ? -7.359 29 20.875 1 96.5 11 THR B CA 1
ATOM 2748 C C . THR B 1 11 ? -7.5 27.484 20.984 1 96.5 11 THR B C 1
ATOM 2750 O O . THR B 1 11 ? -7.832 26.953 22.047 1 96.5 11 THR B O 1
ATOM 2753 N N . GLY B 1 12 ? -7.297 26.781 19.906 1 93.12 12 GLY B N 1
ATOM 2754 C CA . GLY B 1 12 ? -7.48 25.344 19.875 1 93.12 12 GLY B CA 1
ATOM 2755 C C . GLY B 1 12 ? -6.328 24.594 20.5 1 93.12 12 GLY B C 1
ATOM 2756 O O . GLY B 1 12 ? -5.418 25.188 21.078 1 93.12 12 GLY B O 1
ATOM 2757 N N . MET B 1 13 ? -6.375 23.328 20.422 1 90.75 13 MET B N 1
ATOM 2758 C CA . MET B 1 13 ? -5.441 22.422 21.062 1 90.75 13 MET B CA 1
ATOM 2759 C C . MET B 1 13 ? -4.008 22.703 20.641 1 90.75 13 MET B C 1
ATOM 2761 O O . MET B 1 13 ? -3.096 22.719 21.469 1 90.75 13 MET B O 1
ATOM 2765 N N . ILE B 1 14 ? -3.795 22.922 19.344 1 94.62 14 ILE B N 1
ATOM 2766 C CA . ILE B 1 14 ? -2.445 23.109 18.828 1 94.62 14 ILE B CA 1
ATOM 2767 C C . ILE B 1 14 ? -1.843 24.391 19.391 1 94.62 14 ILE B C 1
ATOM 2769 O O . ILE B 1 14 ? -0.626 24.484 19.578 1 94.62 14 ILE B O 1
ATOM 2773 N N . VAL B 1 15 ? -2.682 25.391 19.641 1 97.06 15 VAL B N 1
ATOM 2774 C CA . VAL B 1 15 ? -2.219 26.641 20.234 1 97.06 15 VAL B CA 1
ATOM 2775 C C . VAL B 1 15 ? -1.804 26.391 21.688 1 97.06 15 VAL B C 1
ATOM 2777 O O . VAL B 1 15 ? -0.707 26.781 22.094 1 97.06 15 VAL B O 1
ATOM 2780 N N . ARG B 1 16 ? -2.645 25.688 22.359 1 94.88 16 ARG B N 1
ATOM 2781 C CA . ARG B 1 16 ? -2.42 25.438 23.781 1 94.88 16 ARG B CA 1
ATOM 2782 C C . ARG B 1 16 ? -1.216 24.516 23.984 1 94.88 16 ARG B C 1
ATOM 2784 O O . ARG B 1 16 ? -0.424 24.734 24.906 1 94.88 16 ARG B O 1
ATOM 2791 N N . ARG B 1 17 ? -1.065 23.594 23.094 1 94.31 17 ARG B N 1
ATOM 2792 C CA . ARG B 1 17 ? -0.085 22.547 23.359 1 94.31 17 ARG B CA 1
ATOM 2793 C C . ARG B 1 17 ? 1.238 22.844 22.656 1 94.31 17 ARG B C 1
ATOM 2795 O O . ARG B 1 17 ? 2.287 22.344 23.062 1 94.31 17 ARG B O 1
ATOM 2802 N N . ALA B 1 18 ? 1.189 23.672 21.625 1 96.19 18 ALA B N 1
ATOM 2803 C CA . ALA B 1 18 ? 2.408 23.812 20.828 1 96.19 18 ALA B CA 1
ATOM 2804 C C . ALA B 1 18 ? 2.773 25.266 20.609 1 96.19 18 ALA B C 1
ATOM 2806 O O . ALA B 1 18 ? 3.816 25.734 21.094 1 96.19 18 ALA B O 1
ATOM 2807 N N . HIS B 1 19 ? 1.879 26.062 20.062 1 98.19 19 HIS B N 1
ATOM 2808 C CA . HIS B 1 19 ? 2.232 27.422 19.688 1 98.19 19 HIS B CA 1
ATOM 2809 C C . HIS B 1 19 ? 2.662 28.234 20.906 1 98.19 19 HIS B C 1
ATOM 2811 O O . HIS B 1 19 ? 3.797 28.719 20.969 1 98.19 19 HIS B O 1
ATOM 2817 N N . LEU B 1 20 ? 1.826 28.297 21.906 1 98.19 20 LEU B N 1
ATOM 2818 C CA . LEU B 1 20 ? 2.094 29.156 23.047 1 98.19 20 LEU B CA 1
ATOM 2819 C C . LEU B 1 20 ? 3.291 28.656 23.859 1 98.19 20 LEU B C 1
ATOM 2821 O O . LEU B 1 20 ? 4.223 29.422 24.125 1 98.19 20 LEU B O 1
ATOM 2825 N N . PRO B 1 21 ? 3.344 27.344 24.141 1 97.44 21 PRO B N 1
ATOM 2826 C CA . PRO B 1 21 ? 4.516 26.859 24.875 1 97.44 21 PRO B CA 1
ATOM 2827 C C . PRO B 1 21 ? 5.824 27.109 24.125 1 97.44 21 PRO B C 1
ATOM 2829 O O . PRO B 1 21 ? 6.832 27.469 24.734 1 97.44 21 PRO B O 1
ATOM 2832 N N . ALA B 1 22 ? 5.84 26.938 22.875 1 97.62 22 ALA B N 1
ATOM 2833 C CA . ALA B 1 22 ? 7.055 27.125 22.078 1 97.62 22 ALA B CA 1
ATOM 2834 C C . ALA B 1 22 ? 7.453 28.594 22.031 1 97.62 22 ALA B C 1
ATOM 2836 O O . ALA B 1 22 ? 8.625 28.938 22.203 1 97.62 22 ALA B O 1
ATOM 2837 N N . LEU B 1 23 ? 6.523 29.469 21.812 1 98.06 23 LEU B N 1
ATOM 2838 C CA . LEU B 1 23 ? 6.785 30.906 21.672 1 98.06 23 LEU B CA 1
ATOM 2839 C C . LEU B 1 23 ? 7.207 31.5 23.016 1 98.06 23 LEU B C 1
ATOM 2841 O O . LEU B 1 23 ? 8.195 32.219 23.078 1 98.06 23 LEU B O 1
ATOM 2845 N N . LEU B 1 24 ? 6.492 31.141 24.016 1 97.25 24 LEU B N 1
ATOM 2846 C CA . LEU B 1 24 ? 6.75 31.719 25.328 1 97.25 24 LEU B CA 1
ATOM 2847 C C . LEU B 1 24 ? 8.008 31.125 25.953 1 97.25 24 LEU B C 1
ATOM 2849 O O . LEU B 1 24 ? 8.633 31.75 26.812 1 97.25 24 LEU B O 1
ATOM 2853 N N . GLY B 1 25 ? 8.352 29.953 25.531 1 96.31 25 GLY B N 1
ATOM 2854 C CA . GLY B 1 25 ? 9.57 29.312 26 1 96.31 25 GLY B CA 1
ATOM 2855 C C . GLY B 1 25 ? 10.82 29.828 25.328 1 96.31 25 GLY B C 1
ATOM 2856 O O . GLY B 1 25 ? 11.938 29.516 25.734 1 96.31 25 GLY B O 1
ATOM 2857 N N . ASP B 1 26 ? 10.641 30.578 24.312 1 96.5 26 ASP B N 1
ATOM 2858 C CA . ASP B 1 26 ? 11.75 31.156 23.562 1 96.5 26 ASP B CA 1
ATOM 2859 C C . ASP B 1 26 ? 12.078 32.562 24.078 1 96.5 26 ASP B C 1
ATOM 2861 O O . ASP B 1 26 ? 11.242 33.469 23.984 1 96.5 26 ASP B O 1
ATOM 2865 N N . ALA B 1 27 ? 13.312 32.781 24.484 1 94.88 27 ALA B N 1
ATOM 2866 C CA . ALA B 1 27 ? 13.719 34.031 25.094 1 94.88 27 ALA B CA 1
ATOM 2867 C C . ALA B 1 27 ? 13.711 35.188 24.062 1 94.88 27 ALA B C 1
ATOM 2869 O O . ALA B 1 27 ? 13.688 36.344 24.438 1 94.88 27 ALA B O 1
ATOM 2870 N N . ARG B 1 28 ? 13.688 34.812 22.875 1 94.5 28 ARG B N 1
ATOM 2871 C CA . ARG B 1 28 ? 13.742 35.812 21.812 1 94.5 28 ARG B CA 1
ATOM 2872 C C . ARG B 1 28 ? 12.352 36.344 21.484 1 94.5 28 ARG B C 1
ATOM 2874 O O . ARG B 1 28 ? 12.195 37.25 20.672 1 94.5 28 ARG B O 1
ATOM 2881 N N . VAL B 1 29 ? 11.25 35.844 22.172 1 97.5 29 VAL B N 1
ATOM 2882 C CA . VAL B 1 29 ? 9.906 36.125 21.688 1 97.5 29 VAL B CA 1
ATOM 2883 C C . VAL B 1 29 ? 9.039 36.656 22.828 1 97.5 29 VAL B C 1
ATOM 2885 O O . VAL B 1 29 ? 9.156 36.219 23.969 1 97.5 29 VAL B O 1
ATOM 2888 N N . ASP B 1 30 ? 8.219 37.594 22.484 1 97.31 30 ASP B N 1
ATOM 2889 C CA . ASP B 1 30 ? 7.098 38.031 23.297 1 97.31 30 ASP B CA 1
ATOM 2890 C C . ASP B 1 30 ? 5.77 37.812 22.578 1 97.31 30 ASP B C 1
ATOM 2892 O O . ASP B 1 30 ? 5.605 38.25 21.438 1 97.31 30 ASP B O 1
ATOM 2896 N N . VAL B 1 31 ? 4.824 37.188 23.281 1 98.56 31 VAL B N 1
ATOM 2897 C CA . VAL B 1 31 ? 3.48 37.062 22.719 1 98.56 31 VAL B CA 1
ATOM 2898 C C . VAL B 1 31 ? 2.643 38.281 23.156 1 98.56 31 VAL B C 1
ATOM 2900 O O . VAL B 1 31 ? 2.328 38.406 24.344 1 98.56 31 VAL B O 1
ATOM 2903 N N . ALA B 1 32 ? 2.199 39 22.188 1 98.38 32 ALA B N 1
ATOM 2904 C CA . ALA B 1 32 ? 1.645 40.312 22.516 1 98.38 32 ALA B CA 1
ATOM 2905 C C . ALA B 1 32 ? 0.119 40.281 22.5 1 98.38 32 ALA B C 1
ATOM 2907 O O . ALA B 1 32 ? -0.529 41.094 23.156 1 98.38 32 ALA B O 1
ATOM 2908 N N . ALA B 1 33 ? -0.38 39.375 21.766 1 98.62 33 ALA B N 1
ATOM 2909 C CA . ALA B 1 33 ? -1.833 39.344 21.609 1 98.62 33 ALA B CA 1
ATOM 2910 C C . ALA B 1 33 ? -2.324 37.938 21.25 1 98.62 33 ALA B C 1
ATOM 2912 O O . ALA B 1 33 ? -1.574 37.125 20.688 1 98.62 33 ALA B O 1
ATOM 2913 N N . ILE B 1 34 ? -3.598 37.688 21.609 1 98.69 34 ILE B N 1
ATOM 2914 C CA . ILE B 1 34 ? -4.281 36.469 21.219 1 98.69 34 ILE B CA 1
ATOM 2915 C C . ILE B 1 34 ? -5.699 36.781 20.766 1 98.69 34 ILE B C 1
ATOM 2917 O O . ILE B 1 34 ? -6.328 37.719 21.281 1 98.69 34 ILE B O 1
ATOM 2921 N N . TYR B 1 35 ? -6.129 36.094 19.75 1 98.44 35 TYR B N 1
ATOM 2922 C CA . TYR B 1 35 ? -7.504 36.156 19.266 1 98.44 35 TYR B CA 1
ATOM 2923 C C . TYR B 1 35 ? -8.117 34.781 19.172 1 98.44 35 TYR B C 1
ATOM 2925 O O . TYR B 1 35 ? -7.449 33.812 18.781 1 98.44 35 TYR B O 1
ATOM 2933 N N . GLY B 1 36 ? -9.383 34.656 19.562 1 97.12 36 GLY B N 1
ATOM 2934 C CA . GLY B 1 36 ? -10.219 33.5 19.344 1 97.12 36 GLY B CA 1
ATOM 2935 C C . GLY B 1 36 ? -11.672 33.844 19.078 1 97.12 36 GLY B C 1
ATOM 2936 O O . GLY B 1 36 ? -12.164 34.875 19.547 1 97.12 36 GLY B O 1
ATOM 2937 N N . ARG B 1 37 ? -12.297 32.969 18.344 1 91.69 37 ARG B N 1
ATOM 2938 C CA . ARG B 1 37 ? -13.695 33.219 18.016 1 91.69 37 ARG B CA 1
ATOM 2939 C C . ARG B 1 37 ? -14.547 33.312 19.281 1 91.69 37 ARG B C 1
ATOM 2941 O O . ARG B 1 37 ? -15.523 34.062 19.328 1 91.69 37 ARG B O 1
ATOM 2948 N N . ASN B 1 38 ? -14.156 32.5 20.234 1 93.31 38 ASN B N 1
ATOM 2949 C CA . ASN B 1 38 ? -14.781 32.594 21.547 1 93.31 38 ASN B CA 1
ATOM 2950 C C . ASN B 1 38 ? -13.953 33.438 22.516 1 93.31 38 ASN B C 1
ATOM 2952 O O . ASN B 1 38 ? -12.906 33 22.984 1 93.31 38 ASN B O 1
ATOM 2956 N N . LYS B 1 39 ? -14.484 34.531 22.875 1 94.81 39 LYS B N 1
ATOM 2957 C CA . LYS B 1 39 ? -13.75 35.5 23.688 1 94.81 39 LYS B CA 1
ATOM 2958 C C . LYS B 1 39 ? -13.422 34.906 25.062 1 94.81 39 LYS B C 1
ATOM 2960 O O . LYS B 1 39 ? -12.359 35.188 25.625 1 94.81 39 LYS B O 1
ATOM 2965 N N . GLU B 1 40 ? -14.344 34.188 25.562 1 96.25 40 GLU B N 1
ATOM 2966 C CA . GLU B 1 40 ? -14.125 33.594 26.875 1 96.25 40 GLU B CA 1
ATOM 2967 C C . GLU B 1 40 ? -12.93 32.625 26.875 1 96.25 40 GLU B C 1
ATOM 2969 O O . GLU B 1 40 ? -12.07 32.688 27.75 1 96.25 40 GLU B O 1
ATOM 2974 N N . THR B 1 41 ? -12.914 31.828 25.875 1 95.44 41 THR B N 1
ATOM 2975 C CA . THR B 1 41 ? -11.812 30.891 25.75 1 95.44 41 THR B CA 1
ATOM 2976 C C . THR B 1 41 ? -10.492 31.625 25.531 1 95.44 41 THR B C 1
ATOM 2978 O O . THR B 1 41 ? -9.469 31.25 26.109 1 95.44 41 THR B O 1
ATOM 2981 N N . ALA B 1 42 ? -10.5 32.688 24.75 1 97.75 42 ALA B N 1
ATOM 2982 C CA . ALA B 1 42 ? -9.297 33.5 24.484 1 97.75 42 ALA B CA 1
ATOM 2983 C C . ALA B 1 42 ? -8.805 34.156 25.766 1 97.75 42 ALA B C 1
ATOM 2985 O O . ALA B 1 42 ? -7.605 34.188 26.047 1 97.75 42 ALA B O 1
ATOM 2986 N N . SER B 1 43 ? -9.727 34.594 26.531 1 97.88 43 SER B N 1
ATOM 2987 C CA . SER B 1 43 ? -9.391 35.281 27.781 1 97.88 43 SER B CA 1
ATOM 2988 C C . SER B 1 43 ? -8.789 34.281 28.781 1 97.88 43 SER B C 1
ATOM 2990 O O . SER B 1 43 ? -7.836 34.625 29.484 1 97.88 43 SER B O 1
ATOM 2992 N N . GLU B 1 44 ? -9.344 33.156 28.812 1 97.38 44 GLU B N 1
ATOM 2993 C CA . GLU B 1 44 ? -8.82 32.125 29.703 1 97.38 44 GLU B CA 1
ATOM 2994 C C . GLU B 1 44 ? -7.387 31.766 29.344 1 97.38 44 GLU B C 1
ATOM 2996 O O . GLU B 1 44 ? -6.527 31.656 30.219 1 97.38 44 GLU B O 1
ATOM 3001 N N . LEU B 1 45 ? -7.172 31.625 28.094 1 97.5 45 LEU B N 1
ATOM 3002 C CA . LEU B 1 45 ? -5.828 31.281 27.625 1 97.5 45 LEU B CA 1
ATOM 3003 C C . LEU B 1 45 ? -4.855 32.438 27.875 1 97.5 45 LEU B C 1
ATOM 3005 O O . LEU B 1 45 ? -3.709 32.188 28.266 1 97.5 45 LEU B O 1
ATOM 3009 N N . ALA B 1 46 ? -5.281 33.594 27.656 1 98.12 46 ALA B N 1
ATOM 3010 C CA . ALA B 1 46 ? -4.449 34.781 27.891 1 98.12 46 ALA B CA 1
ATOM 3011 C C . ALA B 1 46 ? -4.023 34.875 29.359 1 98.12 46 ALA B C 1
ATOM 3013 O O . ALA B 1 46 ? -2.861 35.156 29.656 1 98.12 46 ALA B O 1
ATOM 3014 N N . ALA B 1 47 ? -4.949 34.594 30.203 1 97.88 47 ALA B N 1
ATOM 3015 C CA . ALA B 1 47 ? -4.664 34.625 31.641 1 97.88 47 ALA B CA 1
ATOM 3016 C C . ALA B 1 47 ? -3.691 33.531 32.031 1 97.88 47 ALA B C 1
ATOM 3018 O O . ALA B 1 47 ? -2.744 33.75 32.781 1 97.88 47 ALA B O 1
ATOM 3019 N N . GLU B 1 48 ? -3.971 32.406 31.547 1 97.69 48 GLU B N 1
ATOM 3020 C CA . GLU B 1 48 ? -3.15 31.234 31.859 1 97.69 48 GLU B CA 1
ATOM 3021 C C . GLU B 1 48 ? -1.706 31.438 31.406 1 97.69 48 GLU B C 1
ATOM 3023 O O . GLU B 1 48 ? -0.771 31.047 32.125 1 97.69 48 GLU B O 1
ATOM 3028 N N . PHE B 1 49 ? -1.525 32.125 30.25 1 98 49 PHE B N 1
ATOM 3029 C CA . PHE B 1 49 ? -0.198 32.188 29.656 1 98 49 PHE B CA 1
ATOM 3030 C C . PHE B 1 49 ? 0.391 33.594 29.781 1 98 49 PHE B C 1
ATOM 3032 O O . PHE B 1 49 ? 1.491 33.875 29.297 1 98 49 PHE B O 1
ATOM 3039 N N . GLY B 1 50 ? -0.292 34.5 30.359 1 97.56 50 GLY B N 1
ATOM 3040 C CA . GLY B 1 50 ? 0.201 35.844 30.625 1 97.56 50 GLY B CA 1
ATOM 3041 C C . GLY B 1 50 ? 0.282 36.688 29.359 1 97.56 50 GLY B C 1
ATOM 3042 O O . GLY B 1 50 ? 1.258 37.406 29.156 1 97.56 50 GLY B O 1
ATOM 3043 N N . ILE B 1 51 ? -0.691 36.625 28.516 1 98.25 51 ILE B N 1
ATOM 3044 C CA . ILE B 1 51 ? -0.737 37.406 27.297 1 98.25 51 ILE B CA 1
ATOM 3045 C C . ILE B 1 51 ? -1.485 38.719 27.547 1 98.25 51 ILE B C 1
ATOM 3047 O O . ILE B 1 51 ? -2.637 38.688 28 1 98.25 51 ILE B O 1
ATOM 3051 N N . PRO B 1 52 ? -0.918 39.781 27.281 1 97.62 52 PRO B N 1
ATOM 3052 C CA . PRO B 1 52 ? -1.444 41.062 27.75 1 97.62 52 PRO B CA 1
ATOM 3053 C C . PRO B 1 52 ? -2.697 41.5 27 1 97.62 52 PRO B C 1
ATOM 3055 O O . PRO B 1 52 ? -3.504 42.281 27.531 1 97.62 52 PRO B O 1
ATOM 3058 N N . THR B 1 53 ? -2.898 41.094 25.719 1 97.94 53 THR B N 1
ATOM 3059 C CA . THR B 1 53 ? -3.992 41.625 24.906 1 97.94 53 THR B CA 1
ATOM 3060 C C . THR B 1 53 ? -4.855 40.5 24.344 1 97.94 53 THR B C 1
ATOM 3062 O O . THR B 1 53 ? -4.352 39.594 23.688 1 97.94 53 THR B O 1
ATOM 3065 N N . VAL B 1 54 ? -6.125 40.562 24.672 1 98.5 54 VAL B N 1
ATOM 3066 C CA . VAL B 1 54 ? -7.125 39.719 24.016 1 98.5 54 VAL B CA 1
ATOM 3067 C C . VAL B 1 54 ? -7.871 40.531 22.969 1 98.5 54 VAL B C 1
ATOM 3069 O O . VAL B 1 54 ? -8.656 41.438 23.297 1 98.5 54 VAL B O 1
ATOM 3072 N N . ALA B 1 55 ? -7.602 40.281 21.734 1 98.31 55 ALA B N 1
ATOM 3073 C CA . ALA B 1 55 ? -8.188 41.031 20.641 1 98.31 55 ALA B CA 1
ATOM 3074 C C . ALA B 1 55 ? -9.617 40.562 20.344 1 98.31 55 ALA B C 1
ATOM 3076 O O . ALA B 1 55 ? -9.945 39.406 20.547 1 98.31 55 ALA B O 1
ATOM 3077 N N . GLY B 1 56 ? -10.375 41.438 19.781 1 97.56 56 GLY B N 1
ATOM 3078 C CA . GLY B 1 56 ? -11.75 41.125 19.453 1 97.56 56 GLY B CA 1
ATOM 3079 C C . GLY B 1 56 ? -11.922 40.688 18 1 97.56 56 GLY B C 1
ATOM 3080 O O . GLY B 1 56 ? -12.93 40.062 17.656 1 97.56 56 GLY B O 1
ATOM 3081 N N . THR B 1 57 ? -10.969 41.125 17.219 1 98 57 THR B N 1
ATOM 3082 C CA . THR B 1 57 ? -10.992 40.75 15.805 1 98 57 THR B CA 1
ATOM 3083 C C . THR B 1 57 ? -9.594 40.344 15.328 1 98 57 THR B C 1
ATOM 3085 O O . THR B 1 57 ? -8.609 40.594 16.031 1 98 57 THR B O 1
ATOM 3088 N N . ILE B 1 58 ? -9.617 39.719 14.156 1 98.56 58 ILE B N 1
ATOM 3089 C CA . ILE B 1 58 ? -8.352 39.375 13.516 1 98.56 58 ILE B CA 1
ATOM 3090 C C . ILE B 1 58 ? -7.535 40.625 13.242 1 98.56 58 ILE B C 1
ATOM 3092 O O . ILE B 1 58 ? -6.336 40.688 13.523 1 98.56 58 ILE B O 1
ATOM 3096 N N . GLU B 1 59 ? -8.164 41.688 12.797 1 98 59 GLU B N 1
ATOM 3097 C CA . GLU B 1 59 ? -7.512 42.938 12.453 1 98 59 GLU B CA 1
ATOM 3098 C C . GLU B 1 59 ? -6.926 43.625 13.688 1 98 59 GLU B C 1
ATOM 3100 O O . GLU B 1 59 ? -5.828 44.188 13.633 1 98 59 GLU B O 1
ATOM 3105 N N . GLU B 1 60 ? -7.66 43.5 14.773 1 98.06 60 GLU B N 1
ATOM 3106 C CA . GLU B 1 60 ? -7.148 44.062 16.016 1 98.06 60 GLU B CA 1
ATOM 3107 C C . GLU B 1 60 ? -5.898 43.312 16.484 1 98.06 60 GLU B C 1
ATOM 3109 O O . GLU B 1 60 ? -4.934 43.938 16.938 1 98.06 60 GLU B O 1
ATOM 3114 N N . ALA B 1 61 ? -5.938 42.062 16.375 1 98.56 61 ALA B N 1
ATOM 3115 C CA . ALA B 1 61 ? -4.805 41.25 16.812 1 98.56 61 ALA B CA 1
ATOM 3116 C C . ALA B 1 61 ? -3.566 41.531 15.969 1 98.56 61 ALA B C 1
ATOM 3118 O O . ALA B 1 61 ? -2.457 41.625 16.5 1 98.56 61 ALA B O 1
ATOM 3119 N N . THR B 1 62 ? -3.734 41.688 14.648 1 98.38 62 THR B N 1
ATOM 3120 C CA . THR B 1 62 ? -2.617 41.906 13.734 1 98.38 62 THR B CA 1
ATOM 3121 C C . THR B 1 62 ? -2.195 43.375 13.727 1 98.38 62 THR B C 1
ATOM 3123 O O . THR B 1 62 ? -1.138 43.719 13.195 1 98.38 62 THR B O 1
ATOM 3126 N N . GLY B 1 63 ? -2.951 44.219 14.367 1 97.56 63 GLY B N 1
ATOM 3127 C CA . GLY B 1 63 ? -2.682 45.625 14.375 1 97.56 63 GLY B CA 1
ATOM 3128 C C . GLY B 1 63 ? -1.961 46.094 15.625 1 97.56 63 GLY B C 1
ATOM 3129 O O . GLY B 1 63 ? -1.688 47.281 15.789 1 97.56 63 GLY B O 1
ATOM 3130 N N . VAL B 1 64 ? -1.715 45.156 16.469 1 97.31 64 VAL B N 1
ATOM 3131 C CA . VAL B 1 64 ? -0.988 45.5 17.688 1 97.31 64 VAL B CA 1
ATOM 3132 C C . VAL B 1 64 ? 0.351 46.156 17.328 1 97.31 64 VAL B C 1
ATOM 3134 O O . VAL B 1 64 ? 1.037 45.688 16.406 1 97.31 64 VAL B O 1
ATOM 3137 N N . ASP B 1 65 ? 0.79 47.125 18.062 1 95.94 65 ASP B N 1
ATOM 3138 C CA . ASP B 1 65 ? 1.986 47.906 17.75 1 95.94 65 ASP B CA 1
ATOM 3139 C C . ASP B 1 65 ? 3.25 47.094 17.953 1 95.94 65 ASP B C 1
ATOM 3141 O O . ASP B 1 65 ? 3.385 46.375 18.953 1 95.94 65 ASP B O 1
ATOM 3145 N N . GLY B 1 66 ? 4.07 47.156 16.891 1 96 66 GLY B N 1
ATOM 3146 C CA . GLY B 1 66 ? 5.398 46.562 17.031 1 96 66 GLY B CA 1
ATOM 3147 C C . GLY B 1 66 ? 5.434 45.062 16.734 1 96 66 GLY B C 1
ATOM 3148 O O . GLY B 1 66 ? 6.461 44.438 16.938 1 96 66 GLY B O 1
ATOM 3149 N N . LEU B 1 67 ? 4.383 44.562 16.188 1 97.56 67 LEU B N 1
ATOM 3150 C CA . LEU B 1 67 ? 4.336 43.125 15.875 1 97.56 67 LEU B CA 1
ATOM 3151 C C . LEU B 1 67 ? 5.301 42.781 14.742 1 97.56 67 LEU B C 1
ATOM 3153 O O . LEU B 1 67 ? 5.441 43.562 13.789 1 97.56 67 LEU B O 1
ATOM 3157 N N . ASN B 1 68 ? 5.883 41.625 14.859 1 97.19 68 ASN B N 1
ATOM 3158 C CA . ASN B 1 68 ? 6.789 41.125 13.82 1 97.19 68 ASN B CA 1
ATOM 3159 C C . ASN B 1 68 ? 6.188 39.938 13.062 1 97.19 68 ASN B C 1
ATOM 3161 O O . ASN B 1 68 ? 6.52 39.719 11.898 1 97.19 68 ASN B O 1
ATOM 3165 N N . ALA B 1 69 ? 5.344 39.188 13.742 1 98.44 69 ALA B N 1
ATOM 3166 C CA . ALA B 1 69 ? 4.844 37.969 13.156 1 98.44 69 ALA B CA 1
ATOM 3167 C C . ALA B 1 69 ? 3.486 37.594 13.734 1 98.44 69 ALA B C 1
ATOM 3169 O O . ALA B 1 69 ? 3.051 38.156 14.734 1 98.44 69 ALA B O 1
ATOM 3170 N N . VAL B 1 70 ? 2.855 36.656 13.062 1 98.81 70 VAL B N 1
ATOM 3171 C CA . VAL B 1 70 ? 1.582 36.125 13.531 1 98.81 70 VAL B CA 1
ATOM 3172 C C . VAL B 1 70 ? 1.541 34.625 13.305 1 98.81 70 VAL B C 1
ATOM 3174 O O . VAL B 1 70 ? 2.014 34.125 12.273 1 98.81 70 VAL B O 1
ATOM 3177 N N . ALA B 1 71 ? 1.097 33.906 14.289 1 98.81 71 ALA B N 1
ATOM 3178 C CA . ALA B 1 71 ? 0.774 32.469 14.164 1 98.81 71 ALA B CA 1
ATOM 3179 C C . ALA B 1 71 ? -0.729 32.281 14.008 1 98.81 71 ALA B C 1
ATOM 3181 O O . ALA B 1 71 ? -1.513 32.688 14.859 1 98.81 71 ALA B O 1
ATOM 3182 N N . VAL B 1 72 ? -1.083 31.609 12.953 1 98.75 72 VAL B N 1
ATOM 3183 C CA . VAL B 1 72 ? -2.498 31.5 12.609 1 98.75 72 VAL B CA 1
ATOM 3184 C C . VAL B 1 72 ? -2.951 30.047 12.75 1 98.75 72 VAL B C 1
ATOM 3186 O O . VAL B 1 72 ? -2.545 29.188 11.961 1 98.75 72 VAL B O 1
ATOM 3189 N N . ALA B 1 73 ? -3.826 29.781 13.688 1 98.12 73 ALA B N 1
ATOM 3190 C CA . ALA B 1 73 ? -4.445 28.469 13.93 1 98.12 73 ALA B CA 1
ATOM 3191 C C . ALA B 1 73 ? -5.961 28.609 14.07 1 98.12 73 ALA B C 1
ATOM 3193 O O . ALA B 1 73 ? -6.535 28.203 15.086 1 98.12 73 ALA B O 1
ATOM 3194 N N . LEU B 1 74 ? -6.586 29.109 13.047 1 97.88 74 LEU B N 1
ATOM 3195 C CA . LEU B 1 74 ? -8.023 29.328 12.984 1 97.88 74 LEU B CA 1
ATOM 3196 C C . LEU B 1 74 ? -8.703 28.281 12.109 1 97.88 74 LEU B C 1
ATOM 3198 O O . LEU B 1 74 ? -8.023 27.516 11.414 1 97.88 74 LEU B O 1
ATOM 3202 N N . PRO B 1 75 ? -10.062 28.25 12.195 1 97.06 75 PRO B N 1
ATOM 3203 C CA . PRO B 1 75 ? -10.734 27.406 11.195 1 97.06 75 PRO B CA 1
ATOM 3204 C C . PRO B 1 75 ? -10.312 27.75 9.766 1 97.06 75 PRO B C 1
ATOM 3206 O O . PRO B 1 75 ? -10.07 28.922 9.453 1 97.06 75 PRO B O 1
ATOM 3209 N N . ASN B 1 76 ? -10.32 26.766 8.898 1 97.94 76 ASN B N 1
ATOM 3210 C CA . ASN B 1 76 ? -9.727 26.875 7.57 1 97.94 76 ASN B CA 1
ATOM 3211 C C . ASN B 1 76 ? -10.328 28.047 6.789 1 97.94 76 ASN B C 1
ATOM 3213 O O . ASN B 1 76 ? -9.609 28.766 6.082 1 97.94 76 ASN B O 1
ATOM 3217 N N . PHE B 1 77 ? -11.562 28.266 6.957 1 97.56 77 PHE B N 1
ATOM 3218 C CA . PHE B 1 77 ? -12.273 29.25 6.156 1 97.56 77 PHE B CA 1
ATOM 3219 C C . PHE B 1 77 ? -11.859 30.672 6.551 1 97.56 77 PHE B C 1
ATOM 3221 O O . PHE B 1 77 ? -12.164 31.625 5.844 1 97.56 77 PHE B O 1
ATOM 3228 N N . LEU B 1 78 ? -11.094 30.812 7.605 1 98.12 78 LEU B N 1
ATOM 3229 C CA . LEU B 1 78 ? -10.664 32.125 8.07 1 98.12 78 LEU B CA 1
ATOM 3230 C C . LEU B 1 78 ? -9.211 32.375 7.703 1 98.12 78 LEU B C 1
ATOM 3232 O O . LEU B 1 78 ? -8.688 33.469 7.941 1 98.12 78 LEU B O 1
ATOM 3236 N N . HIS B 1 79 ? -8.531 31.422 7.094 1 98.62 79 HIS B N 1
ATOM 3237 C CA . HIS B 1 79 ? -7.109 31.547 6.805 1 98.62 79 HIS B CA 1
ATOM 3238 C C . HIS B 1 79 ? -6.832 32.688 5.84 1 98.62 79 HIS B C 1
ATOM 3240 O O . HIS B 1 79 ? -5.891 33.469 6.035 1 98.62 79 HIS B O 1
ATOM 3246 N N . ARG B 1 80 ? -7.652 32.812 4.883 1 98.56 80 ARG B N 1
ATOM 3247 C CA . ARG B 1 80 ? -7.457 33.875 3.904 1 98.56 80 ARG B CA 1
ATOM 3248 C C . ARG B 1 80 ? -7.57 35.25 4.559 1 98.56 80 ARG B C 1
ATOM 3250 O O . ARG B 1 80 ? -6.727 36.094 4.332 1 98.56 80 ARG B O 1
ATOM 3257 N N . GLN B 1 81 ? -8.562 35.406 5.348 1 98.5 81 GLN B N 1
ATOM 3258 C CA . GLN B 1 81 ? -8.758 36.656 6.059 1 98.5 81 GLN B CA 1
ATOM 3259 C C . GLN B 1 81 ? -7.562 37 6.953 1 98.5 81 GLN B C 1
ATOM 3261 O O . GLN B 1 81 ? -7.086 38.125 6.977 1 98.5 81 GLN B O 1
ATOM 3266 N N . ALA B 1 82 ? -7.141 36.031 7.656 1 98.75 82 ALA B N 1
ATOM 3267 C CA . ALA B 1 82 ? -5.996 36.188 8.547 1 98.75 82 ALA B CA 1
ATOM 3268 C C . ALA B 1 82 ? -4.742 36.562 7.762 1 98.75 82 ALA B C 1
ATOM 3270 O O . ALA B 1 82 ? -3.992 37.469 8.164 1 98.75 82 ALA B O 1
ATOM 3271 N N . ALA B 1 83 ? -4.527 35.906 6.676 1 98.69 83 ALA B N 1
ATOM 3272 C CA . ALA B 1 83 ? -3.359 36.188 5.844 1 98.69 83 ALA B CA 1
ATOM 3273 C C . ALA B 1 83 ? -3.402 37.594 5.289 1 98.69 83 ALA B C 1
ATOM 3275 O O . ALA B 1 83 ? -2.395 38.312 5.305 1 98.69 83 ALA B O 1
ATOM 3276 N N . GLU B 1 84 ? -4.52 37.969 4.824 1 98.5 84 GLU B N 1
ATOM 3277 C CA . GLU B 1 84 ? -4.676 39.312 4.277 1 98.5 84 GLU B CA 1
ATOM 3278 C C . GLU B 1 84 ? -4.355 40.375 5.324 1 98.5 84 GLU B C 1
ATOM 3280 O O . GLU B 1 84 ? -3.635 41.344 5.047 1 98.5 84 GLU B O 1
ATOM 3285 N N . ALA B 1 85 ? -4.898 40.188 6.5 1 98.69 85 ALA B N 1
ATOM 3286 C CA . ALA B 1 85 ? -4.648 41.125 7.59 1 98.69 85 ALA B CA 1
ATOM 3287 C C . ALA B 1 85 ? -3.162 41.188 7.934 1 98.69 85 ALA B C 1
ATOM 3289 O O . ALA B 1 85 ? -2.609 42.25 8.141 1 98.69 85 ALA B O 1
ATOM 3290 N N . ALA B 1 86 ? -2.531 40.062 8 1 98.69 86 ALA B N 1
ATOM 3291 C CA . ALA B 1 86 ? -1.11 39.969 8.336 1 98.69 86 ALA B CA 1
ATOM 3292 C C . ALA B 1 86 ? -0.254 40.625 7.254 1 98.69 86 ALA B C 1
ATOM 3294 O O . ALA B 1 86 ? 0.713 41.312 7.559 1 98.69 86 ALA B O 1
ATOM 3295 N N . ILE B 1 87 ? -0.564 40.438 6.016 1 98.38 87 ILE B N 1
ATOM 3296 C CA . ILE B 1 87 ? 0.185 40.969 4.887 1 98.38 87 ILE B CA 1
ATOM 3297 C C . ILE B 1 87 ? 0.084 42.5 4.883 1 98.38 87 ILE B C 1
ATOM 3299 O O . ILE B 1 87 ? 1.084 43.188 4.684 1 98.38 87 ILE B O 1
ATOM 3303 N N . LYS B 1 88 ? -1.106 42.938 5.117 1 97.94 88 LYS B N 1
ATOM 3304 C CA . LYS B 1 88 ? -1.307 44.375 5.199 1 97.94 88 LYS B CA 1
ATOM 3305 C C . LYS B 1 88 ? -0.436 45 6.289 1 97.94 88 LYS B C 1
ATOM 3307 O O . LYS B 1 88 ? 0.1 46.094 6.121 1 97.94 88 LYS B O 1
ATOM 3312 N N . ALA B 1 89 ? -0.248 44.281 7.344 1 98.19 89 ALA B N 1
ATOM 3313 C CA . ALA B 1 89 ? 0.535 44.75 8.484 1 98.19 89 ALA B CA 1
ATOM 3314 C C . ALA B 1 89 ? 2.01 44.375 8.32 1 98.19 89 ALA B C 1
ATOM 3316 O O . ALA B 1 89 ? 2.828 44.688 9.195 1 98.19 89 ALA B O 1
ATOM 3317 N N . ARG B 1 90 ? 2.346 43.688 7.227 1 97.75 90 ARG B N 1
ATOM 3318 C CA . ARG B 1 90 ? 3.703 43.25 6.895 1 97.75 90 ARG B CA 1
ATOM 3319 C C . ARG B 1 90 ? 4.273 42.344 7.973 1 97.75 90 ARG B C 1
ATOM 3321 O O . ARG B 1 90 ? 5.426 42.5 8.383 1 97.75 90 ARG B O 1
ATOM 3328 N N . LEU B 1 91 ? 3.51 41.469 8.469 1 98.44 91 LEU B N 1
ATOM 3329 C CA . LEU B 1 91 ? 3.908 40.469 9.477 1 98.44 91 LEU B CA 1
ATOM 3330 C C . LEU B 1 91 ? 4.332 39.188 8.82 1 98.44 91 LEU B C 1
ATOM 3332 O O . LEU B 1 91 ? 3.711 38.719 7.852 1 98.44 91 LEU B O 1
ATOM 3336 N N . HIS B 1 92 ? 5.422 38.531 9.328 1 98.06 92 HIS B N 1
ATOM 3337 C CA . HIS B 1 92 ? 5.695 37.156 8.969 1 98.06 92 HIS B CA 1
ATOM 3338 C C . HIS B 1 92 ? 4.57 36.219 9.438 1 98.06 92 HIS B C 1
ATOM 3340 O O . HIS B 1 92 ? 3.947 36.469 10.469 1 98.06 92 HIS B O 1
ATOM 3346 N N . ILE B 1 93 ? 4.34 35.188 8.672 1 98.69 93 ILE B N 1
ATOM 3347 C CA . ILE B 1 93 ? 3.168 34.344 8.961 1 98.69 93 ILE B CA 1
ATOM 3348 C C . ILE B 1 93 ? 3.594 32.906 9.188 1 98.69 93 ILE B C 1
ATOM 3350 O O . ILE B 1 93 ? 4.309 32.312 8.367 1 98.69 93 ILE B O 1
ATOM 3354 N N . LEU B 1 94 ? 3.178 32.312 10.289 1 98.5 94 LEU B N 1
ATOM 3355 C CA . LEU B 1 94 ? 3.096 30.875 10.477 1 98.5 94 LEU B CA 1
ATOM 3356 C C . LEU B 1 94 ? 1.652 30.391 10.375 1 98.5 94 LEU B C 1
ATOM 3358 O O . LEU B 1 94 ? 0.849 30.641 11.281 1 98.5 94 LEU B O 1
ATOM 3362 N N . MET B 1 95 ? 1.357 29.719 9.32 1 98.38 95 MET B N 1
ATOM 3363 C CA . MET B 1 95 ? -0.005 29.281 9.016 1 98.38 95 MET B CA 1
ATOM 3364 C C . MET B 1 95 ? -0.192 27.797 9.32 1 98.38 95 MET B C 1
ATOM 3366 O O . MET B 1 95 ? 0.654 26.984 8.961 1 98.38 95 MET B O 1
ATOM 3370 N N . GLU B 1 96 ? -1.247 27.453 9.977 1 97.94 96 GLU B N 1
ATOM 3371 C CA . GLU B 1 96 ? -1.6 26.047 10.102 1 97.94 96 GLU B CA 1
ATOM 3372 C C . GLU B 1 96 ? -2.037 25.469 8.758 1 97.94 96 GLU B C 1
ATOM 3374 O O . GLU B 1 96 ? -2.504 26.203 7.883 1 97.94 96 GLU B O 1
ATOM 3379 N N . LYS B 1 97 ? -1.839 24.219 8.656 1 97.5 97 LYS B N 1
ATOM 3380 C CA . LYS B 1 97 ? -2.34 23.516 7.48 1 97.5 97 LYS B CA 1
ATOM 3381 C C . LYS B 1 97 ? -3.834 23.234 7.609 1 97.5 97 LYS B C 1
ATOM 3383 O O . LYS B 1 97 ? -4.355 23.109 8.719 1 97.5 97 LYS B O 1
ATOM 3388 N N . PRO B 1 98 ? -4.551 23.094 6.539 1 97.38 98 PRO B N 1
ATOM 3389 C CA . PRO B 1 98 ? -4.129 23.438 5.18 1 97.38 98 PRO B CA 1
ATOM 3390 C C . PRO B 1 98 ? -4.035 24.938 4.949 1 97.38 98 PRO B C 1
ATOM 3392 O O . PRO B 1 98 ? -4.477 25.719 5.793 1 97.38 98 PRO B O 1
ATOM 3395 N N . LEU B 1 99 ? -3.471 25.344 3.814 1 97.69 99 LEU B N 1
ATOM 3396 C CA . LEU B 1 99 ? -3.273 26.75 3.533 1 97.69 99 LEU B CA 1
ATOM 3397 C C . LEU B 1 99 ? -4.605 27.5 3.506 1 97.69 99 LEU B C 1
ATOM 3399 O O . LEU B 1 99 ? -4.742 28.562 4.109 1 97.69 99 LEU B O 1
ATOM 3403 N N . ALA B 1 100 ? -5.547 26.953 2.779 1 97.62 100 ALA B N 1
ATOM 3404 C CA . ALA B 1 100 ? -6.863 27.562 2.6 1 97.62 100 ALA B CA 1
ATOM 3405 C C . ALA B 1 100 ? -7.891 26.516 2.164 1 97.62 100 ALA B C 1
ATOM 3407 O O . ALA B 1 100 ? -7.559 25.344 1.999 1 97.62 100 ALA B O 1
ATOM 3408 N N . THR B 1 101 ? -9.164 26.984 1.998 1 97.38 101 THR B N 1
ATOM 3409 C CA . THR B 1 101 ? -10.211 26.062 1.577 1 97.38 101 THR B CA 1
ATOM 3410 C C . THR B 1 101 ? -10.242 25.938 0.057 1 97.38 101 THR B C 1
ATOM 3412 O O . THR B 1 101 ? -10.922 25.062 -0.485 1 97.38 101 THR B O 1
ATOM 3415 N N . SER B 1 102 ? -9.445 26.812 -0.627 1 97.12 102 SER B N 1
ATOM 3416 C CA . SER B 1 102 ? -9.367 26.75 -2.082 1 97.12 102 SER B CA 1
ATOM 3417 C C . SER B 1 102 ? -7.938 26.984 -2.572 1 97.12 102 SER B C 1
ATOM 3419 O O . SER B 1 102 ? -7.148 27.656 -1.907 1 97.12 102 SER B O 1
ATOM 3421 N N . LEU B 1 103 ? -7.73 26.422 -3.756 1 97.94 103 LEU B N 1
ATOM 3422 C CA . LEU B 1 103 ? -6.41 26.594 -4.348 1 97.94 103 LEU B CA 1
ATOM 3423 C C . LEU B 1 103 ? -6.152 28.062 -4.707 1 97.94 103 LEU B C 1
ATOM 3425 O O . LEU B 1 103 ? -5.031 28.547 -4.551 1 97.94 103 LEU B O 1
ATOM 3429 N N . ASP B 1 104 ? -7.137 28.75 -5.191 1 98.19 104 ASP B N 1
ATOM 3430 C CA . ASP B 1 104 ? -6.996 30.156 -5.547 1 98.19 104 ASP B CA 1
ATOM 3431 C C . ASP B 1 104 ? -6.574 30.984 -4.34 1 98.19 104 ASP B C 1
ATOM 3433 O O . ASP B 1 104 ? -5.656 31.797 -4.434 1 98.19 104 ASP B O 1
ATOM 3437 N N . ASP B 1 105 ? -7.199 30.75 -3.238 1 98.44 105 ASP B N 1
ATOM 3438 C CA . ASP B 1 105 ? -6.844 31.484 -2.02 1 98.44 105 ASP B CA 1
ATOM 3439 C C . ASP B 1 105 ? -5.434 31.125 -1.562 1 98.44 105 ASP B C 1
ATOM 3441 O O . ASP B 1 105 ? -4.664 32 -1.169 1 98.44 105 ASP B O 1
ATOM 3445 N N . ALA B 1 106 ? -5.125 29.844 -1.626 1 98.56 106 ALA B N 1
ATOM 3446 C CA . ALA B 1 106 ? -3.791 29.406 -1.232 1 98.56 106 ALA B CA 1
ATOM 3447 C C . ALA B 1 106 ? -2.717 30.094 -2.07 1 98.56 106 ALA B C 1
ATOM 3449 O O . ALA B 1 106 ? -1.74 30.625 -1.529 1 98.56 106 ALA B O 1
ATOM 3450 N N . ARG B 1 107 ? -2.934 30.125 -3.342 1 98.5 107 ARG B N 1
ATOM 3451 C CA . ARG B 1 107 ? -1.996 30.766 -4.258 1 98.5 107 ARG B CA 1
ATOM 3452 C C . ARG B 1 107 ? -1.866 32.25 -3.951 1 98.5 107 ARG B C 1
ATOM 3454 O O . ARG B 1 107 ? -0.756 32.781 -3.902 1 98.5 107 ARG B O 1
ATOM 3461 N N . ALA B 1 108 ? -2.955 32.875 -3.771 1 98.44 108 ALA B N 1
ATOM 3462 C CA . ALA B 1 108 ? -2.959 34.312 -3.488 1 98.44 108 ALA B CA 1
ATOM 3463 C C . ALA B 1 108 ? -2.188 34.625 -2.209 1 98.44 108 ALA B C 1
ATOM 3465 O O . ALA B 1 108 ? -1.38 35.531 -2.174 1 98.44 108 ALA B O 1
ATOM 3466 N N . MET B 1 109 ? -2.416 33.844 -1.178 1 98.5 109 MET B N 1
ATOM 3467 C CA . MET B 1 109 ? -1.768 34.062 0.113 1 98.5 109 MET B CA 1
ATOM 3468 C C . MET B 1 109 ? -0.251 33.969 -0.018 1 98.5 109 MET B C 1
ATOM 3470 O O . MET B 1 109 ? 0.467 34.875 0.44 1 98.5 109 MET B O 1
ATOM 3474 N N . VAL B 1 110 ? 0.228 32.969 -0.663 1 98.25 110 VAL B N 1
ATOM 3475 C CA . VAL B 1 110 ? 1.662 32.719 -0.802 1 98.25 110 VAL B CA 1
ATOM 3476 C C . VAL B 1 110 ? 2.275 33.812 -1.696 1 98.25 110 VAL B C 1
ATOM 3478 O O . VAL B 1 110 ? 3.307 34.375 -1.357 1 98.25 110 VAL B O 1
ATOM 3481 N N . ASN B 1 111 ? 1.624 34.125 -2.789 1 98 111 ASN B N 1
ATOM 3482 C CA . ASN B 1 111 ? 2.139 35.094 -3.746 1 98 111 ASN B CA 1
ATOM 3483 C C . ASN B 1 111 ? 2.162 36.5 -3.154 1 98 111 ASN B C 1
ATOM 3485 O O . ASN B 1 111 ? 3.129 37.25 -3.342 1 98 111 ASN B O 1
ATOM 3489 N N . GLU B 1 112 ? 1.131 36.844 -2.473 1 98.31 112 GLU B N 1
ATOM 3490 C CA . GLU B 1 112 ? 1.045 38.188 -1.878 1 98.31 112 GLU B CA 1
ATOM 3491 C C . GLU B 1 112 ? 2.08 38.375 -0.77 1 98.31 112 GLU B C 1
ATOM 3493 O O . GLU B 1 112 ? 2.666 39.438 -0.625 1 98.31 112 GLU B O 1
ATOM 3498 N N . ALA B 1 113 ? 2.273 37.312 0.027 1 98.19 113 ALA B N 1
ATOM 3499 C CA . ALA B 1 113 ? 3.311 37.375 1.055 1 98.19 113 ALA B CA 1
ATOM 3500 C C . ALA B 1 113 ? 4.688 37.562 0.432 1 98.19 113 ALA B C 1
ATOM 3502 O O . ALA B 1 113 ? 5.477 38.375 0.901 1 98.19 113 ALA B O 1
ATOM 3503 N N . SER B 1 114 ? 4.926 36.812 -0.587 1 96.94 114 SER B N 1
ATOM 3504 C CA . SER B 1 114 ? 6.195 36.938 -1.298 1 96.94 114 SER B CA 1
ATOM 3505 C C . SER B 1 114 ? 6.387 38.344 -1.854 1 96.94 114 SER B C 1
ATOM 3507 O O . SER B 1 114 ? 7.457 38.938 -1.697 1 96.94 114 SER B O 1
ATOM 3509 N N . ALA B 1 115 ? 5.402 38.875 -2.447 1 97.12 115 ALA B N 1
ATOM 3510 C CA . ALA B 1 115 ? 5.453 40.219 -3.035 1 97.12 115 ALA B CA 1
ATOM 3511 C C . ALA B 1 115 ? 5.695 41.281 -1.965 1 97.12 115 ALA B C 1
ATOM 3513 O O . ALA B 1 115 ? 6.363 42.281 -2.219 1 97.12 115 ALA B O 1
ATOM 3514 N N . ALA B 1 116 ? 5.195 41.031 -0.771 1 97.31 116 ALA B N 1
ATOM 3515 C CA . ALA B 1 116 ? 5.332 41.969 0.336 1 97.31 116 ALA B CA 1
ATOM 3516 C C . ALA B 1 116 ? 6.68 41.812 1.035 1 97.31 116 ALA B C 1
ATOM 3518 O O . ALA B 1 116 ? 7.02 42.562 1.938 1 97.31 116 ALA B O 1
ATOM 3519 N N . GLY B 1 117 ? 7.414 40.75 0.68 1 95.19 117 GLY B N 1
ATOM 3520 C CA . GLY B 1 117 ? 8.719 40.5 1.268 1 95.19 117 GLY B CA 1
ATOM 3521 C C . GLY B 1 117 ? 8.641 39.969 2.682 1 95.19 117 GLY B C 1
ATOM 3522 O O . GLY B 1 117 ? 9.539 40.188 3.492 1 95.19 117 GLY B O 1
ATOM 3523 N N . ILE B 1 118 ? 7.605 39.344 3.043 1 95.75 118 ILE B N 1
ATOM 3524 C CA . ILE B 1 118 ? 7.484 38.781 4.383 1 95.75 118 ILE B CA 1
ATOM 3525 C C . ILE B 1 118 ? 7.617 37.25 4.32 1 95.75 118 ILE B C 1
ATOM 3527 O O . ILE B 1 118 ? 7.383 36.656 3.271 1 95.75 118 ILE B O 1
ATOM 3531 N N . GLY B 1 119 ? 8.008 36.625 5.441 1 96.75 119 GLY B N 1
ATOM 3532 C CA . GLY B 1 119 ? 8.102 35.188 5.551 1 96.75 119 GLY B CA 1
ATOM 3533 C C . GLY B 1 119 ? 6.754 34.5 5.691 1 96.75 119 GLY B C 1
ATOM 3534 O O . GLY B 1 119 ? 5.859 35.031 6.363 1 96.75 119 GLY B O 1
ATOM 3535 N N . PHE B 1 120 ? 6.637 33.406 5.023 1 98.06 120 PHE B N 1
ATOM 3536 C CA . PHE B 1 120 ? 5.418 32.594 5.066 1 98.06 120 PHE B CA 1
ATOM 3537 C C . PHE B 1 120 ? 5.746 31.125 5.27 1 98.06 120 PHE B C 1
ATOM 3539 O O . PHE B 1 120 ? 6.301 30.484 4.375 1 98.06 120 PHE B O 1
ATOM 3546 N N . ALA B 1 121 ? 5.391 30.641 6.449 1 97.19 121 ALA B N 1
ATOM 3547 C CA . ALA B 1 121 ? 5.609 29.219 6.766 1 97.19 121 ALA B CA 1
ATOM 3548 C C . ALA B 1 121 ? 4.293 28.516 7.07 1 97.19 121 ALA B C 1
ATOM 3550 O O . ALA B 1 121 ? 3.324 29.156 7.492 1 97.19 121 ALA B O 1
ATOM 3551 N N . VAL B 1 122 ? 4.254 27.266 6.746 1 97.12 122 VAL B N 1
ATOM 3552 C CA . VAL B 1 122 ? 3.125 26.422 7.117 1 97.12 122 VAL B CA 1
ATOM 3553 C C . VAL B 1 122 ? 3.566 25.391 8.156 1 97.12 122 VAL B C 1
ATOM 3555 O O . VAL B 1 122 ? 4.652 24.812 8.047 1 97.12 122 VAL B O 1
ATOM 3558 N N . ASN B 1 123 ? 2.756 25.188 9.133 1 96 123 ASN B N 1
ATOM 3559 C CA . ASN B 1 123 ? 3.078 24.281 10.219 1 96 123 ASN B CA 1
ATOM 3560 C C . ASN B 1 123 ? 2.934 22.812 9.789 1 96 123 ASN B C 1
ATOM 3562 O O . ASN B 1 123 ? 1.843 22.25 9.867 1 96 123 ASN B O 1
ATOM 3566 N N . LEU B 1 124 ? 4.016 22.234 9.43 1 96.12 124 LEU B N 1
ATOM 3567 C CA . LEU B 1 124 ? 4.133 20.828 9.039 1 96.12 124 LEU B CA 1
ATOM 3568 C C . LEU B 1 124 ? 5.145 20.109 9.922 1 96.12 124 LEU B C 1
ATOM 3570 O O . LEU B 1 124 ? 6.281 19.875 9.508 1 96.12 124 LEU B O 1
ATOM 3574 N N . PRO B 1 125 ? 4.707 19.672 11.039 1 95.56 125 PRO B N 1
ATOM 3575 C CA . PRO B 1 125 ? 5.633 19.281 12.102 1 95.56 125 PRO B CA 1
ATOM 3576 C C . PRO B 1 125 ? 6.203 17.891 11.906 1 95.56 125 PRO B C 1
ATOM 3578 O O . PRO B 1 125 ? 7.152 17.5 12.594 1 95.56 125 PRO B O 1
ATOM 3581 N N . GLN B 1 126 ? 5.699 17.156 10.93 1 96 126 GLN B N 1
ATOM 3582 C CA . GLN B 1 126 ? 6.121 15.766 10.789 1 96 126 GLN B CA 1
ATOM 3583 C C . GLN B 1 126 ? 7.609 15.672 10.469 1 96 126 GLN B C 1
ATOM 3585 O O . GLN B 1 126 ? 8.281 14.727 10.875 1 96 126 GLN B O 1
ATOM 3590 N N . ARG B 1 127 ? 8.148 16.656 9.789 1 95.62 127 ARG B N 1
ATOM 3591 C CA . ARG B 1 127 ? 9.555 16.672 9.391 1 95.62 127 ARG B CA 1
ATOM 3592 C C . ARG B 1 127 ? 10.461 16.766 10.617 1 95.62 127 ARG B C 1
ATOM 3594 O O . ARG B 1 127 ? 11.648 16.438 10.531 1 95.62 127 ARG B O 1
ATOM 3601 N N . HIS B 1 128 ? 9.891 17.234 11.711 1 94.88 128 HIS B N 1
ATOM 3602 C CA . HIS B 1 128 ? 10.711 17.484 12.891 1 94.88 128 HIS B CA 1
ATOM 3603 C C . HIS B 1 128 ? 10.695 16.281 13.836 1 94.88 128 HIS B C 1
ATOM 3605 O O . HIS B 1 128 ? 11.375 16.281 14.859 1 94.88 128 HIS B O 1
ATOM 3611 N N . ARG B 1 129 ? 9.945 15.25 13.508 1 94.94 129 ARG B N 1
ATOM 3612 C CA . ARG B 1 129 ? 9.969 14.031 14.312 1 94.94 129 ARG B CA 1
ATOM 3613 C C . ARG B 1 129 ? 11.328 13.352 14.219 1 94.94 129 ARG B C 1
ATOM 3615 O O . ARG B 1 129 ? 11.883 13.203 13.133 1 94.94 129 ARG B O 1
ATOM 3622 N N . PRO B 1 130 ? 11.836 12.875 15.312 1 92.69 130 PRO B N 1
ATOM 3623 C CA . PRO B 1 130 ? 13.172 12.281 15.305 1 92.69 130 PRO B CA 1
ATOM 3624 C C . PRO B 1 130 ? 13.305 11.133 14.305 1 92.69 130 PRO B C 1
ATOM 3626 O O . PRO B 1 130 ? 14.312 11.039 13.602 1 92.69 130 PRO B O 1
ATOM 3629 N N . ALA B 1 131 ? 12.336 10.281 14.195 1 93.25 131 ALA B N 1
ATOM 3630 C CA . ALA B 1 131 ? 12.391 9.156 13.266 1 93.25 131 ALA B CA 1
ATOM 3631 C C . ALA B 1 131 ? 12.438 9.641 11.82 1 93.25 131 ALA B C 1
ATOM 3633 O O . ALA B 1 131 ? 13.148 9.07 10.992 1 93.25 131 ALA B O 1
ATOM 3634 N N . MET B 1 132 ? 11.656 10.68 11.508 1 96.12 132 MET B N 1
ATOM 3635 C CA . MET B 1 132 ? 11.641 11.227 10.148 1 96.12 132 MET B CA 1
ATOM 3636 C C . MET B 1 132 ? 12.969 11.883 9.812 1 96.12 132 MET B C 1
ATOM 3638 O O . MET B 1 132 ? 13.469 11.75 8.695 1 96.12 132 MET B O 1
ATOM 3642 N N . ARG B 1 133 ? 13.539 12.57 10.758 1 94.88 133 ARG B N 1
ATOM 3643 C CA . ARG B 1 133 ? 14.852 13.172 10.555 1 94.88 133 ARG B CA 1
ATOM 3644 C C . ARG B 1 133 ? 15.906 12.094 10.312 1 94.88 133 ARG B C 1
ATOM 3646 O O . ARG B 1 133 ? 16.781 12.258 9.453 1 94.88 133 ARG B O 1
ATOM 3653 N N . PHE B 1 134 ? 15.797 11.055 11.07 1 94.25 134 PHE B N 1
ATOM 3654 C CA . PHE B 1 134 ? 16.734 9.953 10.875 1 94.25 134 PHE B CA 1
ATOM 3655 C C . PHE B 1 134 ? 16.625 9.391 9.461 1 94.25 134 PHE B C 1
ATOM 3657 O O . PHE B 1 134 ? 17.641 9.156 8.805 1 94.25 134 PHE B O 1
ATOM 3664 N N . ILE B 1 135 ? 15.438 9.172 9.023 1 97.19 135 ILE B N 1
ATOM 3665 C CA . ILE B 1 135 ? 15.211 8.656 7.68 1 97.19 135 ILE B CA 1
ATOM 3666 C C . ILE B 1 135 ? 15.805 9.609 6.648 1 97.19 135 ILE B C 1
ATOM 3668 O O . ILE B 1 135 ? 16.531 9.188 5.742 1 97.19 135 ILE B O 1
ATOM 3672 N N . ARG B 1 136 ? 15.523 10.883 6.824 1 97.62 136 ARG B N 1
ATOM 3673 C CA . ARG B 1 136 ? 16.047 11.883 5.91 1 97.62 136 ARG B CA 1
ATOM 3674 C C . ARG B 1 136 ? 17.578 11.875 5.898 1 97.62 136 ARG B C 1
ATOM 3676 O O . ARG B 1 136 ? 18.203 11.898 4.832 1 97.62 136 ARG B O 1
ATOM 3683 N N . ASP B 1 137 ? 18.188 11.789 7.043 1 96.56 137 ASP B N 1
ATOM 3684 C CA . ASP B 1 137 ? 19.641 11.75 7.16 1 96.56 137 ASP B CA 1
ATOM 3685 C C . ASP B 1 137 ? 20.219 10.523 6.469 1 96.56 137 ASP B C 1
ATOM 3687 O O . ASP B 1 137 ? 21.25 10.609 5.801 1 96.56 137 ASP B O 1
ATOM 3691 N N . ALA B 1 138 ? 19.578 9.406 6.645 1 96.19 138 ALA B N 1
ATOM 3692 C CA . ALA B 1 138 ? 20.016 8.172 6.004 1 96.19 138 ALA B CA 1
ATOM 3693 C C . ALA B 1 138 ? 19.969 8.297 4.48 1 96.19 138 ALA B C 1
ATOM 3695 O O . ALA B 1 138 ? 20.875 7.828 3.787 1 96.19 138 ALA B O 1
ATOM 3696 N N . ILE B 1 139 ? 18.969 8.898 3.943 1 97.81 139 ILE B N 1
ATOM 3697 C CA . ILE B 1 139 ? 18.828 9.125 2.51 1 97.81 139 ILE B CA 1
ATOM 3698 C C . ILE B 1 139 ? 19.953 10.039 2.018 1 97.81 139 ILE B C 1
ATOM 3700 O O . ILE B 1 139 ? 20.625 9.727 1.032 1 97.81 139 ILE B O 1
ATOM 3704 N N . GLU B 1 140 ? 20.172 11.117 2.713 1 97.44 140 GLU B N 1
ATOM 3705 C CA . GLU B 1 140 ? 21.172 12.102 2.32 1 97.44 140 GLU B CA 1
ATOM 3706 C C . GLU B 1 140 ? 22.578 11.508 2.398 1 97.44 140 GLU B C 1
ATOM 3708 O O . GLU B 1 140 ? 23.453 11.883 1.616 1 97.44 140 GLU B O 1
ATOM 3713 N N . ALA B 1 141 ? 22.75 10.586 3.285 1 97.12 141 ALA B N 1
ATOM 3714 C CA . ALA B 1 141 ? 24.047 9.938 3.467 1 97.12 141 ALA B CA 1
ATOM 3715 C C . ALA B 1 141 ? 24.266 8.852 2.42 1 97.12 141 ALA B C 1
ATOM 3717 O O . ALA B 1 141 ? 25.328 8.219 2.381 1 97.12 141 ALA B O 1
ATOM 3718 N N . GLY B 1 142 ? 23.266 8.555 1.637 1 96.44 142 GLY B N 1
ATOM 3719 C CA . GLY B 1 142 ? 23.391 7.574 0.569 1 96.44 142 GLY B CA 1
ATOM 3720 C C . GLY B 1 142 ? 23.156 6.148 1.035 1 96.44 142 GLY B C 1
ATOM 3721 O O . GLY B 1 142 ? 23.359 5.199 0.273 1 96.44 142 GLY B O 1
ATOM 3722 N N . ARG B 1 143 ? 22.703 5.969 2.236 1 95.12 143 ARG B N 1
ATOM 3723 C CA . ARG B 1 143 ? 22.516 4.641 2.811 1 95.12 143 ARG B CA 1
ATOM 3724 C C . ARG B 1 143 ? 21.375 3.895 2.123 1 95.12 143 ARG B C 1
ATOM 3726 O O . ARG B 1 143 ? 21.328 2.662 2.156 1 95.12 143 ARG B O 1
ATOM 3733 N N . ILE B 1 144 ? 20.5 4.586 1.491 1 95.75 144 ILE B N 1
ATOM 3734 C CA . ILE B 1 144 ? 19.312 3.992 0.884 1 95.75 144 ILE B CA 1
ATOM 3735 C C . ILE B 1 144 ? 19.5 3.881 -0.626 1 95.75 144 ILE B C 1
ATOM 3737 O O . ILE B 1 144 ? 18.734 3.207 -1.31 1 95.75 144 ILE B O 1
ATOM 3741 N N . GLY B 1 145 ? 20.562 4.469 -1.224 1 96.69 145 GLY B N 1
ATOM 3742 C CA . GLY B 1 145 ? 20.719 4.547 -2.668 1 96.69 145 GLY B CA 1
ATOM 3743 C C . GLY B 1 145 ? 19.672 5.406 -3.336 1 96.69 145 GLY B C 1
ATOM 3744 O O . GLY B 1 145 ? 19.281 6.453 -2.809 1 96.69 145 GLY B O 1
ATOM 3745 N N . ASN B 1 146 ? 19.312 4.977 -4.543 1 96.56 146 ASN B N 1
ATOM 3746 C CA . ASN B 1 146 ? 18.219 5.66 -5.227 1 96.56 146 ASN B CA 1
ATOM 3747 C C . ASN B 1 146 ? 16.875 5.305 -4.617 1 96.56 146 ASN B C 1
ATOM 3749 O O . ASN B 1 146 ? 16.484 4.133 -4.598 1 96.56 146 ASN B O 1
ATOM 3753 N N . VAL B 1 147 ? 16.141 6.301 -4.125 1 97.94 147 VAL B N 1
ATOM 3754 C CA . VAL B 1 147 ? 14.82 6.07 -3.555 1 97.94 147 VAL B CA 1
ATOM 3755 C C . VAL B 1 147 ? 13.859 5.602 -4.648 1 97.94 147 VAL B C 1
ATOM 3757 O O . VAL B 1 147 ? 13.727 6.258 -5.684 1 97.94 147 VAL B O 1
ATOM 3760 N N . GLN B 1 148 ? 13.219 4.504 -4.383 1 97.5 148 GLN B N 1
ATOM 3761 C CA . GLN B 1 148 ? 12.305 3.914 -5.355 1 97.5 148 GLN B CA 1
ATOM 3762 C C . GLN B 1 148 ? 10.852 4.176 -4.977 1 97.5 148 GLN B C 1
ATOM 3764 O O . GLN B 1 148 ? 10.055 4.602 -5.812 1 97.5 148 GLN B O 1
ATOM 3769 N N . THR B 1 149 ? 10.539 3.914 -3.742 1 98.31 149 THR B N 1
ATOM 3770 C CA . THR B 1 149 ? 9.164 4.105 -3.289 1 98.31 149 THR B CA 1
ATOM 3771 C C . THR B 1 149 ? 9.133 4.773 -1.916 1 98.31 149 THR B C 1
ATOM 3773 O O . THR B 1 149 ? 10.016 4.539 -1.088 1 98.31 149 THR B O 1
ATOM 3776 N N . VAL B 1 150 ? 8.18 5.605 -1.685 1 98.81 150 VAL B N 1
ATOM 3777 C CA . VAL B 1 150 ? 7.832 6.16 -0.38 1 98.81 150 VAL B CA 1
ATOM 3778 C C . VAL B 1 150 ? 6.359 5.906 -0.082 1 98.81 150 VAL B C 1
ATOM 3780 O O . VAL B 1 150 ? 5.488 6.227 -0.896 1 98.81 150 VAL B O 1
ATOM 3783 N N . GLU B 1 151 ? 6.094 5.281 0.979 1 98.69 151 GLU B N 1
ATOM 3784 C CA . GLU B 1 151 ? 4.734 5.043 1.459 1 98.69 151 GLU B CA 1
ATOM 3785 C C . GLU B 1 151 ? 4.5 5.727 2.805 1 98.69 151 GLU B C 1
ATOM 3787 O O . GLU B 1 151 ? 5.285 5.555 3.738 1 98.69 151 GLU B O 1
ATOM 3792 N N . VAL B 1 152 ? 3.49 6.488 2.881 1 98.75 152 VAL B N 1
ATOM 3793 C CA . VAL B 1 152 ? 3.119 7.145 4.129 1 98.75 152 VAL B CA 1
ATOM 3794 C C . VAL B 1 152 ? 1.644 6.887 4.43 1 98.75 152 VAL B C 1
ATOM 3796 O O . VAL B 1 152 ? 0.773 7.195 3.613 1 98.75 152 VAL B O 1
ATOM 3799 N N . ARG B 1 153 ? 1.394 6.348 5.594 1 98.25 153 ARG B N 1
ATOM 3800 C CA . ARG B 1 153 ? 0.031 6.062 6.031 1 98.25 153 ARG B CA 1
ATOM 3801 C C . ARG B 1 153 ? -0.264 6.727 7.371 1 98.25 153 ARG B C 1
ATOM 3803 O O . ARG B 1 153 ? 0.558 6.676 8.289 1 98.25 153 ARG B O 1
ATOM 3810 N N . MET B 1 154 ? -1.281 7.41 7.461 1 98 154 MET B N 1
ATOM 3811 C CA . MET B 1 154 ? -1.886 7.902 8.695 1 98 154 MET B CA 1
ATOM 3812 C C . MET B 1 154 ? -3.363 7.535 8.758 1 98 154 MET B C 1
ATOM 3814 O O . MET B 1 154 ? -4.227 8.344 8.414 1 98 154 MET B O 1
ATOM 3818 N N . SER B 1 155 ? -3.645 6.363 9.203 1 97.69 155 SER B N 1
ATOM 3819 C CA . SER B 1 155 ? -5 5.824 9.219 1 97.69 155 SER B CA 1
ATOM 3820 C C . SER B 1 155 ? -5.438 5.453 10.633 1 97.69 155 SER B C 1
ATOM 3822 O O . SER B 1 155 ? -4.719 4.742 11.344 1 97.69 155 SER B O 1
ATOM 3824 N N . ARG B 1 156 ? -6.543 5.984 10.984 1 96.5 156 ARG B N 1
ATOM 3825 C CA . ARG B 1 156 ? -7.145 5.668 12.273 1 96.5 156 ARG B CA 1
ATOM 3826 C C . ARG B 1 156 ? -8.383 4.797 12.102 1 96.5 156 ARG B C 1
ATOM 3828 O O . ARG B 1 156 ? -9.18 5.016 11.188 1 96.5 156 ARG B O 1
ATOM 3835 N N . ARG B 1 157 ? -8.492 3.865 12.961 1 96.19 157 ARG B N 1
ATOM 3836 C CA . ARG B 1 157 ? -9.727 3.096 13.008 1 96.19 157 ARG B CA 1
ATOM 3837 C C . ARG B 1 157 ? -10.914 3.982 13.375 1 96.19 157 ARG B C 1
ATOM 3839 O O . ARG B 1 157 ? -11.984 3.879 12.773 1 96.19 157 ARG B O 1
ATOM 3846 N N . ALA B 1 158 ? -10.703 4.789 14.344 1 95.75 158 ALA B N 1
ATOM 3847 C CA . ALA B 1 158 ? -11.672 5.77 14.828 1 95.75 158 ALA B CA 1
ATOM 3848 C C . ALA B 1 158 ? -10.969 7.027 15.336 1 95.75 158 ALA B C 1
ATOM 3850 O O . ALA B 1 158 ? -10.055 6.949 16.156 1 95.75 158 ALA B O 1
ATOM 3851 N N . GLY B 1 159 ? -11.414 8.172 14.797 1 96.88 159 GLY B N 1
ATOM 3852 C CA . GLY B 1 159 ? -10.812 9.414 15.227 1 96.88 159 GLY B CA 1
ATOM 3853 C C . GLY B 1 159 ? -11.281 10.617 14.43 1 96.88 159 GLY B C 1
ATOM 3854 O O . GLY B 1 159 ? -10.484 11.508 14.109 1 96.88 159 GLY B O 1
ATOM 3855 N N . ILE B 1 160 ? -12.523 10.648 14.016 1 96.81 160 ILE B N 1
ATOM 3856 C CA . ILE B 1 160 ? -13.078 11.805 13.32 1 96.81 160 ILE B CA 1
ATOM 3857 C C . ILE B 1 160 ? -13.07 13.016 14.258 1 96.81 160 ILE B C 1
ATOM 3859 O O . ILE B 1 160 ? -13.648 12.977 15.344 1 96.81 160 ILE B O 1
ATOM 3863 N N . PRO B 1 161 ? -12.484 14.055 13.82 1 96 161 PRO B N 1
ATOM 3864 C CA . PRO B 1 161 ? -12.414 15.227 14.695 1 96 161 PRO B CA 1
ATOM 3865 C C . PRO B 1 161 ? -13.602 16.172 14.5 1 96 161 PRO B C 1
ATOM 3867 O O . PRO B 1 161 ? -14.102 16.328 13.383 1 96 161 PRO B O 1
ATOM 3870 N N . GLY B 1 162 ? -14.039 16.797 15.594 1 94.62 162 GLY B N 1
ATOM 3871 C CA . GLY B 1 162 ? -14.969 17.922 15.539 1 94.62 162 GLY B CA 1
ATOM 3872 C C . GLY B 1 162 ? -16.25 17.594 14.781 1 94.62 162 GLY B C 1
ATOM 3873 O O . GLY B 1 162 ? -16.656 18.375 13.914 1 94.62 162 GLY B O 1
ATOM 3874 N N . PHE B 1 163 ? -16.797 16.469 15.031 1 95.62 163 PHE B N 1
ATOM 3875 C CA . PHE B 1 163 ? -17.984 16.031 14.336 1 95.62 163 PHE B CA 1
ATOM 3876 C C . PHE B 1 163 ? -19.125 17.047 14.477 1 95.62 163 PHE B C 1
ATOM 3878 O O . PHE B 1 163 ? -19.453 17.453 15.594 1 95.62 163 PHE B O 1
ATOM 3885 N N . GLY B 1 164 ? -19.625 17.422 13.328 1 95.12 164 GLY B N 1
ATOM 3886 C CA . GLY B 1 164 ? -20.766 18.344 13.32 1 95.12 164 GLY B CA 1
ATOM 3887 C C . GLY B 1 164 ? -20.344 19.797 13.406 1 95.12 164 GLY B C 1
ATOM 3888 O O . GLY B 1 164 ? -21.188 20.688 13.359 1 95.12 164 GLY B O 1
ATOM 3889 N N . THR B 1 165 ? -19.078 20.062 13.5 1 94.38 165 THR B N 1
ATOM 3890 C CA . THR B 1 165 ? -18.562 21.422 13.547 1 94.38 165 THR B CA 1
ATOM 3891 C C . THR B 1 165 ? -18.062 21.859 12.172 1 94.38 165 THR B C 1
ATOM 3893 O O . THR B 1 165 ? -18.328 21.188 11.172 1 94.38 165 THR B O 1
ATOM 3896 N N . TRP B 1 166 ? -17.359 22.953 12.125 1 93.94 166 TRP B N 1
ATOM 3897 C CA . TRP B 1 166 ? -16.812 23.469 10.875 1 93.94 166 TRP B CA 1
ATOM 3898 C C . TRP B 1 166 ? -15.875 22.453 10.234 1 93.94 166 TRP B C 1
ATOM 3900 O O . TRP B 1 166 ? -15.672 22.469 9.016 1 93.94 166 TRP B O 1
ATOM 3910 N N . PHE B 1 167 ? -15.375 21.562 11.055 1 95.25 167 PHE B N 1
ATOM 3911 C CA . PHE B 1 167 ? -14.281 20.672 10.695 1 95.25 167 PHE B CA 1
ATOM 3912 C C . PHE B 1 167 ? -14.766 19.562 9.766 1 95.25 167 PHE B C 1
ATOM 3914 O O . PHE B 1 167 ? -13.977 18.969 9.031 1 95.25 167 PHE B O 1
ATOM 3921 N N . THR B 1 168 ? -16.078 19.281 9.805 1 96.81 168 THR B N 1
ATOM 3922 C CA . THR B 1 168 ? -16.578 18.141 9.031 1 96.81 168 THR B CA 1
ATOM 3923 C C . THR B 1 168 ? -17.594 18.609 7.992 1 96.81 168 THR B C 1
ATOM 3925 O O . THR B 1 168 ? -18.516 17.875 7.625 1 96.81 168 THR B O 1
ATOM 3928 N N . ARG B 1 169 ? -17.406 19.906 7.582 1 95.62 169 ARG B N 1
ATOM 3929 C CA . ARG B 1 169 ? -18.219 20.5 6.531 1 95.62 169 ARG B CA 1
ATOM 3930 C C . ARG B 1 169 ? -17.344 21 5.383 1 95.62 169 ARG B C 1
ATOM 3932 O O . ARG B 1 169 ? -16.375 21.734 5.605 1 95.62 169 ARG B O 1
ATOM 3939 N N . LYS B 1 170 ? -17.812 20.656 4.203 1 95.31 170 LYS B N 1
ATOM 3940 C CA . LYS B 1 170 ? -17.016 21 3.023 1 95.31 170 LYS B CA 1
ATOM 3941 C C . LYS B 1 170 ? -16.891 22.516 2.877 1 95.31 170 LYS B C 1
ATOM 3943 O O . LYS B 1 170 ? -15.805 23.016 2.586 1 95.31 170 LYS B O 1
ATOM 3948 N N . GLN B 1 171 ? -17.844 23.234 3.129 1 94.88 171 GLN B N 1
ATOM 3949 C CA . GLN B 1 171 ? -17.891 24.672 2.938 1 94.88 171 GLN B CA 1
ATOM 3950 C C . GLN B 1 171 ? -16.891 25.375 3.848 1 94.88 171 GLN B C 1
ATOM 3952 O O . GLN B 1 171 ? -16.281 26.375 3.455 1 94.88 171 GLN B O 1
ATOM 3957 N N . THR B 1 172 ? -16.703 24.844 5.004 1 96.25 172 THR B N 1
ATOM 3958 C CA . THR B 1 172 ? -15.883 25.547 5.988 1 96.25 172 THR B CA 1
ATOM 3959 C C . THR B 1 172 ? -14.508 24.906 6.105 1 96.25 172 THR B C 1
ATOM 3961 O O . THR B 1 172 ? -13.516 25.578 6.367 1 96.25 172 THR B O 1
ATOM 3964 N N . ALA B 1 173 ? -14.461 23.609 5.855 1 96.75 173 ALA B N 1
ATOM 3965 C CA . ALA B 1 173 ? -13.195 22.906 6.043 1 96.75 173 ALA B CA 1
ATOM 3966 C C . ALA B 1 173 ? -12.438 22.781 4.723 1 96.75 173 ALA B C 1
ATOM 3968 O O . ALA B 1 173 ? -11.219 22.578 4.711 1 96.75 173 ALA B O 1
ATOM 3969 N N . GLY B 1 174 ? -13.133 22.812 3.643 1 96.31 174 GLY B N 1
ATOM 3970 C CA . GLY B 1 174 ? -12.531 22.625 2.336 1 96.31 174 GLY B CA 1
ATOM 3971 C C . GLY B 1 174 ? -12.398 21.172 1.947 1 96.31 174 GLY B C 1
ATOM 3972 O O . GLY B 1 174 ? -12.102 20.844 0.792 1 96.31 174 GLY B O 1
ATOM 3973 N N . GLY B 1 175 ? -12.617 20.266 2.857 1 96.88 175 GLY B N 1
ATOM 3974 C CA . GLY B 1 175 ? -12.523 18.828 2.664 1 96.88 175 GLY B CA 1
ATOM 3975 C C . GLY B 1 175 ? -12.508 18.047 3.967 1 96.88 175 GLY B C 1
ATOM 3976 O O . GLY B 1 175 ? -12.711 18.625 5.039 1 96.88 175 GLY B O 1
ATOM 3977 N N . GLY B 1 176 ? -12.383 16.766 3.83 1 97.62 176 GLY B N 1
ATOM 3978 C CA . GLY B 1 176 ? -12.352 15.906 5 1 97.62 176 GLY B CA 1
ATOM 3979 C C . GLY B 1 176 ? -10.945 15.508 5.414 1 97.62 176 GLY B C 1
ATOM 3980 O O . GLY B 1 176 ? -10.094 16.375 5.617 1 97.62 176 GLY B O 1
ATOM 3981 N N . VAL B 1 177 ? -10.773 14.227 5.547 1 98.44 177 VAL B N 1
ATOM 3982 C CA . VAL B 1 177 ? -9.508 13.711 6.062 1 98.44 177 VAL B CA 1
ATOM 3983 C C . VAL B 1 177 ? -8.375 14.078 5.109 1 98.44 177 VAL B C 1
ATOM 3985 O O . VAL B 1 177 ? -7.246 14.344 5.543 1 98.44 177 VAL B O 1
ATOM 3988 N N . LEU B 1 178 ? -8.594 14.109 3.826 1 98.38 178 LEU B N 1
ATOM 3989 C CA . LEU B 1 178 ? -7.547 14.461 2.869 1 98.38 178 LEU B CA 1
ATOM 3990 C C . LEU B 1 178 ? -7.086 15.898 3.074 1 98.38 178 LEU B C 1
ATOM 3992 O O . LEU B 1 178 ? -5.883 16.172 3.043 1 98.38 178 LEU B O 1
ATOM 3996 N N . ALA B 1 179 ? -7.992 16.766 3.309 1 97.88 179 ALA B N 1
ATOM 3997 C CA . ALA B 1 179 ? -7.629 18.156 3.59 1 97.88 179 ALA B CA 1
ATOM 3998 C C . ALA B 1 179 ? -6.922 18.281 4.938 1 97.88 179 ALA B C 1
ATOM 4000 O O . ALA B 1 179 ? -6.059 19.141 5.121 1 97.88 179 ALA B O 1
ATOM 4001 N N . ASP B 1 180 ? -7.27 17.438 5.801 1 98 180 ASP B N 1
ATOM 4002 C CA . ASP B 1 180 ? -6.766 17.5 7.172 1 98 180 ASP B CA 1
ATOM 4003 C C . ASP B 1 180 ? -5.422 16.797 7.297 1 98 180 ASP B C 1
ATOM 4005 O O . ASP B 1 180 ? -4.422 17.406 7.684 1 98 180 ASP B O 1
ATOM 4009 N N . LEU B 1 181 ? -5.383 15.555 6.91 1 98.44 181 LEU B N 1
ATOM 4010 C CA . LEU B 1 181 ? -4.184 14.742 7.109 1 98.44 181 LEU B CA 1
ATOM 4011 C C . LEU B 1 181 ? -3.357 14.672 5.832 1 98.44 181 LEU B C 1
ATOM 4013 O O . LEU B 1 181 ? -2.164 14.367 5.875 1 98.44 181 LEU B O 1
ATOM 4017 N N . GLY B 1 182 ? -3.924 14.953 4.73 1 98.5 182 GLY B N 1
ATOM 4018 C CA . GLY B 1 182 ? -3.238 14.922 3.449 1 98.5 182 GLY B CA 1
ATOM 4019 C C . GLY B 1 182 ? -1.982 15.773 3.424 1 98.5 182 GLY B C 1
ATOM 4020 O O . GLY B 1 182 ? -0.919 15.305 3.01 1 98.5 182 GLY B O 1
ATOM 4021 N N . PRO B 1 183 ? -2.09 16.984 3.867 1 98.62 183 PRO B N 1
ATOM 4022 C CA . PRO B 1 183 ? -0.894 17.828 3.873 1 98.62 183 PRO B CA 1
ATOM 4023 C C . PRO B 1 183 ? 0.275 17.203 4.625 1 98.62 183 PRO B C 1
ATOM 4025 O O . PRO B 1 183 ? 1.429 17.344 4.211 1 98.62 183 PRO B O 1
ATOM 4028 N N . HIS B 1 184 ? -0.008 16.484 5.688 1 98.25 184 HIS B N 1
ATOM 4029 C CA . HIS B 1 184 ? 1.049 15.844 6.465 1 98.25 184 HIS B CA 1
ATOM 4030 C C . HIS B 1 184 ? 1.732 14.734 5.672 1 98.25 184 HIS B C 1
ATOM 4032 O O . HIS B 1 184 ? 2.959 14.727 5.547 1 98.25 184 HIS B O 1
ATOM 4038 N N . VAL B 1 185 ? 0.971 13.906 5.086 1 98.75 185 VAL B N 1
ATOM 4039 C CA . VAL B 1 185 ? 1.548 12.703 4.496 1 98.75 185 VAL B CA 1
ATOM 4040 C C . VAL B 1 185 ? 2.168 13.031 3.141 1 98.75 185 VAL B C 1
ATOM 4042 O O . VAL B 1 185 ? 3.213 12.492 2.779 1 98.75 185 VAL B O 1
ATOM 4045 N N . ILE B 1 186 ? 1.563 13.914 2.395 1 98.81 186 ILE B N 1
ATOM 4046 C CA . ILE B 1 186 ? 2.086 14.266 1.079 1 98.81 186 ILE B CA 1
ATOM 4047 C C . ILE B 1 186 ? 3.348 15.117 1.235 1 98.81 186 ILE B C 1
ATOM 4049 O O . ILE B 1 186 ? 4.332 14.914 0.521 1 98.81 186 ILE B O 1
ATOM 4053 N N . ASP B 1 187 ? 3.334 16.016 2.158 1 98.62 187 ASP B N 1
ATOM 4054 C CA . ASP B 1 187 ? 4.527 16.812 2.439 1 98.62 187 ASP B CA 1
ATOM 4055 C C . ASP B 1 187 ? 5.699 15.906 2.832 1 98.62 187 ASP B C 1
ATOM 4057 O O . ASP B 1 187 ? 6.809 16.062 2.311 1 98.62 187 ASP B O 1
ATOM 4061 N N . LEU B 1 188 ? 5.391 15.031 3.738 1 98.56 188 LEU B N 1
ATOM 4062 C CA . LEU B 1 188 ? 6.43 14.125 4.215 1 98.56 188 LEU B CA 1
ATOM 4063 C C . LEU B 1 188 ? 6.98 13.273 3.07 1 98.56 188 LEU B C 1
ATOM 4065 O O . LEU B 1 188 ? 8.195 13.102 2.947 1 98.56 188 LEU B O 1
ATOM 4069 N N . ALA B 1 189 ? 6.133 12.805 2.279 1 98.81 189 ALA B N 1
ATOM 4070 C CA . ALA B 1 189 ? 6.535 11.961 1.158 1 98.81 189 ALA B CA 1
ATOM 4071 C C . ALA B 1 189 ? 7.418 12.734 0.181 1 98.81 189 ALA B C 1
ATOM 4073 O O . ALA B 1 189 ? 8.445 12.219 -0.278 1 98.81 189 ALA B O 1
ATOM 4074 N N . LEU B 1 190 ? 7.016 13.922 -0.174 1 98.69 190 LEU B N 1
ATOM 4075 C CA . LEU B 1 190 ? 7.812 14.742 -1.077 1 98.69 190 LEU B CA 1
ATOM 4076 C C . LEU B 1 190 ? 9.172 15.062 -0.464 1 98.69 190 LEU B C 1
ATOM 4078 O O . LEU B 1 190 ? 10.195 14.977 -1.143 1 98.69 190 LEU B O 1
ATOM 4082 N N . TRP B 1 191 ? 9.148 15.359 0.797 1 98.38 191 TRP B N 1
ATOM 4083 C CA . TRP B 1 191 ? 10.375 15.711 1.514 1 98.38 191 TRP B CA 1
ATOM 4084 C C . TRP B 1 191 ? 11.344 14.531 1.542 1 98.38 191 TRP B C 1
ATOM 4086 O O . TRP B 1 191 ? 12.531 14.688 1.262 1 98.38 191 TRP B O 1
ATOM 4096 N N . LEU B 1 192 ? 10.836 13.359 1.802 1 98.5 192 LEU B N 1
ATOM 4097 C CA . LEU B 1 192 ? 11.664 12.172 1.902 1 98.5 192 LEU B CA 1
ATOM 4098 C C . LEU B 1 192 ? 12.156 11.727 0.526 1 98.5 192 LEU B C 1
ATOM 4100 O O . LEU B 1 192 ? 13.258 11.188 0.397 1 98.5 192 LEU B O 1
ATOM 4104 N N . SER B 1 193 ? 11.398 11.992 -0.474 1 97.62 193 SER B N 1
ATOM 4105 C CA . SER B 1 193 ? 11.789 11.609 -1.826 1 97.62 193 SER B CA 1
ATOM 4106 C C . SER B 1 193 ? 12.68 12.664 -2.467 1 97.62 193 SER B C 1
ATOM 4108 O O . SER B 1 193 ? 13.164 12.484 -3.586 1 97.62 193 SER B O 1
ATOM 4110 N N . GLY B 1 194 ? 12.859 13.781 -1.767 1 96.69 194 GLY B N 1
ATOM 4111 C CA . GLY B 1 194 ? 13.633 14.875 -2.326 1 96.69 194 GLY B CA 1
ATOM 4112 C C . GLY B 1 194 ? 12.961 15.539 -3.51 1 96.69 194 GLY B C 1
ATOM 4113 O O . GLY B 1 194 ? 13.633 16.016 -4.434 1 96.69 194 GLY B O 1
ATOM 4114 N N . SER B 1 195 ? 11.672 15.531 -3.523 1 97.56 195 SER B N 1
ATOM 4115 C CA . SER B 1 195 ? 10.906 16 -4.672 1 97.56 195 SER B CA 1
ATOM 4116 C C . SER B 1 195 ? 10.203 17.328 -4.363 1 97.56 195 SER B C 1
ATOM 4118 O O . SER B 1 195 ? 9.906 17.609 -3.203 1 97.56 195 SER B O 1
ATOM 4120 N N . ALA B 1 196 ? 9.93 18.109 -5.41 1 97 196 ALA B N 1
ATOM 4121 C CA . ALA B 1 196 ? 9.266 19.406 -5.262 1 97 196 ALA B CA 1
ATOM 4122 C C . ALA B 1 196 ? 7.785 19.297 -5.613 1 97 196 ALA B C 1
ATOM 4124 O O . ALA B 1 196 ? 6.988 20.141 -5.199 1 97 196 ALA B O 1
ATOM 4125 N N . SER B 1 197 ? 7.473 18.344 -6.414 1 97.81 197 SER B N 1
ATOM 4126 C CA . SER B 1 197 ? 6.102 18.141 -6.875 1 97.81 197 SER B CA 1
ATOM 4127 C C . SER B 1 197 ? 5.852 16.688 -7.246 1 97.81 197 SER B C 1
ATOM 4129 O O . SER B 1 197 ? 6.754 15.852 -7.168 1 97.81 197 SER B O 1
ATOM 4131 N N . ALA B 1 198 ? 4.586 16.422 -7.562 1 98.44 198 ALA B N 1
ATOM 4132 C CA . ALA B 1 198 ? 4.211 15.078 -8 1 98.44 198 ALA B CA 1
ATOM 4133 C C . ALA B 1 198 ? 2.934 15.109 -8.836 1 98.44 198 ALA B C 1
ATOM 4135 O O . ALA B 1 198 ? 2.08 15.977 -8.641 1 98.44 198 ALA B O 1
ATOM 4136 N N . ALA B 1 199 ? 2.844 14.219 -9.742 1 98 199 ALA B N 1
ATOM 4137 C CA . ALA B 1 199 ? 1.614 14.008 -10.5 1 98 199 ALA B CA 1
ATOM 4138 C C . ALA B 1 199 ? 0.703 13 -9.805 1 98 199 ALA B C 1
ATOM 4140 O O . ALA B 1 199 ? 1.175 12 -9.258 1 98 199 ALA B O 1
ATOM 4141 N N . VAL B 1 200 ? -0.587 13.312 -9.805 1 97.81 200 VAL B N 1
ATOM 4142 C CA . VAL B 1 200 ? -1.564 12.367 -9.281 1 97.81 200 VAL B CA 1
ATOM 4143 C C . VAL B 1 200 ? -1.819 11.266 -10.305 1 97.81 200 VAL B C 1
ATOM 4145 O O . VAL B 1 200 ? -2.303 11.531 -11.406 1 97.81 200 VAL B O 1
ATOM 4148 N N . ILE B 1 201 ? -1.536 10.07 -9.922 1 96 201 ILE B N 1
ATOM 4149 C CA . ILE B 1 201 ? -1.711 8.938 -10.82 1 96 201 ILE B CA 1
ATOM 4150 C C . ILE B 1 201 ? -3.086 8.305 -10.602 1 96 201 ILE B C 1
ATOM 4152 O O . ILE B 1 201 ? -3.787 7.98 -11.562 1 96 201 ILE B O 1
ATOM 4156 N N . GLU B 1 202 ? -3.41 8.109 -9.367 1 94.06 202 GLU B N 1
ATOM 4157 C CA . GLU B 1 202 ? -4.715 7.602 -8.953 1 94.06 202 GLU B CA 1
ATOM 4158 C C . GLU B 1 202 ? -5.09 8.125 -7.566 1 94.06 202 GLU B C 1
ATOM 4160 O O . GLU B 1 202 ? -4.215 8.391 -6.738 1 94.06 202 GLU B O 1
ATOM 4165 N N . SER B 1 203 ? -6.359 8.297 -7.406 1 95.69 203 SER B N 1
ATOM 4166 C CA . SER B 1 203 ? -6.859 8.703 -6.098 1 95.69 203 SER B CA 1
ATOM 4167 C C . SER B 1 203 ? -8.297 8.234 -5.883 1 95.69 203 SER B C 1
ATOM 4169 O O . SER B 1 203 ? -9.062 8.094 -6.84 1 95.69 203 SER B O 1
ATOM 4171 N N . ARG B 1 204 ? -8.555 7.91 -4.645 1 95.62 204 ARG B N 1
ATOM 4172 C CA . ARG B 1 204 ? -9.898 7.555 -4.227 1 95.62 204 ARG B CA 1
ATOM 4173 C C . ARG B 1 204 ? -10.234 8.172 -2.871 1 95.62 204 ARG B C 1
ATOM 4175 O O . ARG B 1 204 ? -9.375 8.242 -1.987 1 95.62 204 ARG B O 1
ATOM 4182 N N . ILE B 1 205 ? -11.461 8.562 -2.762 1 97.25 205 ILE B N 1
ATOM 4183 C CA . ILE B 1 205 ? -11.969 9.117 -1.509 1 97.25 205 ILE B CA 1
ATOM 4184 C C . ILE B 1 205 ? -13.273 8.422 -1.127 1 97.25 205 ILE B C 1
ATOM 4186 O O . ILE B 1 205 ? -14.094 8.117 -1.992 1 97.25 205 ILE B O 1
ATOM 4190 N N . TRP B 1 206 ? -13.422 8.141 0.161 1 97.31 206 TRP B N 1
ATOM 4191 C CA . TRP B 1 206 ? -14.617 7.445 0.643 1 97.31 206 TRP B CA 1
ATOM 4192 C C . TRP B 1 206 ? -15.227 8.18 1.827 1 97.31 206 TRP B C 1
ATOM 4194 O O . TRP B 1 206 ? -14.531 8.883 2.566 1 97.31 206 TRP B O 1
ATOM 4204 N N . ARG B 1 207 ? -16.484 8.086 1.95 1 96.38 207 ARG B N 1
ATOM 4205 C CA . ARG B 1 207 ? -17.297 8.531 3.08 1 96.38 207 ARG B CA 1
ATOM 4206 C C . ARG B 1 207 ? -18.188 7.402 3.592 1 96.38 207 ARG B C 1
ATOM 4208 O O . ARG B 1 207 ? -19.25 7.145 3.031 1 96.38 207 ARG B O 1
ATOM 4215 N N . SER B 1 208 ? -17.703 6.773 4.66 1 94.88 208 SER B N 1
ATOM 4216 C CA . SER B 1 208 ? -18.406 5.551 5.051 1 94.88 208 SER B CA 1
ATOM 4217 C C . SER B 1 208 ? -18.922 5.645 6.48 1 94.88 208 SER B C 1
ATOM 4219 O O . SER B 1 208 ? -20.078 5.305 6.754 1 94.88 208 SER B O 1
ATOM 4221 N N . PHE B 1 209 ? -18.156 6.223 7.371 1 95.19 209 PHE B N 1
ATOM 4222 C CA . PHE B 1 209 ? -18.484 6.141 8.789 1 95.19 209 PHE B CA 1
ATOM 4223 C C . PHE B 1 209 ? -19.016 7.473 9.305 1 95.19 209 PHE B C 1
ATOM 4225 O O . PHE B 1 209 ? -19.906 7.508 10.164 1 95.19 209 PHE B O 1
ATOM 4232 N N . GLY B 1 210 ? -18.547 8.516 8.727 1 94.5 210 GLY B N 1
ATOM 4233 C CA . GLY B 1 210 ? -18.922 9.859 9.141 1 94.5 210 GLY B CA 1
ATOM 4234 C C . GLY B 1 210 ? -20.422 10.094 9.102 1 94.5 210 GLY B C 1
ATOM 4235 O O . GLY B 1 210 ? -21.031 10.477 10.109 1 94.5 210 GLY B O 1
ATOM 4236 N N . PRO B 1 211 ? -21.047 9.766 8.031 1 94.5 211 PRO B N 1
ATOM 4237 C CA . PRO B 1 211 ? -22.484 10.016 7.906 1 94.5 211 PRO B CA 1
ATOM 4238 C C . PRO B 1 211 ? -23.312 9.203 8.906 1 94.5 211 PRO B C 1
ATOM 4240 O O . PRO B 1 211 ? -24.484 9.5 9.125 1 94.5 211 PRO B O 1
ATOM 4243 N N . LEU B 1 212 ? -22.672 8.188 9.5 1 93.06 212 LEU B N 1
ATOM 4244 C CA . LEU B 1 212 ? -23.375 7.328 10.453 1 93.06 212 LEU B CA 1
ATOM 4245 C C . LEU B 1 212 ? -23.078 7.758 11.891 1 93.06 212 LEU B C 1
ATOM 4247 O O . LEU B 1 212 ? -23.578 7.152 12.836 1 93.06 212 LEU B O 1
ATOM 4251 N N . GLY B 1 213 ? -22.281 8.742 12.016 1 93.94 213 GLY B N 1
ATOM 4252 C CA . GLY B 1 213 ? -21.875 9.18 13.344 1 93.94 213 GLY B CA 1
ATOM 4253 C C . GLY B 1 213 ? -20.984 8.18 14.055 1 93.94 213 GLY B C 1
ATOM 4254 O O . GLY B 1 213 ? -21 8.086 15.281 1 93.94 213 GLY B O 1
ATOM 4255 N N . LYS B 1 214 ? -20.266 7.383 13.32 1 93.88 214 LYS B N 1
ATOM 4256 C CA . LYS B 1 214 ? -19.375 6.363 13.883 1 93.88 214 LYS B CA 1
ATOM 4257 C C . LYS B 1 214 ? -17.906 6.746 13.695 1 93.88 214 LYS B C 1
ATOM 4259 O O . LYS B 1 214 ? -17.562 7.41 12.719 1 93.88 214 LYS B O 1
ATOM 4264 N N . GLY B 1 215 ? -17.094 6.316 14.594 1 95 215 GLY B N 1
ATOM 4265 C CA . GLY B 1 215 ? -15.656 6.527 14.492 1 95 215 GLY B CA 1
ATOM 4266 C C . GLY B 1 215 ? -15.219 7.895 14.984 1 95 215 GLY B C 1
ATOM 4267 O O . GLY B 1 215 ? -14.227 8.445 14.492 1 95 215 GLY B O 1
ATOM 4268 N N . LEU B 1 216 ? -15.852 8.445 15.914 1 95 216 LEU B N 1
ATOM 4269 C CA . LEU B 1 216 ? -15.562 9.773 16.438 1 95 216 LEU B CA 1
ATOM 4270 C C . LEU B 1 216 ? -14.328 9.758 17.328 1 95 216 LEU B C 1
ATOM 4272 O O . LEU B 1 216 ? -14.125 8.812 18.094 1 95 216 LEU B O 1
ATOM 4276 N N . GLY B 1 217 ? -13.5 10.805 17.156 1 92.12 217 GLY B N 1
ATOM 4277 C CA . GLY B 1 217 ? -12.344 10.961 18.016 1 92.12 217 GLY B CA 1
ATOM 4278 C C . GLY B 1 217 ? -12.688 11.562 19.375 1 92.12 217 GLY B C 1
ATOM 4279 O O . GLY B 1 217 ? -13.789 12.086 19.562 1 92.12 217 GLY B O 1
ATOM 4280 N N . ASP B 1 218 ? -11.672 11.531 20.266 1 87.81 218 ASP B N 1
ATOM 4281 C CA . ASP B 1 218 ? -11.953 12 21.625 1 87.81 218 ASP B CA 1
ATOM 4282 C C . ASP B 1 218 ? -11.133 13.25 21.953 1 87.81 218 ASP B C 1
ATOM 4284 O O . ASP B 1 218 ? -11.07 13.68 23.109 1 87.81 218 ASP B O 1
ATOM 4288 N N . TRP B 1 219 ? -10.602 13.898 21.062 1 81.81 219 TRP B N 1
ATOM 4289 C CA . TRP B 1 219 ? -9.664 14.977 21.359 1 81.81 219 TRP B CA 1
ATOM 4290 C C . TRP B 1 219 ? -10.281 16.344 21.047 1 81.81 219 TRP B C 1
ATOM 4292 O O . TRP B 1 219 ? -9.656 17.375 21.266 1 81.81 219 TRP B O 1
ATOM 4302 N N . SER B 1 220 ? -11.5 16.359 20.484 1 82.5 220 SER B N 1
ATOM 4303 C CA . SER B 1 220 ? -12.211 17.594 20.188 1 82.5 220 SER B CA 1
ATOM 4304 C C . SER B 1 220 ? -13.703 17.453 20.484 1 82.5 220 SER B C 1
ATOM 4306 O O . SER B 1 220 ? -14.242 16.359 20.453 1 82.5 220 SER B O 1
ATOM 4308 N N . PRO B 1 221 ? -14.297 18.547 20.734 1 85.69 221 PRO B N 1
ATOM 4309 C CA . PRO B 1 221 ? -15.734 18.469 20.984 1 85.69 221 PRO B CA 1
ATOM 4310 C C . PRO B 1 221 ? -16.531 18.141 19.719 1 85.69 221 PRO B C 1
ATOM 4312 O O . PRO B 1 221 ? -16.125 18.5 18.609 1 85.69 221 PRO B O 1
ATOM 4315 N N . HIS B 1 222 ? -17.672 17.422 19.984 1 90.5 222 HIS B N 1
ATOM 4316 C CA . HIS B 1 222 ? -18.578 17.062 18.891 1 90.5 222 HIS B CA 1
ATOM 4317 C C . HIS B 1 222 ? -19.969 17.641 19.109 1 90.5 222 HIS B C 1
ATOM 4319 O O . HIS B 1 222 ? -20.375 17.875 20.234 1 90.5 222 HIS B O 1
ATOM 4325 N N . GLN B 1 223 ? -20.547 17.844 18 1 91.38 223 GLN B N 1
ATOM 4326 C CA . GLN B 1 223 ? -21.984 18.078 18.062 1 91.38 223 GLN B CA 1
ATOM 4327 C C . GLN B 1 223 ? -22.766 16.766 18.156 1 91.38 223 GLN B C 1
ATOM 4329 O O . GLN B 1 223 ? -22.234 15.711 17.828 1 91.38 223 GLN B O 1
ATOM 4334 N N . PRO B 1 224 ? -24 16.875 18.656 1 91.75 224 PRO B N 1
ATOM 4335 C CA . PRO B 1 224 ? -24.797 15.641 18.766 1 91.75 224 PRO B CA 1
ATOM 4336 C C . PRO B 1 224 ? -24.953 14.922 17.438 1 91.75 224 PRO B C 1
ATOM 4338 O O . PRO B 1 224 ? -25.25 15.547 16.422 1 91.75 224 PRO B O 1
ATOM 4341 N N . VAL B 1 225 ? -24.828 13.695 17.5 1 88.12 225 VAL B N 1
ATOM 4342 C CA . VAL B 1 225 ? -24.812 12.859 16.297 1 88.12 225 VAL B CA 1
ATOM 4343 C C . VAL B 1 225 ? -26.156 12.969 15.578 1 88.12 225 VAL B C 1
ATOM 4345 O O . VAL B 1 225 ? -26.203 13.164 14.367 1 88.12 225 VAL B O 1
ATOM 4348 N N . GLU B 1 226 ? -27.203 12.805 16.234 1 87.12 226 GLU B N 1
ATOM 4349 C CA . GLU B 1 226 ? -28.547 12.797 15.672 1 87.12 226 GLU B CA 1
ATOM 4350 C C . GLU B 1 226 ? -28.812 14.07 14.875 1 87.12 226 GLU B C 1
ATOM 4352 O O . GLU B 1 226 ? -29.484 14.039 13.844 1 87.12 226 GLU B O 1
ATOM 43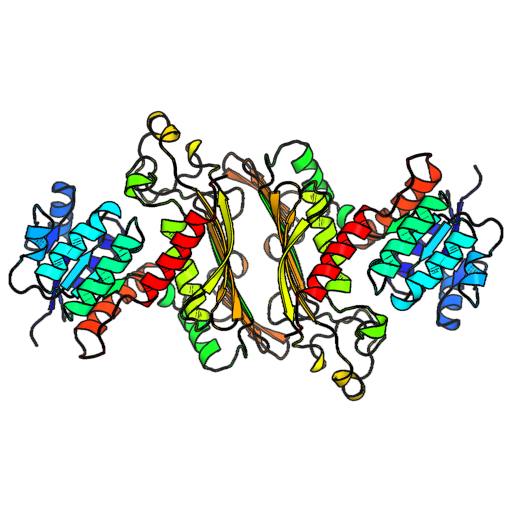57 N N . ALA B 1 227 ? -28.188 15.109 15.234 1 82.75 227 ALA B N 1
ATOM 4358 C CA . ALA B 1 227 ? -28.484 16.406 14.641 1 82.75 227 ALA B CA 1
ATOM 4359 C C . ALA B 1 227 ? -27.516 16.719 13.492 1 82.75 227 ALA B C 1
ATOM 4361 O O . ALA B 1 227 ? -27.812 17.578 12.648 1 82.75 227 ALA B O 1
ATOM 4362 N N . SER B 1 228 ? -26.438 15.961 13.484 1 85.44 228 SER B N 1
ATOM 4363 C CA . SER B 1 228 ? -25.375 16.469 12.641 1 85.44 228 SER B CA 1
ATOM 4364 C C . SER B 1 228 ? -24.938 15.438 11.602 1 85.44 228 SER B C 1
ATOM 4366 O O . SER B 1 228 ? -24.25 15.773 10.641 1 85.44 228 SER B O 1
ATOM 4368 N N . ALA B 1 229 ? -25.422 14.266 11.75 1 81.75 229 ALA B N 1
ATOM 4369 C CA . ALA B 1 229 ? -24.938 13.195 10.891 1 81.75 229 ALA B CA 1
ATOM 4370 C C . ALA B 1 229 ? -25.266 13.484 9.422 1 81.75 229 ALA B C 1
ATOM 4372 O O . ALA B 1 229 ? -24.422 13.258 8.547 1 81.75 229 ALA B O 1
ATOM 4373 N N . THR B 1 230 ? -26.312 14.086 9.211 1 81.5 230 THR B N 1
ATOM 4374 C CA . THR B 1 230 ? -26.781 14.344 7.852 1 81.5 230 THR B CA 1
ATOM 4375 C C . THR B 1 230 ? -25.984 15.492 7.227 1 81.5 230 THR B C 1
ATOM 4377 O O . THR B 1 230 ? -26.016 15.68 6.008 1 81.5 230 THR B O 1
ATOM 4380 N N . GLN B 1 231 ? -25.266 16.125 8.094 1 89.62 231 GLN B N 1
ATOM 4381 C CA . GLN B 1 231 ? -24.531 17.297 7.594 1 89.62 231 GLN B CA 1
ATOM 4382 C C . GLN B 1 231 ? -23.078 16.938 7.324 1 89.62 231 GLN B C 1
ATOM 4384 O O . GLN B 1 231 ? -22.312 17.766 6.82 1 89.62 231 GLN B O 1
ATOM 4389 N N . PHE B 1 232 ? -22.703 15.766 7.641 1 95.5 232 PHE B N 1
ATOM 4390 C CA . PHE B 1 232 ? -21.359 15.305 7.34 1 95.5 232 PHE B CA 1
ATOM 4391 C C . PHE B 1 232 ? -21.172 15.102 5.84 1 95.5 232 PHE B C 1
ATOM 4393 O O . PHE B 1 232 ? -21.594 14.078 5.297 1 95.5 232 PHE B O 1
ATOM 4400 N N . ASP B 1 233 ? -20.469 16.062 5.125 1 95.62 233 ASP B N 1
ATOM 4401 C CA . ASP B 1 233 ? -20.453 15.984 3.666 1 95.62 233 ASP B CA 1
ATOM 4402 C C . ASP B 1 233 ? -19.016 15.938 3.145 1 95.62 233 ASP B C 1
ATOM 4404 O O . ASP B 1 233 ? -18.75 16.312 2 1 95.62 233 ASP B O 1
ATOM 4408 N N . VAL B 1 234 ? -18.094 15.492 3.98 1 97 234 VAL B N 1
ATOM 4409 C CA . VAL B 1 234 ? -16.703 15.336 3.586 1 97 234 VAL B CA 1
ATOM 4410 C C . VAL B 1 234 ? -16.297 13.867 3.676 1 97 234 VAL B C 1
ATOM 4412 O O . VAL B 1 234 ? -17.078 13.031 4.145 1 97 234 VAL B O 1
ATOM 4415 N N . GLU B 1 235 ? -15.148 13.547 3.188 1 97.62 235 GLU B N 1
ATOM 4416 C CA . GLU B 1 235 ? -14.688 12.164 3.188 1 97.62 235 GLU B CA 1
ATOM 4417 C C . GLU B 1 235 ? -14.008 11.812 4.504 1 97.62 235 GLU B C 1
ATOM 4419 O O . GLU B 1 235 ? -13.445 12.68 5.172 1 97.62 235 GLU B O 1
ATOM 4424 N N . ASP B 1 236 ? -14.008 10.516 4.844 1 97.31 236 ASP B N 1
ATOM 4425 C CA . ASP B 1 236 ? -13.336 10.078 6.066 1 97.31 236 ASP B CA 1
ATOM 4426 C C . ASP B 1 236 ? -12.156 9.164 5.75 1 97.31 236 ASP B C 1
ATOM 4428 O O . ASP B 1 236 ? -11.414 8.766 6.648 1 97.31 236 ASP B O 1
ATOM 4432 N N . ARG B 1 237 ? -11.961 8.875 4.457 1 98 237 ARG B N 1
ATOM 4433 C CA . ARG B 1 237 ? -10.82 8.086 4.012 1 98 237 ARG B CA 1
ATOM 4434 C C . ARG B 1 237 ? -10.383 8.5 2.609 1 98 237 ARG B C 1
ATOM 4436 O O . ARG B 1 237 ? -11.219 8.859 1.776 1 98 237 ARG B O 1
ATOM 4443 N N . ALA B 1 238 ? -9.102 8.422 2.35 1 98.38 238 ALA B N 1
ATOM 4444 C CA . ALA B 1 238 ? -8.57 8.711 1.021 1 98.38 238 ALA B CA 1
ATOM 4445 C C . ALA B 1 238 ? -7.316 7.898 0.74 1 98.38 238 ALA B C 1
ATOM 4447 O O . ALA B 1 238 ? -6.535 7.613 1.652 1 98.38 238 ALA B O 1
ATOM 4448 N N . SER B 1 239 ? -7.18 7.469 -0.453 1 97.62 239 SER B N 1
ATOM 4449 C CA . SER B 1 239 ? -5.98 6.84 -0.994 1 97.62 239 SER B CA 1
ATOM 4450 C C . SER B 1 239 ? -5.461 7.598 -2.213 1 97.62 239 SER B C 1
ATOM 4452 O O . SER B 1 239 ? -6.227 7.922 -3.121 1 97.62 239 SER B O 1
ATOM 4454 N N . VAL B 1 240 ? -4.141 7.891 -2.203 1 97.94 240 VAL B N 1
ATOM 4455 C CA . VAL B 1 240 ? -3.564 8.688 -3.277 1 97.94 240 VAL B CA 1
ATOM 4456 C C . VAL B 1 240 ? -2.264 8.055 -3.76 1 97.94 240 VAL B C 1
ATOM 4458 O O . VAL B 1 240 ? -1.38 7.742 -2.957 1 97.94 240 VAL B O 1
ATOM 4461 N N . SER B 1 241 ? -2.152 7.809 -5.016 1 97.06 241 SER B N 1
ATOM 4462 C CA . SER B 1 241 ? -0.923 7.379 -5.676 1 97.06 241 SER B CA 1
ATOM 4463 C C . SER B 1 241 ? -0.322 8.508 -6.512 1 97.06 241 SER B C 1
ATOM 4465 O O . SER B 1 241 ? -1.001 9.086 -7.359 1 97.06 241 SER B O 1
ATOM 4467 N N . LEU B 1 242 ? 0.937 8.742 -6.219 1 98.19 242 LEU B N 1
ATOM 4468 C CA . LEU B 1 242 ? 1.626 9.844 -6.887 1 98.19 242 LEU B CA 1
ATOM 4469 C C . LEU B 1 242 ? 2.896 9.352 -7.57 1 98.19 242 LEU B C 1
ATOM 4471 O O . LEU B 1 242 ? 3.451 8.312 -7.191 1 98.19 242 LEU B O 1
ATOM 4475 N N . ARG B 1 243 ? 3.312 10.117 -8.516 1 97.12 243 ARG B N 1
ATOM 4476 C CA . ARG B 1 243 ? 4.648 10.047 -9.094 1 97.12 243 ARG B CA 1
ATOM 4477 C C . ARG B 1 243 ? 5.387 11.367 -8.938 1 97.12 243 ARG B C 1
ATOM 4479 O O . ARG B 1 243 ? 4.973 12.383 -9.5 1 97.12 243 ARG B O 1
ATOM 4486 N N . SER B 1 244 ? 6.434 11.305 -8.195 1 97.81 244 SER B N 1
ATOM 4487 C CA . SER B 1 244 ? 7.152 12.555 -7.934 1 97.81 244 SER B CA 1
ATOM 4488 C C . SER B 1 244 ? 7.867 13.055 -9.188 1 97.81 244 SER B C 1
ATOM 4490 O O . SER B 1 244 ? 7.996 12.32 -10.172 1 97.81 244 SER B O 1
ATOM 4492 N N . ASP B 1 245 ? 8.312 14.281 -9.156 1 97.62 245 ASP B N 1
ATOM 4493 C CA . ASP B 1 245 ? 9.039 14.867 -10.281 1 97.62 245 ASP B CA 1
ATOM 4494 C C . ASP B 1 245 ? 10.406 14.203 -10.453 1 97.62 245 ASP B C 1
ATOM 4496 O O . ASP B 1 245 ? 11.047 14.359 -11.492 1 97.62 245 ASP B O 1
ATOM 4500 N N . LYS B 1 246 ? 10.844 13.422 -9.461 1 96 246 LYS B N 1
ATOM 4501 C CA . LYS B 1 246 ? 12.102 12.688 -9.547 1 96 246 LYS B CA 1
ATOM 4502 C C . LYS B 1 246 ? 11.859 11.227 -9.93 1 96 246 LYS B C 1
ATOM 4504 O O . LYS B 1 246 ? 12.781 10.414 -9.883 1 96 246 LYS B O 1
ATOM 4509 N N . GLY B 1 247 ? 10.633 10.906 -10.156 1 94.5 247 GLY B N 1
ATOM 4510 C CA . GLY B 1 247 ? 10.305 9.57 -10.633 1 94.5 247 GLY B CA 1
ATOM 4511 C C . GLY B 1 247 ? 10.023 8.594 -9.508 1 94.5 247 GLY B C 1
ATOM 4512 O O . GLY B 1 247 ? 9.836 7.398 -9.75 1 94.5 247 GLY B O 1
ATOM 4513 N N . VAL B 1 248 ? 9.93 9.023 -8.273 1 97.31 248 VAL B N 1
ATOM 4514 C CA . VAL B 1 248 ? 9.672 8.164 -7.117 1 97.31 248 VAL B CA 1
ATOM 4515 C C . VAL B 1 248 ? 8.18 7.84 -7.039 1 97.31 248 VAL B C 1
ATOM 4517 O O . VAL B 1 248 ? 7.336 8.719 -7.238 1 97.31 248 VAL B O 1
ATOM 4520 N N . GLU B 1 249 ? 7.879 6.543 -6.844 1 96.94 249 GLU B N 1
ATOM 4521 C CA . GLU B 1 249 ? 6.496 6.16 -6.574 1 96.94 249 GLU B CA 1
ATOM 4522 C C . GLU B 1 249 ? 6.102 6.504 -5.141 1 96.94 249 GLU B C 1
ATOM 4524 O O . GLU B 1 249 ? 6.746 6.055 -4.188 1 96.94 249 GLU B O 1
ATOM 4529 N N . ILE B 1 250 ? 5.031 7.262 -4.988 1 98.5 250 ILE B N 1
ATOM 4530 C CA . ILE B 1 250 ? 4.57 7.68 -3.668 1 98.5 250 ILE B CA 1
ATOM 4531 C C . ILE B 1 250 ? 3.146 7.176 -3.434 1 98.5 250 ILE B C 1
ATOM 4533 O O . ILE B 1 250 ? 2.283 7.305 -4.305 1 98.5 250 ILE B O 1
ATOM 4537 N N . ARG B 1 251 ? 2.967 6.59 -2.314 1 98.38 251 ARG B N 1
ATOM 4538 C CA . ARG B 1 251 ? 1.637 6.168 -1.885 1 98.38 251 ARG B CA 1
ATOM 4539 C C . ARG B 1 251 ? 1.273 6.793 -0.541 1 98.38 251 ARG B C 1
ATOM 4541 O O . ARG B 1 251 ? 2.033 6.684 0.425 1 98.38 251 ARG B O 1
ATOM 4548 N N . CYS B 1 252 ? 0.11 7.367 -0.501 1 98.69 252 CYS B N 1
ATOM 4549 C CA . CYS B 1 252 ? -0.382 7.996 0.719 1 98.69 252 CYS B CA 1
ATOM 4550 C C . CYS B 1 252 ? -1.789 7.516 1.053 1 98.69 252 CYS B C 1
ATOM 4552 O O . CYS B 1 252 ? -2.682 7.555 0.203 1 98.69 252 CYS B O 1
ATOM 4554 N N . ASP B 1 253 ? -1.983 7.09 2.27 1 98.56 253 ASP B N 1
ATOM 4555 C CA . ASP B 1 253 ? -3.295 6.688 2.766 1 98.56 253 ASP B CA 1
ATOM 4556 C C . ASP B 1 253 ? -3.633 7.41 4.07 1 98.56 253 ASP B C 1
ATOM 4558 O O . ASP B 1 253 ? -2.82 7.441 4.996 1 98.56 253 ASP B O 1
ATOM 4562 N N . VAL B 1 254 ? -4.801 7.965 4.078 1 98.75 254 VAL B N 1
ATOM 4563 C CA . VAL B 1 254 ? -5.266 8.633 5.293 1 98.75 254 VAL B CA 1
ATOM 4564 C C . VAL B 1 254 ? -6.695 8.195 5.605 1 98.75 254 VAL B C 1
ATOM 4566 O O . VAL B 1 254 ? -7.492 7.961 4.695 1 98.75 254 VAL B O 1
ATOM 4569 N N . ALA B 1 255 ? -7.008 8.133 6.91 1 98.56 255 ALA B N 1
ATOM 4570 C CA . ALA B 1 255 ? -8.359 7.816 7.355 1 98.56 255 ALA B CA 1
ATOM 4571 C C . ALA B 1 255 ? -8.625 8.383 8.75 1 98.56 255 ALA B C 1
ATOM 4573 O O . ALA B 1 255 ? -7.789 8.258 9.648 1 98.56 255 ALA B O 1
ATOM 4574 N N . TRP B 1 256 ? -9.758 9.023 8.867 1 98 256 TRP B N 1
ATOM 4575 C CA . TRP B 1 256 ? -10.266 9.352 10.195 1 98 256 TRP B CA 1
ATOM 4576 C C . TRP B 1 256 ? -10.938 8.133 10.836 1 98 256 TRP B C 1
ATOM 4578 O O . TRP B 1 256 ? -10.922 7.98 12.062 1 98 256 TRP B O 1
ATOM 4588 N N . ALA B 1 257 ? -11.539 7.41 9.945 1 97.25 257 ALA B N 1
ATOM 4589 C CA . ALA B 1 257 ? -12.266 6.203 10.328 1 97.25 257 ALA B CA 1
ATOM 4590 C C . ALA B 1 257 ? -12.383 5.234 9.156 1 97.25 257 ALA B C 1
ATOM 4592 O O . ALA B 1 257 ? -12.656 5.645 8.031 1 97.25 257 ALA B O 1
ATOM 4593 N N . TYR B 1 258 ? -12.109 4.012 9.406 1 97 258 TYR B N 1
ATOM 4594 C CA . TYR B 1 258 ? -12.273 2.971 8.398 1 97 258 TYR B CA 1
ATOM 4595 C C . TYR B 1 258 ? -12.266 1.588 9.047 1 97 258 TYR B C 1
ATOM 4597 O O . TYR B 1 258 ? -12.031 1.456 10.242 1 97 258 TYR B O 1
ATOM 4605 N N . ALA B 1 259 ? -12.562 0.609 8.312 1 96.94 259 ALA B N 1
ATOM 4606 C CA . ALA B 1 259 ? -12.656 -0.76 8.812 1 96.94 259 ALA B CA 1
ATOM 4607 C C . ALA B 1 259 ? -11.305 -1.469 8.734 1 96.94 259 ALA B C 1
ATOM 4609 O O . ALA B 1 259 ? -11.188 -2.518 8.094 1 96.94 259 ALA B O 1
ATOM 4610 N N . GLY B 1 260 ? -10.32 -0.94 9.398 1 96.31 260 GLY B N 1
ATOM 4611 C CA . GLY B 1 260 ? -8.977 -1.479 9.484 1 96.31 260 GLY B CA 1
ATOM 4612 C C . GLY B 1 260 ? -8.227 -1.022 10.727 1 96.31 260 GLY B C 1
ATOM 4613 O O . GLY B 1 260 ? -8.789 -0.318 11.57 1 96.31 260 GLY B O 1
ATOM 4614 N N . PRO B 1 261 ? -7.035 -1.483 10.859 1 94.31 261 PRO B N 1
ATOM 4615 C CA . PRO B 1 261 ? -6.254 -1.123 12.047 1 94.31 261 PRO B CA 1
ATOM 4616 C C . PRO B 1 261 ? -5.73 0.31 11.992 1 94.31 261 PRO B C 1
ATOM 4618 O O . PRO B 1 261 ? -5.633 0.897 10.914 1 94.31 261 PRO B O 1
ATOM 4621 N N . ASP B 1 262 ? -5.441 0.828 13.188 1 93.94 262 ASP B N 1
ATOM 4622 C CA . ASP B 1 262 ? -4.613 2.029 13.219 1 93.94 262 ASP B CA 1
ATOM 4623 C C . ASP B 1 262 ? -3.256 1.771 12.562 1 93.94 262 ASP B C 1
ATOM 4625 O O . ASP B 1 262 ? -2.59 0.782 12.875 1 93.94 262 ASP B O 1
ATOM 4629 N N . GLU B 1 263 ? -2.918 2.629 11.688 1 94.88 263 GLU B N 1
ATOM 4630 C CA . GLU B 1 263 ? -1.624 2.48 11.023 1 94.88 263 GLU B CA 1
ATOM 4631 C C . GLU B 1 263 ? -0.964 3.836 10.789 1 94.88 263 GLU B C 1
ATOM 4633 O O . GLU B 1 263 ? -1.441 4.633 9.984 1 94.88 263 GLU B O 1
ATOM 4638 N N . ASN B 1 264 ? 0.021 4.098 11.492 1 95.06 264 ASN B N 1
ATOM 4639 C CA . ASN B 1 264 ? 0.959 5.188 11.242 1 95.06 264 ASN B CA 1
ATOM 4640 C C . ASN B 1 264 ? 2.307 4.668 10.758 1 95.06 264 ASN B C 1
ATOM 4642 O O . ASN B 1 264 ? 3.17 4.309 11.562 1 95.06 264 ASN B O 1
ATOM 4646 N N . ARG B 1 265 ? 2.463 4.676 9.469 1 96.25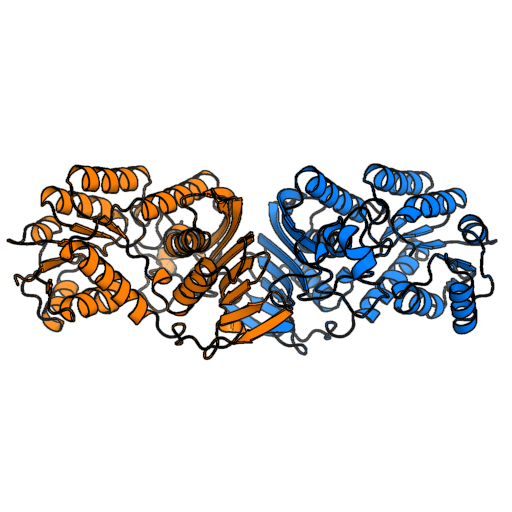 265 ARG B N 1
ATOM 4647 C CA . ARG B 1 265 ? 3.621 4.02 8.867 1 96.25 265 ARG B CA 1
ATOM 4648 C C . ARG B 1 265 ? 4.301 4.93 7.852 1 96.25 265 ARG B C 1
ATOM 4650 O O . ARG B 1 265 ? 3.629 5.586 7.051 1 96.25 265 ARG B O 1
ATOM 4657 N N . VAL B 1 266 ? 5.578 4.98 7.914 1 97.75 266 VAL B N 1
ATOM 4658 C CA . VAL B 1 266 ? 6.41 5.609 6.895 1 97.75 266 VAL B CA 1
ATOM 4659 C C . VAL B 1 266 ? 7.473 4.625 6.41 1 97.75 266 VAL B C 1
ATOM 4661 O O . VAL B 1 266 ? 8.297 4.156 7.199 1 97.75 266 VAL B O 1
ATOM 4664 N N . ARG B 1 267 ? 7.457 4.344 5.152 1 98.31 267 ARG B N 1
ATOM 4665 C CA . ARG B 1 267 ? 8.406 3.391 4.578 1 98.31 267 ARG B CA 1
ATOM 4666 C C . ARG B 1 267 ? 9.102 3.982 3.357 1 98.31 267 ARG B C 1
ATOM 4668 O O . ARG B 1 267 ? 8.445 4.5 2.451 1 98.31 267 ARG B O 1
ATOM 4675 N N . VAL B 1 268 ? 10.375 3.922 3.359 1 98.56 268 VAL B N 1
ATOM 4676 C CA . VAL B 1 268 ? 11.195 4.328 2.225 1 98.56 268 VAL B CA 1
ATOM 4677 C C . VAL B 1 268 ? 12.055 3.152 1.761 1 98.56 268 VAL B C 1
ATOM 4679 O O . VAL B 1 268 ? 12.82 2.59 2.545 1 98.56 268 VAL B O 1
ATOM 4682 N N . ILE B 1 269 ? 11.898 2.809 0.53 1 98.38 269 ILE B N 1
ATOM 4683 C CA . ILE B 1 269 ? 12.664 1.709 -0.049 1 98.38 269 ILE B CA 1
ATOM 4684 C C . ILE B 1 269 ? 13.539 2.234 -1.185 1 98.38 269 ILE B C 1
ATOM 4686 O O . ILE B 1 269 ? 13.055 2.932 -2.078 1 98.38 269 ILE B O 1
ATOM 4690 N N . GLY B 1 270 ? 14.789 1.928 -1.152 1 97.62 270 GLY B N 1
ATOM 4691 C CA . GLY B 1 270 ? 15.727 2.221 -2.223 1 97.62 270 GLY B CA 1
ATOM 4692 C C . GLY B 1 270 ? 16.438 0.985 -2.752 1 97.62 270 GLY B C 1
ATOM 4693 O O . GLY B 1 270 ? 16.078 -0.14 -2.398 1 97.62 270 GLY B O 1
ATOM 4694 N N . ASP B 1 271 ? 17.406 1.188 -3.652 1 96 271 ASP B N 1
ATOM 4695 C CA . ASP B 1 271 ? 18.078 0.072 -4.309 1 96 271 ASP B CA 1
ATOM 4696 C C . ASP B 1 271 ? 19.25 -0.43 -3.467 1 96 271 ASP B C 1
ATOM 4698 O O . ASP B 1 271 ? 19.812 -1.495 -3.74 1 96 271 ASP B O 1
ATOM 4702 N N . LYS B 1 272 ? 19.594 0.285 -2.332 1 95.5 272 LYS B N 1
ATOM 4703 C CA . LYS B 1 272 ? 20.703 -0.149 -1.492 1 95.5 272 LYS B CA 1
ATOM 4704 C C . LYS B 1 272 ? 20.25 -0.374 -0.052 1 95.5 272 LYS B C 1
ATOM 4706 O O . LYS B 1 272 ? 20.984 -0.973 0.746 1 95.5 272 LYS B O 1
ATOM 4711 N N . GLY B 1 273 ? 19.094 0.152 0.22 1 96.94 273 GLY B N 1
ATOM 4712 C CA . GLY B 1 273 ? 18.578 0.048 1.577 1 96.94 273 GLY B CA 1
ATOM 4713 C C . GLY B 1 273 ? 17.156 0.549 1.718 1 96.94 273 GLY B C 1
ATOM 4714 O O . GLY B 1 273 ? 16.562 1.03 0.75 1 96.94 273 GLY B O 1
ATOM 4715 N N . GLY B 1 274 ? 16.594 0.324 2.906 1 98 274 GLY B N 1
ATOM 4716 C CA . GLY B 1 274 ? 15.25 0.777 3.213 1 98 274 GLY B CA 1
ATOM 4717 C C . GLY B 1 274 ? 15.031 1.036 4.691 1 98 274 GLY B C 1
ATOM 4718 O O . GLY B 1 274 ? 15.789 0.547 5.531 1 98 274 GLY B O 1
ATOM 4719 N N . LEU B 1 275 ? 14.094 1.864 4.965 1 97.38 275 LEU B N 1
ATOM 4720 C CA . LEU B 1 275 ? 13.68 2.186 6.328 1 97.38 275 LEU B CA 1
ATOM 4721 C C . LEU B 1 275 ? 12.164 2.068 6.48 1 97.38 275 LEU B C 1
ATOM 4723 O O . LEU B 1 275 ? 11.414 2.459 5.578 1 97.38 275 LEU B O 1
ATOM 4727 N N . ASP B 1 276 ? 11.773 1.488 7.602 1 96.62 276 ASP B N 1
ATOM 4728 C CA . ASP B 1 276 ? 10.367 1.234 7.879 1 96.62 276 ASP B CA 1
ATOM 4729 C C . ASP B 1 276 ? 10 1.66 9.297 1 96.62 276 ASP B C 1
ATOM 4731 O O . ASP B 1 276 ? 10.273 0.933 10.258 1 96.62 276 ASP B O 1
ATOM 4735 N N . TYR B 1 277 ? 9.398 2.848 9.391 1 96.06 277 TYR B N 1
ATOM 4736 C CA . TYR B 1 277 ? 8.836 3.316 10.656 1 96.06 277 TYR B CA 1
ATOM 4737 C C . TYR B 1 277 ? 7.402 2.832 10.828 1 96.06 277 TYR B C 1
ATOM 4739 O O . TYR B 1 277 ? 6.508 3.236 10.086 1 96.06 277 TYR B O 1
ATOM 4747 N N . TRP B 1 278 ? 7.195 2.029 11.852 1 93.81 278 TRP B N 1
ATOM 4748 C CA . TRP B 1 278 ? 5.883 1.433 12.086 1 93.81 278 TRP B CA 1
ATOM 4749 C C . TRP B 1 278 ? 5.734 0.999 13.539 1 93.81 278 TRP B C 1
ATOM 4751 O O . TRP B 1 278 ? 5.797 -0.193 13.844 1 93.81 278 TRP B O 1
ATOM 4761 N N . PRO B 1 279 ? 5.336 1.908 14.336 1 91.44 279 PRO B N 1
ATOM 4762 C CA . PRO B 1 279 ? 5.293 1.602 15.766 1 91.44 279 PRO B CA 1
ATOM 4763 C C . PRO B 1 279 ? 4.32 0.474 16.109 1 91.44 279 PRO B C 1
ATOM 4765 O O . PRO B 1 279 ? 4.57 -0.313 17.016 1 91.44 279 PRO B O 1
ATOM 4768 N N . GLU B 1 280 ? 3.242 0.357 15.43 1 87.88 280 GLU B N 1
ATOM 4769 C CA . GLU B 1 280 ? 2.227 -0.65 15.719 1 87.88 280 GLU B CA 1
ATOM 4770 C C . GLU B 1 280 ? 2.768 -2.061 15.492 1 87.88 280 GLU B C 1
ATOM 4772 O O . GLU B 1 280 ? 2.363 -3 16.188 1 87.88 280 GLU B O 1
ATOM 4777 N N . ALA B 1 281 ? 3.719 -2.197 14.594 1 86.06 281 ALA B N 1
ATOM 4778 C CA . ALA B 1 281 ? 4.262 -3.516 14.273 1 86.06 281 ALA B CA 1
ATOM 4779 C C . ALA B 1 281 ? 5.637 -3.709 14.914 1 86.06 281 ALA B C 1
ATOM 4781 O O . ALA B 1 281 ? 5.953 -4.793 15.406 1 86.06 281 ALA B O 1
ATOM 4782 N N . ASN B 1 282 ? 6.465 -2.621 14.859 1 87.5 282 ASN B N 1
ATOM 4783 C CA . ASN B 1 282 ? 7.852 -2.725 15.312 1 87.5 282 ASN B CA 1
ATOM 4784 C C . ASN B 1 282 ? 7.969 -2.5 16.812 1 87.5 282 ASN B C 1
ATOM 4786 O O . ASN B 1 282 ? 8.984 -2.852 17.422 1 87.5 282 ASN B O 1
ATOM 4790 N N . GLY B 1 283 ? 6.957 -1.883 17.375 1 85 283 GLY B N 1
ATOM 4791 C CA . GLY B 1 283 ? 6.996 -1.542 18.781 1 85 283 GLY B CA 1
ATOM 4792 C C . GLY B 1 283 ? 7.289 -0.075 19.047 1 85 283 GLY B C 1
ATOM 4793 O O . GLY B 1 283 ? 7.949 0.58 18.234 1 85 283 GLY B O 1
ATOM 4794 N N . ASP B 1 284 ? 6.945 0.39 20.141 1 81.19 284 ASP B N 1
ATOM 4795 C CA . ASP B 1 284 ? 7.047 1.805 20.484 1 81.19 284 ASP B CA 1
ATOM 4796 C C . ASP B 1 284 ? 8.484 2.186 20.812 1 81.19 284 ASP B C 1
ATOM 4798 O O . ASP B 1 284 ? 8.898 3.326 20.594 1 81.19 284 ASP B O 1
ATOM 4802 N N . ARG B 1 285 ? 9.289 1.259 21.312 1 81.88 285 ARG B N 1
ATOM 4803 C CA . ARG B 1 285 ? 10.641 1.551 21.781 1 81.88 285 ARG B CA 1
ATOM 4804 C C . ARG B 1 285 ? 11.609 1.633 20.609 1 81.88 285 ARG B C 1
ATOM 4806 O O . ARG B 1 285 ? 12.539 2.447 20.609 1 81.88 285 ARG B O 1
ATOM 4813 N N . GLN B 1 286 ? 11.336 0.807 19.609 1 87.06 286 GLN B N 1
ATOM 4814 C CA . GLN B 1 286 ? 12.141 0.78 18.391 1 87.06 286 GLN B CA 1
ATOM 4815 C C . GLN B 1 286 ? 11.258 0.737 17.141 1 87.06 286 GLN B C 1
ATOM 4817 O O . GLN B 1 286 ? 11.242 -0.263 16.422 1 87.06 286 GLN B O 1
ATOM 4822 N N . PRO B 1 287 ? 10.664 1.87 16.922 1 91.5 287 PRO B N 1
ATOM 4823 C CA . PRO B 1 287 ? 9.633 1.874 15.883 1 91.5 287 PRO B CA 1
ATOM 4824 C C . PRO B 1 287 ? 10.227 1.862 14.477 1 91.5 287 PRO B C 1
ATOM 4826 O O . PRO B 1 287 ? 9.5 1.676 13.5 1 91.5 287 PRO B O 1
ATOM 4829 N N . LEU B 1 288 ? 11.523 2.072 14.328 1 94 288 LEU B N 1
ATOM 4830 C CA . LEU B 1 288 ? 12.172 2.205 13.023 1 94 288 LEU B CA 1
ATOM 4831 C C . LEU B 1 288 ? 13.086 1.021 12.75 1 94 288 LEU B C 1
ATOM 4833 O O . LEU B 1 288 ? 13.938 0.681 13.586 1 94 288 LEU B O 1
ATOM 4837 N N . ARG B 1 289 ? 12.906 0.394 11.625 1 95.06 289 ARG B N 1
ATOM 4838 C CA . ARG B 1 289 ? 13.773 -0.687 11.164 1 95.06 289 ARG B CA 1
ATOM 4839 C C . ARG B 1 289 ? 14.57 -0.265 9.938 1 95.06 289 ARG B C 1
ATOM 4841 O O . ARG B 1 289 ? 14.047 0.404 9.047 1 95.06 289 ARG B O 1
ATOM 4848 N N . TYR B 1 290 ? 15.836 -0.617 9.977 1 95.81 290 TYR B N 1
ATOM 4849 C CA . TYR B 1 290 ? 16.719 -0.37 8.844 1 95.81 290 TYR B CA 1
ATOM 4850 C C . TYR B 1 290 ? 17.109 -1.675 8.156 1 95.81 290 TYR B C 1
ATOM 4852 O O . TYR B 1 290 ? 17.484 -2.645 8.812 1 95.81 290 TYR B O 1
ATOM 4860 N N . PHE B 1 291 ? 16.953 -1.7 6.836 1 96.81 291 PHE B N 1
ATOM 4861 C CA . PHE B 1 291 ? 17.328 -2.822 5.984 1 96.81 291 PHE B CA 1
ATOM 4862 C C . PHE B 1 291 ? 18.453 -2.426 5.027 1 96.81 291 PHE B C 1
ATOM 4864 O O . PHE B 1 291 ? 18.25 -1.59 4.141 1 96.81 291 PHE B O 1
ATOM 4871 N N . ASP B 1 292 ? 19.547 -3.127 5.105 1 93.88 292 ASP B N 1
ATOM 4872 C CA . ASP B 1 292 ? 20.688 -2.635 4.336 1 93.88 292 ASP B CA 1
ATOM 4873 C C . ASP B 1 292 ? 20.922 -3.506 3.105 1 93.88 292 ASP B C 1
ATOM 4875 O O . ASP B 1 292 ? 20.172 -4.438 2.834 1 93.88 292 ASP B O 1
ATOM 4879 N N . ALA B 1 293 ? 21.953 -3.203 2.424 1 87.19 293 ALA B N 1
ATOM 4880 C CA . ALA B 1 293 ? 22.234 -3.826 1.134 1 87.19 293 ALA B CA 1
ATOM 4881 C C . ALA B 1 293 ? 22.781 -5.242 1.316 1 87.19 293 ALA B C 1
ATOM 4883 O O . ALA B 1 293 ? 22.797 -6.035 0.372 1 87.19 293 ALA B O 1
ATOM 4884 N N . ASP B 1 294 ? 23.219 -5.535 2.441 1 87.56 294 ASP B N 1
ATOM 4885 C CA . ASP B 1 294 ? 23.781 -6.855 2.711 1 87.56 294 ASP B CA 1
ATOM 4886 C C . ASP B 1 294 ? 22.75 -7.762 3.381 1 87.56 294 ASP B C 1
ATOM 4888 O O . ASP B 1 294 ? 23.109 -8.766 4 1 87.56 294 ASP B O 1
ATOM 4892 N N . LEU B 1 295 ? 21.531 -7.32 3.33 1 84.38 295 LEU B N 1
ATOM 4893 C CA . LEU B 1 295 ? 20.375 -8.102 3.74 1 84.38 295 LEU B CA 1
ATOM 4894 C C . LEU B 1 295 ? 20.297 -8.211 5.258 1 84.38 295 LEU B C 1
ATOM 4896 O O . LEU B 1 295 ? 19.656 -9.117 5.789 1 84.38 295 LEU B O 1
ATOM 4900 N N . ASN B 1 296 ? 21.016 -7.293 5.867 1 88.81 296 ASN B N 1
ATOM 4901 C CA . ASN B 1 296 ? 20.844 -7.18 7.309 1 88.81 296 ASN B CA 1
ATOM 4902 C C . ASN B 1 296 ? 19.703 -6.227 7.66 1 88.81 296 ASN B C 1
ATOM 4904 O O . ASN B 1 296 ? 19.344 -5.359 6.859 1 88.81 296 ASN B O 1
ATOM 4908 N N . SER B 1 297 ? 19.094 -6.598 8.789 1 88.62 297 SER B N 1
ATOM 4909 C CA . SER B 1 297 ? 18.094 -5.699 9.359 1 88.62 297 SER B CA 1
ATOM 4910 C C . SER B 1 297 ? 18.453 -5.34 10.805 1 88.62 297 SER B C 1
ATOM 4912 O O . SER B 1 297 ? 18.953 -6.176 11.547 1 88.62 297 SER B O 1
ATOM 4914 N N . ARG B 1 298 ? 18.266 -4.062 11.133 1 88.62 298 ARG B N 1
ATOM 4915 C CA . ARG B 1 298 ? 18.531 -3.635 12.5 1 88.62 298 ARG B CA 1
ATOM 4916 C C . ARG B 1 298 ? 17.422 -2.703 13.008 1 88.62 298 ARG B C 1
ATOM 4918 O O . ARG B 1 298 ? 16.844 -1.945 12.227 1 88.62 298 ARG B O 1
ATOM 4925 N N . CYS B 1 299 ? 17.125 -2.887 14.234 1 83.38 299 CYS B N 1
ATOM 4926 C CA . CYS B 1 299 ? 16.266 -1.934 14.93 1 83.38 299 CYS B CA 1
ATOM 4927 C C . CYS B 1 299 ? 17.031 -0.669 15.289 1 83.38 299 CYS B C 1
ATOM 4929 O O . CYS B 1 299 ? 18.156 -0.743 15.805 1 83.38 299 CYS B O 1
ATOM 4931 N N . MET B 1 300 ? 16.391 0.413 14.93 1 82.06 300 MET B N 1
ATOM 4932 C CA . MET B 1 300 ? 17.062 1.673 15.242 1 82.06 300 MET B CA 1
ATOM 4933 C C . MET B 1 300 ? 16.453 2.312 16.484 1 82.06 300 MET B C 1
ATOM 4935 O O . MET B 1 300 ? 15.234 2.402 16.609 1 82.06 300 MET B O 1
ATOM 4939 N N . ALA B 1 301 ? 17.375 2.662 17.406 1 73.19 301 ALA B N 1
ATOM 4940 C CA . ALA B 1 301 ? 16.938 3.387 18.594 1 73.19 301 ALA B CA 1
ATOM 4941 C C . ALA B 1 301 ? 16.75 4.871 18.297 1 73.19 301 ALA B C 1
ATOM 4943 O O . ALA B 1 301 ? 17.719 5.594 18.078 1 73.19 301 ALA B O 1
ATOM 4944 N N . VAL B 1 302 ? 15.617 5.176 17.984 1 75.31 302 VAL B N 1
ATOM 4945 C CA . VAL B 1 302 ? 15.305 6.59 17.781 1 75.31 302 VAL B CA 1
ATOM 4946 C C . VAL B 1 302 ? 14.391 7.078 18.906 1 75.31 302 VAL B C 1
ATOM 4948 O O . VAL B 1 302 ? 13.602 6.305 19.453 1 75.31 302 VAL B O 1
ATOM 4951 N N . ALA B 1 303 ? 14.75 8.258 19.453 1 64.44 303 ALA B N 1
ATOM 4952 C CA . ALA B 1 303 ? 13.875 8.758 20.5 1 64.44 303 ALA B CA 1
ATOM 4953 C C . ALA B 1 303 ? 12.406 8.617 20.109 1 64.44 303 ALA B C 1
ATOM 4955 O O . ALA B 1 303 ? 12.039 8.867 18.953 1 64.44 303 ALA B O 1
ATOM 4956 N N . GLY B 1 304 ? 11.727 7.836 20.938 1 61.66 304 GLY B N 1
ATOM 4957 C CA . GLY B 1 304 ? 10.336 7.508 20.672 1 61.66 304 GLY B CA 1
ATOM 4958 C C . GLY B 1 304 ? 9.43 8.727 20.641 1 61.66 304 GLY B C 1
ATOM 4959 O O . GLY B 1 304 ? 9.484 9.578 21.516 1 61.66 304 GLY B O 1
ATOM 4960 N N . ASP B 1 305 ? 8.922 9.133 19.375 1 65.19 305 ASP B N 1
ATOM 4961 C CA . ASP B 1 305 ? 7.996 10.25 19.25 1 65.19 305 ASP B CA 1
ATOM 4962 C C . ASP B 1 305 ? 6.574 9.766 18.984 1 65.19 305 ASP B C 1
ATOM 4964 O O . ASP B 1 305 ? 5.684 10.562 18.688 1 65.19 305 ASP B O 1
ATOM 4968 N N . HIS B 1 306 ? 6.355 8.422 19.109 1 67.31 306 HIS B N 1
ATOM 4969 C CA . HIS B 1 306 ? 5.035 7.918 18.75 1 67.31 306 HIS B CA 1
ATOM 4970 C C . HIS B 1 306 ? 3.998 8.289 19.797 1 67.31 306 HIS B C 1
ATOM 4972 O O . HIS B 1 306 ? 2.857 8.617 19.469 1 67.31 306 HIS B O 1
ATOM 4978 N N . ALA B 1 307 ? 4.461 8.344 20.891 1 71.38 307 ALA B N 1
ATOM 4979 C CA . ALA B 1 307 ? 3.518 8.531 21.984 1 71.38 307 ALA B CA 1
ATOM 4980 C C . ALA B 1 307 ? 3.191 10.008 22.188 1 71.38 307 ALA B C 1
ATOM 4982 O O . ALA B 1 307 ? 2.133 10.352 22.719 1 71.38 307 ALA B O 1
ATOM 4983 N N . ASP B 1 308 ? 4.086 10.844 21.75 1 84.31 308 ASP B N 1
ATOM 4984 C CA . ASP B 1 308 ? 3.891 12.266 21.984 1 84.31 308 ASP B CA 1
ATOM 4985 C C . ASP B 1 308 ? 4.516 13.094 20.859 1 84.31 308 ASP B C 1
ATOM 4987 O O . ASP B 1 308 ? 5.738 13.148 20.719 1 84.31 308 ASP B O 1
ATOM 4991 N N . LEU B 1 309 ? 3.629 13.758 20.141 1 89.62 309 LEU B N 1
ATOM 4992 C CA . LEU B 1 309 ? 4.098 14.531 19 1 89.62 309 LEU B CA 1
ATOM 4993 C C . LEU B 1 309 ? 4.398 15.969 19.391 1 89.62 309 LEU B C 1
ATOM 4995 O O . LEU B 1 309 ? 4.871 16.766 18.578 1 89.62 309 LEU B O 1
ATOM 4999 N N . THR B 1 310 ? 4.242 16.328 20.641 1 92 310 THR B N 1
ATOM 5000 C CA . THR B 1 310 ? 4.32 17.703 21.109 1 92 310 THR B CA 1
ATOM 5001 C C . THR B 1 310 ? 5.711 18.281 20.859 1 92 310 THR B C 1
ATOM 5003 O O . THR B 1 310 ? 5.848 19.422 20.406 1 92 310 THR B O 1
ATOM 5006 N N . PRO B 1 311 ? 6.723 17.516 21.078 1 92.5 311 PRO B N 1
ATOM 5007 C CA . PRO B 1 311 ? 8.047 18.062 20.797 1 92.5 311 PRO B CA 1
ATOM 5008 C C . PRO B 1 311 ? 8.211 18.469 19.328 1 92.5 311 PRO B C 1
ATOM 5010 O O . PRO B 1 311 ? 8.805 19.516 19.031 1 92.5 311 PRO B O 1
ATOM 5013 N N . ALA B 1 312 ? 7.695 17.703 18.422 1 93.69 312 ALA B N 1
ATOM 5014 C CA . ALA B 1 312 ? 7.785 18.031 17 1 93.69 312 ALA B CA 1
ATOM 5015 C C . ALA B 1 312 ? 6.957 19.266 16.672 1 93.69 312 ALA B C 1
ATOM 5017 O O . ALA B 1 312 ? 7.367 20.094 15.852 1 93.69 312 ALA B O 1
ATOM 5018 N N . TRP B 1 313 ? 5.824 19.391 17.344 1 94.56 313 TRP B N 1
ATOM 5019 C CA . TRP B 1 313 ? 4.969 20.547 17.141 1 94.56 313 TRP B CA 1
ATOM 5020 C C . TRP B 1 313 ? 5.668 21.828 17.594 1 94.56 313 TRP B C 1
ATOM 5022 O O . TRP B 1 313 ? 5.703 22.812 16.859 1 94.56 313 TRP B O 1
ATOM 5032 N N . LYS B 1 314 ? 6.258 21.734 18.703 1 95.88 314 LYS B N 1
ATOM 5033 C CA . LYS B 1 314 ? 6.969 22.891 19.266 1 95.88 314 LYS B CA 1
ATOM 5034 C C . LYS B 1 314 ? 8.188 23.234 18.406 1 95.88 314 LYS B C 1
ATOM 5036 O O . LYS B 1 314 ? 8.469 24.422 18.172 1 95.88 314 LYS B O 1
ATOM 5041 N N . ARG B 1 315 ? 8.797 22.234 17.922 1 95.12 315 ARG B N 1
ATOM 5042 C CA . ARG B 1 315 ? 9.984 22.469 17.109 1 95.12 315 ARG B CA 1
ATOM 5043 C C . ARG B 1 315 ? 9.633 23.188 15.812 1 95.12 315 ARG B C 1
ATOM 5045 O O . ARG B 1 315 ? 10.406 24 15.32 1 95.12 315 ARG B O 1
ATOM 5052 N N . CYS B 1 316 ? 8.562 22.828 15.273 1 95.31 316 CYS B N 1
ATOM 5053 C CA . CYS B 1 316 ? 8.133 23.469 14.047 1 95.31 316 CYS B CA 1
ATOM 5054 C C . CYS B 1 316 ? 7.926 24.969 14.266 1 95.31 316 CYS B C 1
ATOM 5056 O O . CYS B 1 316 ? 8.391 25.781 13.469 1 95.31 316 CYS B O 1
ATOM 5058 N N . VAL B 1 317 ? 7.328 25.312 15.352 1 96.81 317 VAL B N 1
ATOM 5059 C CA . VAL B 1 317 ? 7.117 26.719 15.703 1 96.81 317 VAL B CA 1
ATOM 5060 C C . VAL B 1 317 ? 8.461 27.391 15.945 1 96.81 317 VAL B C 1
ATOM 5062 O O . VAL B 1 317 ? 8.711 28.5 15.438 1 96.81 317 VAL B O 1
ATOM 5065 N N . ALA B 1 318 ? 9.32 26.734 16.641 1 95.5 318 ALA B N 1
ATOM 5066 C CA . ALA B 1 318 ? 10.648 27.266 16.922 1 95.5 318 ALA B CA 1
ATOM 5067 C C . ALA B 1 318 ? 11.438 27.5 15.648 1 95.5 318 ALA B C 1
ATOM 5069 O O . ALA B 1 318 ? 12.172 28.484 15.531 1 95.5 318 ALA B O 1
ATOM 5070 N N . SER B 1 319 ? 11.273 26.578 14.75 1 94.81 319 SER B N 1
ATOM 5071 C CA . SER B 1 319 ? 11.984 26.703 13.477 1 94.81 319 SER B CA 1
ATOM 5072 C C . SER B 1 319 ? 11.547 27.969 12.727 1 94.81 319 SER B C 1
ATOM 5074 O O . SER B 1 319 ? 12.367 28.609 12.062 1 94.81 319 SER B O 1
ATOM 5076 N N . PHE B 1 320 ? 10.289 28.266 12.812 1 96 320 PHE B N 1
ATOM 5077 C CA . PHE B 1 320 ? 9.781 29.484 12.203 1 96 320 PHE B CA 1
ATOM 5078 C C . PHE B 1 320 ? 10.445 30.719 12.812 1 96 320 PHE B C 1
ATOM 5080 O O . PHE B 1 320 ? 10.883 31.609 12.086 1 96 320 PHE B O 1
ATOM 5087 N N . ILE B 1 321 ? 10.609 30.75 14.094 1 95.88 321 ILE B N 1
ATOM 5088 C CA . ILE B 1 321 ? 11.242 31.859 14.797 1 95.88 321 ILE B CA 1
ATOM 5089 C C . ILE B 1 321 ? 12.711 31.953 14.383 1 95.88 321 ILE B C 1
ATOM 5091 O O . ILE B 1 321 ? 13.219 33.031 14.133 1 95.88 321 ILE B O 1
ATOM 5095 N N . ASP B 1 322 ? 13.336 30.766 14.242 1 94.62 322 ASP B N 1
ATOM 5096 C CA . ASP B 1 322 ? 14.711 30.734 13.758 1 94.62 322 ASP B CA 1
ATOM 5097 C C . ASP B 1 322 ? 14.82 31.391 12.383 1 94.62 322 ASP B C 1
ATOM 5099 O O . ASP B 1 322 ? 15.75 32.156 12.125 1 94.62 322 ASP B O 1
ATOM 5103 N N . ASP B 1 323 ? 13.938 31.125 11.531 1 93.56 323 ASP B N 1
ATOM 5104 C CA . ASP B 1 323 ? 13.977 31.578 10.141 1 93.56 323 ASP B CA 1
ATOM 5105 C C . ASP B 1 323 ? 13.773 33.094 10.055 1 93.56 323 ASP B C 1
ATOM 5107 O O . ASP B 1 323 ? 14.453 33.75 9.289 1 93.56 323 ASP B O 1
ATOM 5111 N N . ILE B 1 324 ? 12.875 33.625 10.82 1 92.69 324 ILE B N 1
ATOM 5112 C CA . ILE B 1 324 ? 12.539 35.031 10.656 1 92.69 324 ILE B CA 1
ATOM 5113 C C . ILE B 1 324 ? 13.477 35.875 11.508 1 92.69 324 ILE B C 1
ATOM 5115 O O . ILE B 1 324 ? 13.586 37.094 11.289 1 92.69 324 ILE B O 1
ATOM 5119 N N . GLY B 1 325 ? 14.25 35.25 12.461 1 88.19 325 GLY B N 1
ATOM 5120 C CA . GLY B 1 325 ? 15.164 36 13.32 1 88.19 325 GLY B CA 1
ATOM 5121 C C . GLY B 1 325 ? 16.594 35.938 12.844 1 88.19 325 GLY B C 1
ATOM 5122 O O . GLY B 1 325 ? 17.438 36.719 13.305 1 88.19 325 GLY B O 1
ATOM 5123 N N . SER B 1 326 ? 17.125 34.969 12.18 1 77.69 326 SER B N 1
ATOM 5124 C CA . SER B 1 326 ? 18.531 34.625 11.969 1 77.69 326 SER B CA 1
ATOM 5125 C C . SER B 1 326 ? 19.047 35.219 10.664 1 77.69 326 SER B C 1
ATOM 5127 O O . SER B 1 326 ? 20.234 35.094 10.336 1 77.69 326 SER B O 1
ATOM 5129 N N . GLY B 1 327 ? 18.312 35.969 10.039 1 75.75 327 GLY B N 1
ATOM 5130 C CA . GLY B 1 327 ? 18.812 36.469 8.758 1 75.75 327 GLY B CA 1
ATOM 5131 C C . GLY B 1 327 ? 18.797 35.375 7.68 1 75.75 327 GLY B C 1
ATOM 5132 O O . GLY B 1 327 ? 19.219 35.625 6.551 1 75.75 327 GLY B O 1
ATOM 5133 N N . ARG B 1 328 ? 18.516 34.125 7.996 1 78.62 328 ARG B N 1
ATOM 5134 C CA . ARG B 1 328 ? 18.312 33.094 6.988 1 78.62 328 ARG B CA 1
ATOM 5135 C C . ARG B 1 328 ? 17.219 33.5 6 1 78.62 328 ARG B C 1
ATOM 5137 O O . ARG B 1 328 ? 16.469 34.438 6.254 1 78.62 328 ARG B O 1
ATOM 5144 N N . PRO B 1 329 ? 17.344 32.812 4.855 1 85.94 329 PRO B N 1
ATOM 5145 C CA . PRO B 1 329 ? 16.266 33.094 3.908 1 85.94 329 PRO B CA 1
ATOM 5146 C C . PRO B 1 329 ? 14.883 32.844 4.504 1 85.94 329 PRO B C 1
ATOM 5148 O O . PRO B 1 329 ? 14.688 31.891 5.242 1 85.94 329 PRO B O 1
ATOM 5151 N N . LEU B 1 330 ? 14.023 33.719 4.234 1 89.62 330 LEU B N 1
ATOM 5152 C CA . LEU B 1 330 ? 12.664 33.625 4.758 1 89.62 330 LEU B CA 1
ATOM 5153 C C . LEU B 1 330 ? 11.922 32.469 4.156 1 89.62 330 LEU B C 1
ATOM 5155 O O . LEU B 1 330 ? 12.109 32.125 2.98 1 89.62 330 LEU B O 1
ATOM 5159 N N . PRO B 1 331 ? 11.109 31.828 4.953 1 93.56 331 PRO B N 1
ATOM 5160 C CA . PRO B 1 331 ? 10.227 30.812 4.375 1 93.56 331 PRO B CA 1
ATOM 5161 C C . PRO B 1 331 ? 9.219 31.391 3.387 1 93.56 331 PRO B C 1
ATOM 5163 O O . PRO B 1 331 ? 8.711 32.5 3.596 1 93.56 331 PRO B O 1
ATOM 5166 N N . ARG B 1 332 ? 8.914 30.719 2.279 1 92.81 332 ARG B N 1
ATOM 5167 C CA . ARG B 1 332 ? 8.117 31.281 1.196 1 92.81 332 ARG B CA 1
ATOM 5168 C C . ARG B 1 332 ? 6.824 30.5 0.994 1 92.81 332 ARG B C 1
ATOM 5170 O O . ARG B 1 332 ? 5.953 30.922 0.23 1 92.81 332 ARG B O 1
ATOM 5177 N N . GLY B 1 333 ? 6.648 29.438 1.599 1 94.94 333 GLY B N 1
ATOM 5178 C CA . GLY B 1 333 ? 5.398 28.703 1.546 1 94.94 333 GLY B CA 1
ATOM 5179 C C . GLY B 1 333 ? 5.258 27.859 0.292 1 94.94 333 GLY B C 1
ATOM 5180 O O . GLY B 1 333 ? 4.23 27.203 0.091 1 94.94 333 GLY B O 1
ATOM 5181 N N . ASP B 1 334 ? 6.234 27.828 -0.631 1 94.81 334 ASP B N 1
ATOM 5182 C CA . ASP B 1 334 ? 6.168 27.156 -1.924 1 94.81 334 ASP B CA 1
ATOM 5183 C C . ASP B 1 334 ? 5.949 25.656 -1.748 1 94.81 334 ASP B C 1
ATOM 5185 O O . ASP B 1 334 ? 5.199 25.031 -2.506 1 94.81 334 ASP B O 1
ATOM 5189 N N . GLY B 1 335 ? 6.598 25.094 -0.82 1 95.81 335 GLY B N 1
ATOM 5190 C CA . GLY B 1 335 ? 6.418 23.672 -0.566 1 95.81 335 GLY B CA 1
ATOM 5191 C C . GLY B 1 335 ? 5 23.312 -0.164 1 95.81 335 GLY B C 1
ATOM 5192 O O . GLY B 1 335 ? 4.434 22.328 -0.667 1 95.81 335 GLY B O 1
ATOM 5193 N N . ALA B 1 336 ? 4.477 24.125 0.724 1 97.19 336 ALA B N 1
ATOM 5194 C CA . ALA B 1 336 ? 3.105 23.891 1.171 1 97.19 336 ALA B CA 1
ATOM 5195 C C . ALA B 1 336 ? 2.109 24.109 0.035 1 97.19 336 ALA B C 1
ATOM 5197 O O . ALA B 1 336 ? 1.091 23.422 -0.048 1 97.19 336 ALA B O 1
ATOM 5198 N N . LEU B 1 337 ? 2.393 25.078 -0.8 1 98.25 337 LEU B N 1
ATOM 5199 C CA . LEU B 1 337 ? 1.525 25.328 -1.947 1 98.25 337 LEU B CA 1
ATOM 5200 C C . LEU B 1 337 ? 1.526 24.125 -2.898 1 98.25 337 LEU B C 1
ATOM 5202 O O . LEU B 1 337 ? 0.476 23.734 -3.414 1 98.25 337 LEU B O 1
ATOM 5206 N N . ALA B 1 338 ? 2.684 23.562 -3.135 1 98.31 338 ALA B N 1
ATOM 5207 C CA . ALA B 1 338 ? 2.781 22.375 -3.977 1 98.31 338 ALA B CA 1
ATOM 5208 C C . ALA B 1 338 ? 1.927 21.234 -3.42 1 98.31 338 ALA B C 1
ATOM 5210 O O . ALA B 1 338 ? 1.24 20.547 -4.172 1 98.31 338 ALA B O 1
ATOM 5211 N N . VAL B 1 339 ? 1.943 21.062 -2.156 1 98.56 339 VAL B N 1
ATOM 5212 C CA . VAL B 1 339 ? 1.137 20.047 -1.488 1 98.56 339 VAL B CA 1
ATOM 5213 C C . VAL B 1 339 ? -0.347 20.344 -1.687 1 98.56 339 VAL B C 1
ATOM 5215 O O . VAL B 1 339 ? -1.133 19.453 -2.012 1 98.56 339 VAL B O 1
ATOM 5218 N N . HIS B 1 340 ? -0.694 21.578 -1.493 1 98.62 340 HIS B N 1
ATOM 5219 C CA . HIS B 1 340 ? -2.082 22 -1.673 1 98.62 340 HIS B CA 1
ATOM 5220 C C . HIS B 1 340 ? -2.549 21.75 -3.104 1 98.62 340 HIS B C 1
ATOM 5222 O O . HIS B 1 340 ? -3.686 21.328 -3.326 1 98.62 340 HIS B O 1
ATOM 5228 N N . GLU B 1 341 ? -1.721 22 -4.066 1 98.56 341 GLU B N 1
ATOM 5229 C CA . GLU B 1 341 ? -2.041 21.766 -5.469 1 98.56 341 GLU B CA 1
ATOM 5230 C C . GLU B 1 341 ? -2.328 20.297 -5.727 1 98.56 341 GLU B C 1
ATOM 5232 O O . GLU B 1 341 ? -3.262 19.953 -6.457 1 98.56 341 GLU B O 1
ATOM 5237 N N . ILE B 1 342 ? -1.578 19.438 -5.172 1 98.62 342 ILE B N 1
ATOM 5238 C CA . ILE B 1 342 ? -1.78 18 -5.316 1 98.62 342 ILE B CA 1
ATOM 5239 C C . ILE B 1 342 ? -3.133 17.594 -4.727 1 98.62 342 ILE B C 1
ATOM 5241 O O . ILE B 1 342 ? -3.906 16.875 -5.355 1 98.62 342 ILE B O 1
ATOM 5245 N N . ILE B 1 343 ? -3.416 18.109 -3.555 1 98.44 343 ILE B N 1
ATOM 5246 C CA . ILE B 1 343 ? -4.668 17.781 -2.879 1 98.44 343 ILE B CA 1
ATOM 5247 C C . ILE B 1 343 ? -5.848 18.281 -3.713 1 98.44 343 ILE B C 1
ATOM 5249 O O . ILE B 1 343 ? -6.84 17.578 -3.883 1 98.44 343 ILE B O 1
ATOM 5253 N N . ASP B 1 344 ? -5.719 19.484 -4.219 1 98 344 ASP B N 1
ATOM 5254 C CA . ASP B 1 344 ? -6.766 20.047 -5.066 1 98 344 ASP B CA 1
ATOM 5255 C C . ASP B 1 344 ? -6.988 19.172 -6.301 1 98 344 ASP B C 1
ATOM 5257 O O . ASP B 1 344 ? -8.133 18.938 -6.703 1 98 344 ASP B O 1
ATOM 5261 N N . ARG B 1 345 ? -5.941 18.734 -6.898 1 97.69 345 ARG B N 1
ATOM 5262 C CA . ARG B 1 345 ? -6.047 17.859 -8.062 1 97.69 345 ARG B CA 1
ATOM 5263 C C . ARG B 1 345 ? -6.777 16.578 -7.703 1 97.69 345 ARG B C 1
ATOM 5265 O O . ARG B 1 345 ? -7.574 16.062 -8.5 1 97.69 345 ARG B O 1
ATOM 5272 N N . VAL B 1 346 ? -6.523 16.031 -6.578 1 97.44 346 VAL B N 1
ATOM 5273 C CA . VAL B 1 346 ? -7.219 14.836 -6.125 1 97.44 346 VAL B CA 1
ATOM 5274 C C . VAL B 1 346 ? -8.719 15.117 -6.023 1 97.44 346 VAL B C 1
ATOM 5276 O O . VAL B 1 346 ? -9.539 14.328 -6.504 1 97.44 346 VAL B O 1
ATOM 5279 N N . TYR B 1 347 ? -9.078 16.234 -5.391 1 96.5 347 TYR B N 1
ATOM 5280 C CA . TYR B 1 347 ? -10.484 16.562 -5.227 1 96.5 347 TYR B CA 1
ATOM 5281 C C . TYR B 1 347 ? -11.156 16.766 -6.582 1 96.5 347 TYR B C 1
ATOM 5283 O O . TYR B 1 347 ? -12.336 16.438 -6.75 1 96.5 347 TYR B O 1
ATOM 5291 N N . GLN B 1 348 ? -10.445 17.266 -7.578 1 95.19 348 GLN B N 1
ATOM 5292 C CA . GLN B 1 348 ? -11 17.484 -8.906 1 95.19 348 GLN B CA 1
ATOM 5293 C C . GLN B 1 348 ? -11.219 16.156 -9.641 1 95.19 348 GLN B C 1
ATOM 5295 O O . GLN B 1 348 ? -12.141 16.031 -10.445 1 95.19 348 GLN B O 1
ATOM 5300 N N . ARG B 1 349 ? -10.398 15.234 -9.328 1 91.31 349 ARG B N 1
ATOM 5301 C CA . ARG B 1 349 ? -10.391 13.992 -10.094 1 91.31 349 ARG B CA 1
ATOM 5302 C C . ARG B 1 349 ? -11.242 12.922 -9.414 1 91.31 349 ARG B C 1
ATOM 5304 O O . ARG B 1 349 ? -11.578 11.906 -10.031 1 91.31 349 ARG B O 1
ATOM 5311 N N . SER B 1 350 ? -11.492 13.164 -8.18 1 84.69 350 SER B N 1
ATOM 5312 C CA . SER B 1 350 ? -12.148 12.102 -7.434 1 84.69 350 SER B CA 1
ATOM 5313 C C . SER B 1 350 ? -13.57 12.492 -7.043 1 84.69 350 SER B C 1
ATOM 5315 O O . SER B 1 350 ? -13.836 13.656 -6.738 1 84.69 350 SER B O 1
ATOM 5317 N N . ARG B 1 351 ? -14.414 11.516 -7.195 1 79.44 351 ARG B N 1
ATOM 5318 C CA . ARG B 1 351 ? -15.742 11.625 -6.609 1 79.44 351 ARG B CA 1
ATOM 5319 C C . ARG B 1 351 ? -15.828 10.875 -5.289 1 79.44 351 ARG B C 1
ATOM 5321 O O . ARG B 1 351 ? -15.195 9.828 -5.121 1 79.44 351 ARG B O 1
ATOM 5328 N N . VAL B 1 352 ? -16.516 11.523 -4.398 1 80.31 352 VAL B N 1
ATOM 5329 C CA . VAL B 1 352 ? -16.672 10.859 -3.109 1 80.31 352 VAL B CA 1
ATOM 5330 C C . VAL B 1 352 ? -17.578 9.641 -3.258 1 80.31 352 VAL B C 1
ATOM 5332 O O . VAL B 1 352 ? -18.719 9.766 -3.734 1 80.31 352 VAL B O 1
ATOM 5335 N N . ASN B 1 353 ? -17.062 8.5 -2.951 1 75.81 353 ASN B N 1
ATOM 5336 C CA . ASN B 1 353 ? -17.828 7.258 -2.979 1 75.81 353 ASN B CA 1
ATOM 5337 C C . ASN B 1 353 ? -18.344 6.879 -1.59 1 75.81 353 ASN B C 1
ATOM 5339 O O . ASN B 1 353 ? -17.656 7.113 -0.591 1 75.81 353 ASN B O 1
#

pLDDT: mean 94.75, std 6.11, range [57.5, 98.81]

Foldseek 3Di:
DAAAEEEEEELDPLCVQAVLCLQLVDPRYDHAEYEDPDQVSRVVSCVVSVHDYYDDDLLRRLVPPRHAAYEHDYFQQCLLVNLVSNLVSLHAYEYEPDNHLDLVSSVCSLVSNVVSVHFYHYQQLLCVAQQLVVLLVCVVVCQQPQWAAKEWEFEAQAAFAAQQDLQQACVGRSAHFCRVCVLRRVLSRCSSNVFLAKDWPDKEFEADAQLVVPRHRDRHDYDDCVVRSNRRDHTFWMWTWIQGPVGHTYIYIYGNHDDDHGWGWIKIHHPFWIKIQTCVPPNQQQRIWIAGNVRDIDGDGTPRCPVPSSVSSNVSSVVQVCCNPVPHPGHSCSSSSSSVVNSVVNVVVYDYD/DAAAEEEEEEQDDLCQQAVLCLQLVDPRYDHAEYEDPDQVSRVVSCVVSVHDYYDDDLLRRLVPPRHAAYEYDDFQQCLLVNLVSNLVSLHAYEYEPDNHLDLVSSVCSLVSNVVSVHFYHYQQLLCVAQQLVVLLVCVVVCQQPQWAAKEWEFEAQAAFAAQQDLQQACVGRSAHFCRVCVLRRVLSRCSSNVFLAKDWPDKEFEADAQLVVPRHRDRHDYDDCVVRSNRRDHTFWMWTWIQGPVGHTYIYIYGNHDDDHGWGWIKIHHPFWIKIQTCVPPNQQQRIWIAGNVRDIDGDGTPRCPVPSSVSSNVSSVVQVCCSPVPHPGHSCSSSSSSVVNSVVNVVVYDYD

Solvent-accessible surface area (backbone atoms only — not comparable to full-atom values): 35053 Å² total; per-residue (Å²): 130,86,56,45,25,30,24,37,35,34,68,45,68,62,35,68,61,15,48,50,54,34,44,68,68,32,88,57,39,39,59,53,23,33,22,30,97,48,60,67,61,28,46,51,51,26,64,75,70,67,35,83,34,71,31,89,38,70,59,54,29,52,58,44,86,78,52,45,29,37,38,40,52,59,64,35,64,46,35,58,60,49,46,51,42,28,49,75,57,61,23,25,36,39,32,40,71,48,70,35,51,41,68,69,55,32,52,48,51,40,49,52,30,52,73,68,71,32,32,28,40,62,62,63,31,68,66,56,30,59,56,48,41,49,52,45,51,39,46,76,71,49,56,21,49,60,69,45,37,35,38,29,33,51,27,28,34,52,37,35,57,24,40,59,41,58,54,28,22,39,89,36,32,46,25,24,32,52,45,64,49,35,56,56,40,52,43,48,45,30,59,68,67,72,31,80,47,56,47,80,70,47,58,46,36,31,51,56,36,52,54,70,56,44,35,64,32,89,88,47,70,62,48,62,48,93,80,22,17,88,59,40,68,37,34,24,27,32,41,39,32,32,36,30,74,77,69,26,41,33,40,37,37,37,23,21,29,50,27,52,70,66,38,61,34,42,35,41,34,20,63,31,4,16,40,42,35,25,37,88,73,56,30,65,70,33,24,32,36,40,19,38,72,83,75,45,74,44,76,38,88,38,71,62,47,84,88,51,57,50,66,19,41,21,45,44,52,46,48,52,52,46,29,76,68,64,77,47,76,57,43,58,35,60,67,58,48,40,40,49,52,46,52,51,51,44,60,73,73,34,64,82,77,130,87,57,45,25,29,24,35,36,34,70,46,68,62,36,68,63,15,49,48,53,34,45,68,69,31,89,58,39,40,59,53,24,33,21,31,95,49,58,67,61,29,46,52,50,25,63,75,70,67,34,84,33,74,32,90,40,70,59,53,32,52,59,45,86,78,53,45,29,37,37,41,52,60,64,34,64,45,34,58,59,51,45,51,44,28,49,75,57,61,24,26,36,40,33,40,71,48,71,36,52,41,69,69,54,33,50,48,52,38,52,50,30,52,74,68,71,32,32,28,39,62,63,62,30,67,67,57,30,57,57,48,40,50,52,46,51,39,46,76,70,49,56,21,47,60,68,47,38,33,38,28,34,51,26,28,34,51,36,34,57,24,39,61,42,57,54,29,22,38,89,36,32,44,25,25,33,53,46,64,50,35,55,57,40,52,44,49,45,30,60,68,67,72,32,79,47,56,47,82,70,47,59,46,36,30,51,57,36,52,55,71,56,44,36,65,33,88,87,47,71,62,47,62,47,93,80,22,18,88,58,41,67,36,36,23,27,32,41,40,34,32,35,30,75,77,68,28,42,34,39,37,38,38,22,22,29,50,26,50,71,66,38,61,33,42,35,41,32,20,63,33,3,15,38,42,34,27,35,89,72,55,30,66,71,32,25,31,35,39,21,39,70,84,73,46,72,44,75,37,85,39,72,66,46,84,89,50,58,50,66,19,40,20,45,43,52,45,49,52,52,48,29,75,68,66,75,47,77,59,42,57,35,60,68,59,48,39,40,49,52,46,53,51,51,44,57,73,73,34,65,82,77

Sequence (706 aa):
MKKLKVAVLGTGMIVRRAHLPALLGDARVDVAAIYGRNKETASELAAEFGIPTVAGTIEEATGVDGLNAVAVALPNFLHRQAAEAAIKARLHILMEKPLATSLDDARAMVNEASAAGIGFAVNLPQRHRPAMRFIRDAIEAGRIGNVQTVEVRMSRRAGIPGFGTWFTRKQTAGGGVLADLGPHVIDLALWLSGSASAAVIESRIWRSFGPLGKGLGDWSPHQPVEASATQFDVEDRASVSLRSDKGVEIRCDVAWAYAGPDENRVRVIGDKGGLDYWPEANGDRQPLRYFDADLNSRCMAVAGDHADLTPAWKRCVASFIDDIGSGRPLPRGDGALAVHEIIDRVYQRSRVNMKKLKVAVLGTGMIVRRAHLPALLGDARVDVAAIYGRNKETASELAAEFGIPTVAGTIEEATGVDGLNAVAVALPNFLHRQAAEAAIKARLHILMEKPLATSLDDARAMVNEASAAGIGFAVNLPQRHRPAMRFIRDAIEAGRIGNVQTVEVRMSRRAGIPGFGTWFTRKQTAGGGVLADLGPHVIDLALWLSGSASAAVIESRIWRSFGPLGKGLGDWSPHQPVEASATQFDVEDRASVSLRSDKGVEIRCDVAWAYAGPDENRVRVIGDKGGLDYWPEANGDRQPLRYFDADLNSRCMAVAGDHADLTPAWKRCVASFIDDIGSGRPLPRGDGALAVHEIIDRVYQRSRVN

Nearest PDB structures (foldseek):
  5yab-assembly1_A  TM=8.160E-01  e=2.618E-27  Paracoccus laeviglucosivorans
  4koa-assembly1_A-2  TM=8.082E-01  e=2.461E-26  Sinorhizobium meliloti 1021
  4had-assembly1_D  TM=8.458E-01  e=3.125E-23  Rhizobium etli CFN 42
  4had-assembly1_C  TM=8.323E-01  e=2.606E-23  Rhizobium etli CFN 42
  3ezy-assembly1_B  TM=7.887E-01  e=5.073E-23  Thermotoga maritima

Secondary structure (DSSP, 8-state):
-PPEEEEEE--SHHIIIIIHHHHHT-TTEEEEEEE-SSHHHHHHHHHHHT-SEE-SSHHHHHTSTT--EEEE---GGGHHHHHHHHHHTT-EEEEESSS-SSHHHHHHHHHHHHHHT--EEEE-GGGGSHHHHHHHHHHHTTTT-SEEEEEEEEE-SB-B-STTSGGG-HHHHSSSHHHHHHHHHHHHHHHHHT-S-EEEEEEEEE-SSGGGT-SB-SSS----HHHHGGG--S-SEEEEEEEETTS-EEEEEEESB-SS--EEEEEEEESS-EEEE-HHHH-SSS-EEEE-TTS-EEEE-----SS--HHHHHHHHHHHHHHHHSSPPPPB-HHHHHHHHHHHHHHHH--B-/-PPEEEEEE--SHHIIIIIHHHHHT-TTEEEEEEE-SSHHHHHHHHHHHT-SEE-SSHHHHHTSTT--EEEE---GGGHHHHHHHHHHTT-EEEEESSS-SSHHHHHHHHHHHHHTT--EEEE-GGGGSHHHHHHHHHHHTTTT-SEEEEEEEEE-SB-B-STTSGGG-HHHHSSSHHHHHHHHHHHHHHHHHT-S-EEEEEEEEE-SSGGGT-SB-SSS----HHHHGGG--S-SEEEEEEEETTS-EEEEEEESB-SS--EEEEEEEESS-EEEE-HHHH-SSS-EEEE-TTS-EEEE-----SS--HHHHHHHHHHHHHHHHSSPPPP--HHHHHHHHHHHHHHHH--B-

InterPro domains:
  IPR000683 Gfo/Idh/MocA-like oxidoreductase, N-terminal [PF01408] (4-122)
  IPR036291 NAD(P)-binding domain superfamily [SSF51735] (2-156)
  IPR051317 Gfo/Idh/MocA family oxidoreductases [PTHR43708] (1-351)
  IPR055170 GFO/IDH/MocA-like oxidoreductase domain [PF22725] (133-275)